Protein 4BVA (pdb70)

Solvent-accessible surface area: 23713 Å² total; per-residue (Å²): 141,123,69,13,22,56,4,57,37,120,60,0,93,54,49,12,178,40,16,68,106,8,23,68,32,0,57,55,7,1,12,30,37,29,123,26,129,148,8,22,19,82,35,47,49,53,35,75,2,45,0,82,124,52,156,1,57,0,5,1,6,5,0,4,4,33,73,42,52,6,0,2,0,7,2,27,2,37,14,96,92,100,31,6,10,0,0,11,4,35,21,60,58,3,28,23,55,0,6,2,12,0,50,26,0,35,10,39,10,7,2,0,0,0,2,5,0,0,103,59,0,66,10,102,63,16,47,22,0,0,0,0,2,15,41,105,37,0,80,13,0,16,98,9,0,58,102,71,27,102,34,173,58,12,21,0,41,25,211,48,107,120,78,0,78,71,0,20,98,89,22,113,36,138,18,95,21,4,83,43,12,85,68,0,0,77,32,0,2,0,0,0,0,17,23,97,23,62,129,46,33,0,76,13,141,64,14,86,121,4,1,0,0,0,0,19,8,2,62,62,63,82,31,23,0,0,19,49,83,3,2,150,139,11,25,2,0,0,1,4,79,109,9,0,96,103,20,0,0,0,3,80,99,4,66,14,127,19,68,0,13,0,0,21,13,53,54,64,74,60,65,37,68,39,138,123,25,0,0,0,0,4,15,4,7,4,0,2,1,0,1,0,0,60,51,0,38,60,49,88,64,100,94,133,220,70,27,24,61,1,35,38,120,65,0,96,83,33,8,140,38,17,76,99,6,23,69,30,0,47,62,10,1,13,35,33,25,104,32,137,128,26,23,20,83,32,45,36,49,32,71,2,44,0,86,128,48,148,1,55,0,5,4,3,4,0,4,5,31,79,46,44,5,0,1,0,4,2,32,2,37,21,89,138,51,97,15,6,11,0,0,10,4,32,22,61,67,2,30,19,58,0,0,0,5,0,52,22,0,39,14,51,9,10,2,0,0,0,2,2,0,0,99,51,0,69,12,102,54,14,50,21,0,0,0,0,2,16,40,105,34,0,78,13,0,16,109,14,0,58,118,79,29,106,32,172,55,13,23,0,44,24,214,58,112,109,65,0,79,118,0,24,98,97,22,190,33,138,18,99,26,3,86,43,14,88,61,0,0,75,33,0,2,0,0,0,0,19,23,91,21,62,133,45,33,0,76,4,134,55,12,84,122,4,1,0,0,0,0,19,9,1,56,63,62,79,29,24,0,0,18,50,92,0,1,151,82,11,30,2,0,0,1,6,81,110,6,0,99,98,12,0,0,0,2,72,102,2,56,13,130,32,65,0,12,0,0,26,14,51,53,64,71,61,64,38,74,38,137,132,16,0,0,0,0,4,15,3,8,4,1,2,0,0,1,0,0,58,49,0,36,62,32,92,62,99,89

GO terms:
  GO:0005634 nucleus (C, IDA)
  GO:0005739 mitochondrion (C, IDA)
  GO:0005782 peroxisomal matrix (C, IDA)
  GO:0047125 delta1-piperideine-2-carboxylate reductase activity (F, IDA)
  GO:0042403 thyroid hormone metabolic process (P, IMP)
  GO:0042562 hormone binding (F, IMP)

Sequence (607 aa):
KRAPAFLSAEEVQDHLRSSSSLLIPPLEAALANFSKGPDGGVMQPVRTVVPVAKHRGFLGVMPAYSAAEDALTTKLVTFYESHQASVLLFDPSNGSSLLAVMDGNVITAKRTAAVSAIATKLLKPPGSDVLCILGAGVQAYSHYEIFTEQFSFKEVRMWNRTRENAEKFASTVQGDVRVCSSVQEAVTGADVIITVTMATEPILFGEWVKPGAHINAVGASRPDWRELDDELMRQAVLYVDSREAALKESGDVLLSGADIFAELGEVISGAKPAHCEKTTVFKSLGMAVEDLVAAKLVYDSWSSGKRAPAFLSAEEEVQDHLRSSSLLIPPLEAALANFSKGPDGGVMQPVRTVVPVAKHRGFLGVMPAYSAAEDALTTKLVTFYEPSHQASVLLFDPSSNGSLLAVMDGNVITAKRTAAVSAIATKLLKPPGSDVLCILGAGVQAYSHYEIFTEQFSFKEVRMWNRTRENAEKFASTVQGDVRVCSSVQEAVTGADVIITVTMMATEPILFGEWVKPGAHINAVGASRPDWRELDDELMRQAVLYVDSREAALKESGDVLLSGADIFAELGEVISGAKPAHCEKTTVFKSLGMAVEDLVAAKLVYDSWSSG

Structure (mmCIF, N/CA/C/O backbone):
data_4BVA
#
_entry.id   4BVA
#
_cell.length_a   45.240
_cell.length_b   97.140
_cell.length_c   75.670
_cell.angle_alpha   90.00
_cell.angle_beta   104.90
_cell.angle_gamma   90.00
#
_symmetry.space_group_name_H-M   'P 1 21 1'
#
loop_
_entity.id
_entity.type
_entity.pdbx_description
1 polymer 'THIOMORPHOLINE-CARBOXYLATE DEHYDROGENASE'
2 non-polymer 'NADPH DIHYDRO-NICOTINAMIDE-ADENINE-DINUCLEOTIDE PHOSPHATE'
3 non-polymer "3,5,3'TRIIODOTHYRONINE"
4 non-polymer 'POTASSIUM ION'
5 water water
#
loop_
_atom_site.group_PDB
_atom_site.id
_atom_site.type_symbol
_atom_site.label_atom_id
_atom_site.label_alt_id
_atom_site.label_comp_id
_atom_site.label_asym_id
_atom_site.label_entity_id
_atom_site.label_seq_id
_atom_site.pdbx_PDB_ins_code
_atom_site.Cartn_x
_atom_site.Cartn_y
_atom_site.Cartn_z
_atom_site.occupancy
_atom_site.B_iso_or_equiv
_atom_site.auth_seq_id
_atom_site.auth_comp_id
_atom_site.auth_asym_id
_atom_site.auth_atom_id
_atom_site.pdbx_PDB_model_num
ATOM 1 N N . LYS A 1 24 ? 5.650 -9.137 18.600 1.00 31.33 2 LYS A N 1
ATOM 2 C CA . LYS A 1 24 ? 6.536 -8.758 19.744 1.00 30.08 2 LYS A CA 1
ATOM 3 C C . LYS A 1 24 ? 5.710 -8.295 20.949 1.00 31.78 2 LYS A C 1
ATOM 4 O O . LYS A 1 24 ? 4.630 -7.723 20.779 1.00 35.38 2 LYS A O 1
ATOM 10 N N . ARG A 1 25 ? 6.206 -8.565 22.159 1.00 30.00 3 ARG A N 1
ATOM 11 C CA . ARG A 1 25 ? 5.581 -8.067 23.390 1.00 28.15 3 ARG A CA 1
ATOM 12 C C . ARG A 1 25 ? 6.015 -6.622 23.612 1.00 26.22 3 ARG A C 1
ATOM 13 O O . ARG A 1 25 ? 7.177 -6.281 23.381 1.00 26.63 3 ARG A O 1
ATOM 16 N N . ALA A 1 26 ? 5.091 -5.777 24.064 1.00 23.77 4 ALA A N 1
ATOM 17 C CA . ALA A 1 26 ? 5.435 -4.395 24.388 1.00 23.41 4 ALA A CA 1
ATOM 18 C C . ALA A 1 26 ? 6.452 -4.378 25.536 1.00 20.94 4 ALA A C 1
ATOM 19 O O . ALA A 1 26 ? 6.366 -5.206 26.438 1.00 21.15 4 ALA A O 1
ATOM 21 N N . PRO A 1 27 ? 7.415 -3.439 25.507 1.00 18.60 5 PRO A N 1
ATOM 22 C CA . PRO A 1 27 ? 8.302 -3.311 26.659 1.00 17.09 5 PRO A CA 1
ATOM 23 C C . PRO A 1 27 ? 7.583 -2.693 27.852 1.00 15.38 5 PRO A C 1
ATOM 24 O O . PRO A 1 27 ? 6.572 -2.029 27.685 1.00 14.83 5 PRO A O 1
ATOM 28 N N . ALA A 1 28 ? 8.122 -2.915 29.039 1.00 15.94 6 ALA A N 1
ATOM 29 C CA . ALA A 1 28 ? 7.639 -2.255 30.243 1.00 14.72 6 ALA A CA 1
ATOM 30 C C . ALA A 1 28 ? 8.170 -0.835 30.215 1.00 14.94 6 ALA A C 1
ATOM 31 O O . ALA A 1 28 ? 9.279 -0.609 29.740 1.00 15.92 6 ALA A O 1
ATOM 33 N N . PHE A 1 29 ? 7.378 0.112 30.705 1.00 14.05 7 PHE A N 1
ATOM 34 C CA . PHE A 1 29 ? 7.834 1.490 30.892 1.00 14.55 7 PHE A CA 1
ATOM 35 C C . PHE A 1 29 ? 7.855 1.776 32.377 1.00 14.29 7 PHE A C 1
ATOM 36 O O . PHE A 1 29 ? 6.846 1.612 33.058 1.00 15.49 7 PHE A O 1
ATOM 44 N N . LEU A 1 30 ? 9.023 2.151 32.882 1.00 13.29 8 LEU A N 1
ATOM 45 C CA . LEU A 1 30 ? 9.192 2.431 34.298 1.00 12.41 8 LEU A CA 1
ATOM 46 C C . LEU A 1 30 ? 9.521 3.904 34.471 1.00 11.68 8 LEU A C 1
ATOM 47 O O . LEU A 1 30 ? 10.560 4.366 34.014 1.00 11.20 8 LEU A O 1
ATOM 52 N N . SER A 1 31 ? 8.622 4.628 35.134 1.00 11.89 9 SER A N 1
ATOM 53 C CA . SER A 1 31 ? 8.777 6.061 35.351 1.00 12.53 9 SER A CA 1
ATOM 54 C C . SER A 1 31 ? 9.813 6.340 36.421 1.00 11.54 9 SER A C 1
ATOM 55 O O . SER A 1 31 ? 10.253 5.438 37.128 1.00 10.97 9 SER A O 1
ATOM 58 N N . ALA A 1 32 ? 10.178 7.608 36.549 1.00 11.76 10 ALA A N 1
ATOM 59 C CA . ALA A 1 32 ? 11.166 8.030 37.531 1.00 11.71 10 ALA A CA 1
ATOM 60 C C . ALA A 1 32 ? 10.822 7.529 38.941 1.00 11.77 10 ALA A C 1
ATOM 61 O O . ALA A 1 32 ? 11.668 6.971 39.649 1.00 11.40 10 ALA A O 1
ATOM 63 N N . GLU A 1 33 ? 9.574 7.701 39.336 1.00 12.37 11 GLU A N 1
ATOM 64 C CA . GLU A 1 33 ? 9.170 7.297 40.669 1.00 13.74 11 GLU A CA 1
ATOM 65 C C . GLU A 1 33 ? 9.213 5.782 40.837 1.00 13.55 11 GLU A C 1
ATOM 66 O O . GLU A 1 33 ? 9.572 5.292 41.914 1.00 13.31 11 GLU A O 1
ATOM 72 N N . GLU A 1 34 ? 8.869 5.030 39.785 1.00 12.43 12 GLU A N 1
ATOM 73 C CA . GLU A 1 34 ? 8.980 3.567 39.866 1.00 13.20 12 GLU A CA 1
ATOM 74 C C . GLU A 1 34 ? 10.441 3.154 40.001 1.00 12.43 12 GLU A C 1
ATOM 75 O O . GLU A 1 34 ? 10.757 2.238 40.753 1.00 12.59 12 GLU A O 1
ATOM 81 N N . VAL A 1 35 ? 11.335 3.818 39.270 1.00 12.26 13 VAL A N 1
ATOM 82 C CA . VAL A 1 35 ? 12.766 3.558 39.420 1.00 12.25 13 VAL A CA 1
ATOM 83 C C . VAL A 1 35 ? 13.214 3.841 40.873 1.00 12.49 13 VAL A C 1
ATOM 84 O O . VAL A 1 35 ? 13.879 3.011 41.500 1.00 11.71 13 VAL A O 1
ATOM 88 N N . GLN A 1 36 ? 12.822 4.991 41.415 1.00 13.13 14 GLN A N 1
ATOM 89 C CA . GLN A 1 36 ? 13.180 5.331 42.785 1.00 14.90 14 GLN A CA 1
ATOM 90 C C . GLN A 1 36 ? 12.666 4.292 43.766 1.00 14.01 14 GLN A C 1
ATOM 91 O O . GLN A 1 36 ? 13.380 3.908 44.711 1.00 15.88 14 GLN A O 1
ATOM 97 N N . ASP A 1 37 ? 11.437 3.829 43.539 1.00 13.30 15 ASP A N 1
ATOM 98 C CA . ASP A 1 37 ? 10.797 2.826 44.389 1.00 14.05 15 ASP A CA 1
ATOM 99 C C . ASP A 1 37 ? 11.547 1.493 44.391 1.00 15.06 15 ASP A C 1
ATOM 100 O O . ASP A 1 37 ? 11.389 0.705 45.327 1.00 17.07 15 ASP A O 1
ATOM 105 N N . HIS A 1 38 ? 12.320 1.231 43.338 1.00 14.85 16 HIS A N 1
ATOM 106 C CA . HIS A 1 38 ? 13.105 -0.009 43.219 1.00 16.67 16 HIS A CA 1
ATOM 107 C C . HIS A 1 38 ? 14.635 0.181 43.342 1.00 17.73 16 HIS A C 1
ATOM 108 O O . HIS A 1 38 ? 15.407 -0.733 43.022 1.00 18.85 16 HIS A O 1
ATOM 115 N N . LEU A 1 39 ? 15.063 1.356 43.808 1.00 18.24 17 LEU A N 1
ATOM 116 C CA . LEU A 1 39 ? 16.462 1.626 44.159 1.00 21.74 17 LEU A CA 1
ATOM 117 C C . LEU A 1 39 ? 16.527 2.337 45.510 1.00 24.70 17 LEU A C 1
ATOM 118 O O . LEU A 1 39 ? 16.992 3.478 45.610 1.00 27.51 17 LEU A O 1
ATOM 123 N N . ARG A 1 40 ? 16.056 1.665 46.549 1.00 25.66 18 ARG A N 1
ATOM 124 C CA . ARG A 1 40 ? 15.975 2.285 47.868 1.00 30.01 18 ARG A CA 1
ATOM 125 C C . ARG A 1 40 ? 17.224 2.031 48.704 1.00 31.95 18 ARG A C 1
ATOM 126 O O . ARG A 1 40 ? 17.420 2.690 49.716 1.00 36.73 18 ARG A O 1
ATOM 134 N N . SER A 1 41 ? 18.066 1.088 48.285 1.00 31.90 19 SER A N 1
ATOM 135 C CA . SER A 1 41 ? 19.147 0.601 49.137 1.00 31.78 19 SER A CA 1
ATOM 136 C C . SER A 1 41 ? 20.522 0.654 48.472 1.00 30.55 19 SER A C 1
ATOM 137 O O . SER A 1 41 ? 20.824 -0.150 47.592 1.00 27.68 19 SER A O 1
ATOM 140 N N . SER A 1 42 ? 21.361 1.583 48.926 1.00 30.51 20 SER A N 1
ATOM 141 C CA . SER A 1 42 ? 22.727 1.730 48.396 1.00 30.17 20 SER A CA 1
ATOM 142 C C . SER A 1 42 ? 23.588 0.489 48.657 1.00 29.08 20 SER A C 1
ATOM 143 O O . SER A 1 42 ? 24.468 0.147 47.854 1.00 24.00 20 SER A O 1
ATOM 146 N N A SER A 1 43 ? 23.317 -0.154 49.796 0.50 29.32 21 SER A N 1
ATOM 147 N N B SER A 1 43 ? 23.343 -0.207 49.761 0.50 29.16 21 SER A N 1
ATOM 148 C CA A SER A 1 43 ? 23.877 -1.454 50.172 0.50 29.11 21 SER A CA 1
ATOM 149 C CA B SER A 1 43 ? 24.103 -1.420 50.050 0.50 28.44 21 SER A CA 1
ATOM 150 C C A SER A 1 43 ? 23.796 -2.495 49.058 0.50 27.78 21 SER A C 1
ATOM 151 C C B SER A 1 43 ? 23.764 -2.580 49.098 0.50 27.46 21 SER A C 1
ATOM 152 O O A SER A 1 43 ? 24.680 -3.341 48.917 0.50 24.85 21 SER A O 1
ATOM 153 O O B SER A 1 43 ? 24.440 -3.610 49.117 0.50 27.68 21 SER A O 1
ATOM 158 N N . LEU A 1 44 ? 22.732 -2.415 48.265 1.00 27.66 22 LEU A N 1
ATOM 159 C CA . LEU A 1 44 ? 22.467 -3.370 47.184 1.00 25.17 22 LEU A CA 1
ATOM 160 C C . LEU A 1 44 ? 23.045 -2.875 45.854 1.00 20.77 22 LEU A C 1
ATOM 161 O O . LEU A 1 44 ? 23.291 -3.675 44.968 1.00 21.12 22 LEU A O 1
ATOM 166 N N . LEU A 1 45 ? 23.256 -1.570 45.713 1.00 17.65 23 LEU A N 1
ATOM 167 C CA . LEU A 1 45 ? 23.783 -1.019 44.468 1.00 16.68 23 LEU A CA 1
ATOM 168 C C . LEU A 1 45 ? 25.320 -1.057 44.404 1.00 14.70 23 LEU A C 1
ATOM 169 O O . LEU A 1 45 ? 25.905 -1.312 43.357 1.00 15.13 23 LEU A O 1
ATOM 174 N N . ILE A 1 46 ? 25.978 -0.804 45.528 1.00 13.49 24 ILE A N 1
ATOM 175 C CA . ILE A 1 46 ? 27.442 -0.734 45.559 1.00 13.12 24 ILE A CA 1
ATOM 176 C C . ILE A 1 46 ? 28.167 -2.024 45.153 1.00 12.89 24 ILE A C 1
ATOM 177 O O . ILE A 1 46 ? 29.088 -1.976 44.331 1.00 13.40 24 ILE A O 1
ATOM 182 N N . PRO A 1 47 ? 27.780 -3.181 45.713 1.00 13.69 25 PRO A N 1
ATOM 183 C CA . PRO A 1 47 ? 28.564 -4.369 45.340 1.00 13.75 25 PRO A CA 1
ATOM 184 C C . PRO A 1 47 ? 28.576 -4.711 43.834 1.00 13.49 25 PRO A C 1
ATOM 185 O O . PRO A 1 47 ? 29.634 -4.998 43.298 1.00 12.78 25 PRO A O 1
ATOM 189 N N . PRO A 1 48 ? 27.422 -4.655 43.149 1.00 13.79 26 PRO A N 1
ATOM 190 C CA . PRO A 1 48 ? 27.521 -4.951 41.709 1.00 12.91 26 PRO A CA 1
ATOM 191 C C . PRO A 1 48 ? 28.263 -3.874 40.902 1.00 11.82 26 PRO A C 1
ATOM 192 O O . PRO A 1 48 ? 28.912 -4.186 39.900 1.00 12.07 26 PRO A O 1
ATOM 196 N N . LEU A 1 49 ? 28.191 -2.623 41.343 1.00 11.71 27 LEU A N 1
ATOM 197 C CA . LEU A 1 49 ? 29.009 -1.584 40.729 1.00 11.41 27 LEU A CA 1
ATOM 198 C C . LEU A 1 49 ? 30.491 -1.863 40.933 1.00 11.30 27 LEU A C 1
ATOM 199 O O . LEU A 1 49 ? 31.266 -1.679 40.015 1.00 10.51 27 LEU A O 1
ATOM 204 N N . GLU A 1 50 ? 30.891 -2.295 42.134 1.00 11.98 28 GLU A N 1
ATOM 205 C CA . GLU A 1 50 ? 32.305 -2.605 42.376 1.00 12.52 28 GLU A CA 1
ATOM 206 C C . GLU A 1 50 ? 32.809 -3.675 41.403 1.00 11.70 28 GLU A C 1
ATOM 207 O O . GLU A 1 50 ? 33.882 -3.550 40.794 1.00 11.46 28 GLU A O 1
ATOM 213 N N . ALA A 1 51 ? 32.024 -4.733 41.263 1.00 11.93 29 ALA A N 1
ATOM 214 C CA . ALA A 1 51 ? 32.367 -5.821 40.365 1.00 11.95 29 ALA A CA 1
ATOM 215 C C . ALA A 1 51 ? 32.422 -5.344 38.914 1.00 11.87 29 ALA A C 1
ATOM 216 O O . ALA A 1 51 ? 33.312 -5.746 38.164 1.00 11.89 29 ALA A O 1
ATOM 218 N N . ALA A 1 52 ? 31.504 -4.452 38.534 1.00 11.94 30 ALA A N 1
ATOM 219 C CA . ALA A 1 52 ? 31.458 -3.928 37.162 1.00 11.96 30 ALA A CA 1
ATOM 220 C C . ALA A 1 52 ? 32.669 -3.050 36.851 1.00 11.77 30 ALA A C 1
ATOM 221 O O . ALA A 1 52 ? 33.241 -3.132 35.780 1.00 11.57 30 ALA A O 1
ATOM 223 N N . LEU A 1 53 ? 33.049 -2.192 37.796 1.00 11.29 31 LEU A N 1
ATOM 224 C CA . LEU A 1 53 ? 34.242 -1.389 37.644 1.00 11.14 31 LEU A CA 1
ATOM 225 C C . LEU A 1 53 ? 35.479 -2.266 37.495 1.00 11.49 31 LEU A C 1
ATOM 226 O O . LEU A 1 53 ? 36.309 -2.022 36.624 1.00 10.94 31 LEU A O 1
ATOM 231 N N . ALA A 1 54 ? 35.620 -3.272 38.356 1.00 12.50 32 ALA A N 1
ATOM 232 C CA . ALA A 1 54 ? 36.767 -4.182 38.278 1.00 12.16 32 ALA A CA 1
ATOM 233 C C . ALA A 1 54 ? 36.827 -4.907 36.925 1.00 12.63 32 ALA A C 1
ATOM 234 O O . ALA A 1 54 ? 37.872 -4.959 36.281 1.00 12.64 32 ALA A O 1
ATOM 236 N N . ASN A 1 55 ? 35.699 -5.467 36.510 1.00 12.48 33 ASN A N 1
ATOM 237 C CA . ASN A 1 55 ? 35.632 -6.177 35.238 1.00 12.98 33 ASN A CA 1
ATOM 238 C C . ASN A 1 55 ? 35.884 -5.267 34.047 1.00 13.12 33 ASN A C 1
ATOM 239 O O . ASN A 1 55 ? 36.580 -5.649 33.110 1.00 12.70 33 ASN A O 1
ATOM 244 N N . PHE A 1 56 ? 35.363 -4.043 34.098 1.00 13.56 34 PHE A N 1
ATOM 245 C CA . PHE A 1 56 ? 35.647 -3.084 33.036 1.00 11.89 34 PHE A CA 1
ATOM 246 C C . PHE A 1 56 ? 37.157 -2.852 32.914 1.00 11.95 34 PHE A C 1
ATOM 247 O O . PHE A 1 56 ? 37.712 -2.887 31.819 1.00 11.98 34 PHE A O 1
ATOM 255 N N . SER A 1 57 ? 37.818 -2.639 34.047 1.00 11.14 35 SER A N 1
ATOM 256 C CA . SER A 1 57 ? 39.235 -2.300 34.033 1.00 13.04 35 SER A CA 1
ATOM 257 C C . SER A 1 57 ? 40.121 -3.489 33.674 1.00 14.61 35 SER A C 1
ATOM 258 O O . SER A 1 57 ? 41.285 -3.305 33.343 1.00 17.13 35 SER A O 1
ATOM 261 N N . LYS A 1 58 ? 39.576 -4.696 33.739 1.00 16.19 36 LYS A N 1
ATOM 262 C CA . LYS A 1 58 ? 40.312 -5.893 33.311 1.00 19.69 36 LYS A CA 1
ATOM 263 C C . LYS A 1 58 ? 40.436 -5.959 31.793 1.00 21.33 36 LYS A C 1
ATOM 264 O O . LYS A 1 58 ? 41.234 -6.728 31.268 1.00 26.99 36 LYS A O 1
ATOM 270 N N . GLY A 1 59 ? 39.626 -5.174 31.094 1.00 21.22 37 GLY A N 1
ATOM 271 C CA . GLY A 1 59 ? 39.664 -5.152 29.641 1.00 22.37 37 GLY A CA 1
ATOM 272 C C . GLY A 1 59 ? 38.997 -6.387 29.077 1.00 22.25 37 GLY A C 1
ATOM 273 O O . GLY A 1 59 ? 38.067 -6.922 29.678 1.00 20.43 37 GLY A O 1
ATOM 274 N N . PRO A 1 60 ? 39.474 -6.859 27.916 1.00 24.66 38 PRO A N 1
ATOM 275 C CA . PRO A 1 60 ? 38.785 -7.936 27.213 1.00 25.50 38 PRO A CA 1
ATOM 276 C C . PRO A 1 60 ? 38.314 -9.085 28.105 1.00 26.06 38 PRO A C 1
ATOM 277 O O . PRO A 1 60 ? 37.124 -9.441 28.078 1.00 28.08 38 PRO A O 1
ATOM 281 N N . ASP A 1 61 ? 39.206 -9.608 28.939 1.00 26.00 39 ASP A N 1
ATOM 282 C CA . ASP A 1 61 ? 38.897 -10.775 29.759 1.00 26.77 39 ASP A CA 1
ATOM 283 C C . ASP A 1 61 ? 37.848 -10.526 30.848 1.00 24.99 39 ASP A C 1
ATOM 284 O O . ASP A 1 61 ? 37.332 -11.471 31.440 1.00 25.19 39 ASP A O 1
ATOM 289 N N . GLY A 1 62 ? 37.518 -9.260 31.093 1.00 19.01 40 GLY A N 1
ATOM 290 C CA . GLY A 1 62 ? 36.468 -8.908 32.038 1.00 18.09 40 GLY A CA 1
ATOM 291 C C . GLY A 1 62 ? 35.052 -9.015 31.505 1.00 16.73 40 GLY A C 1
ATOM 292 O O . GLY A 1 62 ? 34.108 -8.908 32.275 1.00 15.02 40 GLY A O 1
ATOM 293 N N . GLY A 1 63 ? 34.897 -9.191 30.190 1.00 15.66 41 GLY A N 1
ATOM 294 C CA . GLY A 1 63 ? 33.582 -9.415 29.579 1.00 15.27 41 GLY A CA 1
ATOM 295 C C . GLY A 1 63 ? 32.699 -8.191 29.332 1.00 14.04 41 GLY A C 1
ATOM 296 O O . GLY A 1 63 ? 31.561 -8.339 28.894 1.00 12.60 41 GLY A O 1
ATOM 297 N N . VAL A 1 64 ? 33.190 -6.989 29.632 1.00 12.13 42 VAL A N 1
ATOM 298 C CA . VAL A 1 64 ? 32.435 -5.767 29.360 1.00 12.64 42 VAL A CA 1
ATOM 299 C C . VAL A 1 64 ? 32.730 -5.257 27.953 1.00 13.53 42 VAL A C 1
ATOM 300 O O . VAL A 1 64 ? 33.889 -5.039 27.598 1.00 13.56 42 VAL A O 1
ATOM 304 N N . MET A 1 65 ? 31.670 -5.064 27.167 1.00 13.00 43 MET A N 1
ATOM 305 C CA . MET A 1 65 ? 31.760 -4.390 25.880 1.00 14.00 43 MET A CA 1
ATOM 306 C C . MET A 1 65 ? 31.116 -3.026 26.052 1.00 14.23 43 MET A C 1
ATOM 307 O O . MET A 1 65 ? 29.914 -2.929 26.262 1.00 14.75 43 MET A O 1
ATOM 312 N N . GLN A 1 66 ? 31.926 -1.976 25.973 1.00 14.19 44 GLN A N 1
ATOM 313 C CA . GLN A 1 66 ? 31.466 -0.631 26.251 1.00 13.90 44 GLN A CA 1
ATOM 314 C C . GLN A 1 66 ? 32.229 0.338 25.358 1.00 14.08 44 GLN A C 1
ATOM 315 O O . GLN A 1 66 ? 33.353 0.718 25.688 1.00 14.78 44 GLN A O 1
ATOM 321 N N . PRO A 1 67 ? 31.638 0.718 24.215 1.00 14.31 45 PRO A N 1
ATOM 322 C CA . PRO A 1 67 ? 32.292 1.714 23.363 1.00 16.88 45 PRO A CA 1
ATOM 323 C C . PRO A 1 67 ? 32.236 3.084 24.032 1.00 18.01 45 PRO A C 1
ATOM 324 O O . PRO A 1 67 ? 31.336 3.316 24.819 1.00 16.62 45 PRO A O 1
ATOM 328 N N . VAL A 1 68 ? 33.193 3.980 23.776 1.00 21.36 46 VAL A N 1
ATOM 329 C CA . VAL A 1 68 ? 33.098 5.316 24.393 1.00 22.32 46 VAL A CA 1
ATOM 330 C C . VAL A 1 68 ? 31.816 6.002 23.946 1.00 21.46 46 VAL A C 1
ATOM 331 O O . VAL A 1 68 ? 31.386 5.828 22.817 1.00 18.59 46 VAL A O 1
ATOM 335 N N . ARG A 1 69 ? 31.208 6.756 24.860 1.00 24.61 47 ARG A N 1
ATOM 336 C CA . ARG A 1 69 ? 30.001 7.548 24.578 1.00 25.61 47 ARG A CA 1
ATOM 337 C C . ARG A 1 69 ? 30.063 8.244 23.202 1.00 26.93 47 ARG A C 1
ATOM 338 O O . ARG A 1 69 ? 31.056 8.895 22.880 1.00 30.36 47 ARG A O 1
ATOM 346 N N . THR A 1 70 ? 29.022 8.049 22.387 1.00 25.87 48 THR A N 1
ATOM 347 C CA . THR A 1 70 ? 28.820 8.781 21.120 1.00 24.06 48 THR A CA 1
ATOM 348 C C . THR A 1 70 ? 27.988 10.017 21.432 1.00 23.83 48 THR A C 1
ATOM 349 O O . THR A 1 70 ? 26.960 9.899 22.086 1.00 20.29 48 THR A O 1
ATOM 353 N N . VAL A 1 71 ? 28.417 11.193 20.972 1.00 22.51 49 VAL A N 1
ATOM 354 C CA . VAL A 1 71 ? 27.649 12.425 21.185 1.00 18.40 49 VAL A CA 1
ATOM 355 C C . VAL A 1 71 ? 27.281 12.997 19.816 1.00 17.77 49 VAL A C 1
ATOM 356 O O . VAL A 1 71 ? 28.148 13.144 18.952 1.00 19.38 49 VAL A O 1
ATOM 360 N N . VAL A 1 72 ? 25.986 13.243 19.614 1.00 14.80 50 VAL A N 1
ATOM 361 C CA . VAL A 1 72 ? 25.453 13.815 18.381 1.00 15.74 50 VAL A CA 1
ATOM 362 C C . VAL A 1 72 ? 25.007 15.230 18.695 1.00 15.93 50 VAL A C 1
ATOM 363 O O . VAL A 1 72 ? 24.087 15.415 19.494 1.00 15.06 50 VAL A O 1
ATOM 367 N N . PRO A 1 73 ? 25.648 16.235 18.076 1.00 16.50 51 PRO A N 1
ATOM 368 C CA . PRO A 1 73 ? 25.210 17.600 18.361 1.00 16.17 51 PRO A CA 1
ATOM 369 C C . PRO A 1 73 ? 23.913 17.965 17.645 1.00 15.18 51 PRO A C 1
ATOM 370 O O . PRO A 1 73 ? 23.668 17.530 16.516 1.00 14.23 51 PRO A O 1
ATOM 374 N N . VAL A 1 74 ? 23.083 18.748 18.328 1.00 15.15 52 VAL A N 1
ATOM 375 C CA . VAL A 1 74 ? 21.830 19.261 17.784 1.00 15.36 52 VAL A CA 1
ATOM 376 C C . VAL A 1 74 ? 21.963 20.779 17.818 1.00 17.22 52 VAL A C 1
ATOM 377 O O . VAL A 1 74 ? 21.354 21.458 18.650 1.00 16.29 52 VAL A O 1
ATOM 381 N N . ALA A 1 75 ? 22.779 21.299 16.908 1.00 18.98 53 ALA A N 1
ATOM 382 C CA . ALA A 1 75 ? 23.263 22.681 17.002 1.00 18.73 53 ALA A CA 1
ATOM 383 C C . ALA A 1 75 ? 22.150 23.703 16.846 1.00 18.32 53 ALA A C 1
ATOM 384 O O . ALA A 1 75 ? 22.178 24.739 17.499 1.00 18.89 53 ALA A O 1
ATOM 386 N N . LYS A 1 76 ? 21.172 23.396 15.995 1.00 19.15 54 LYS A N 1
ATOM 387 C CA . LYS A 1 76 ? 19.995 24.255 15.775 1.00 21.11 54 LYS A CA 1
ATOM 388 C C . LYS A 1 76 ? 19.268 24.609 17.074 1.00 20.91 54 LYS A C 1
ATOM 389 O O . LYS A 1 76 ? 18.696 25.693 17.191 1.00 20.91 54 LYS A O 1
ATOM 395 N N . HIS A 1 77 ? 19.296 23.698 18.050 1.00 20.99 55 HIS A N 1
ATOM 396 C CA . HIS A 1 77 ? 18.631 23.919 19.340 1.00 19.60 55 HIS A CA 1
ATOM 397 C C . HIS A 1 77 ? 19.602 23.934 20.522 1.00 17.35 55 HIS A C 1
ATOM 398 O O . HIS A 1 77 ? 19.187 23.802 21.668 1.00 17.55 55 HIS A O 1
ATOM 405 N N . ARG A 1 78 ? 20.888 24.135 20.238 1.00 16.72 56 ARG A N 1
ATOM 406 C CA . ARG A 1 78 ? 21.934 24.182 21.264 1.00 18.68 56 ARG A CA 1
ATOM 407 C C . ARG A 1 78 ? 21.832 22.989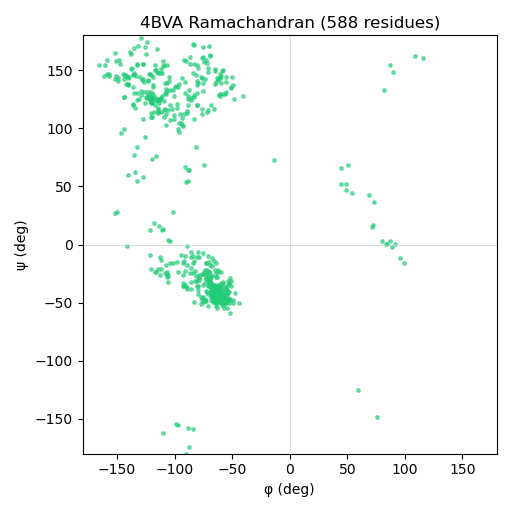 22.218 1.00 17.99 56 ARG A C 1
ATOM 408 O O . ARG A 1 78 ? 21.887 23.132 23.440 1.00 17.96 56 ARG A O 1
ATOM 416 N N . GLY A 1 79 ? 21.669 21.810 21.627 1.00 16.18 57 GLY A N 1
ATOM 417 C CA . GLY A 1 79 ? 21.577 20.562 22.384 1.00 14.95 57 GLY A CA 1
ATOM 418 C C . GLY A 1 79 ? 22.511 19.472 21.886 1.00 15.92 57 GLY A C 1
ATOM 419 O O . GLY A 1 79 ? 23.247 19.649 20.901 1.00 13.99 57 GLY A O 1
ATOM 420 N N . PHE A 1 80 ? 22.475 18.342 22.598 1.00 14.74 58 PHE A N 1
ATOM 421 C CA . PHE A 1 80 ? 23.345 17.190 22.350 1.00 14.23 58 PHE A CA 1
ATOM 422 C C . PHE A 1 80 ? 22.613 15.910 22.736 1.00 12.98 58 PHE A C 1
ATOM 423 O O . PHE A 1 80 ? 21.916 15.884 23.730 1.00 11.55 58 PHE A O 1
ATOM 431 N N . LEU A 1 81 ? 22.785 14.860 21.942 1.00 13.15 59 LEU A N 1
ATOM 432 C CA . LEU A 1 81 ? 22.321 13.513 22.301 1.00 12.47 59 LEU A CA 1
ATOM 433 C C . LEU A 1 81 ? 23.525 12.606 22.499 1.00 12.93 59 LEU A C 1
ATOM 434 O O . LEU A 1 81 ? 24.361 12.484 21.603 1.00 14.48 59 LEU A O 1
ATOM 439 N N . GLY A 1 82 ? 23.612 11.975 23.666 1.00 13.79 60 GLY A N 1
ATOM 440 C CA . GLY A 1 82 ? 24.647 10.987 23.952 1.00 13.89 60 GLY A CA 1
ATOM 441 C C . GLY A 1 82 ? 24.034 9.594 23.988 1.00 14.29 60 GLY A C 1
ATOM 442 O O . GLY A 1 82 ? 22.937 9.415 24.513 1.00 13.61 60 GLY A O 1
ATOM 443 N N . VAL A 1 83 ? 24.728 8.616 23.411 1.00 14.29 61 VAL A N 1
ATOM 444 C CA . VAL A 1 83 ? 24.243 7.234 23.372 1.00 13.06 61 VAL A CA 1
ATOM 445 C C . VAL A 1 83 ? 25.327 6.358 23.995 1.00 12.91 61 VAL A C 1
ATOM 446 O O . VAL A 1 83 ? 26.505 6.432 23.617 1.00 12.93 61 VAL A O 1
ATOM 450 N N . MET A 1 84 ? 24.917 5.565 24.982 1.00 11.51 62 MET A N 1
ATOM 451 C CA . MET A 1 84 ? 25.840 4.828 25.847 1.00 10.97 62 MET A CA 1
ATOM 452 C C . MET A 1 84 ? 25.393 3.365 25.991 1.00 10.09 62 MET A C 1
ATOM 453 O O . MET A 1 84 ? 24.718 3.001 26.961 1.00 9.95 62 MET A O 1
ATOM 458 N N . PRO A 1 85 ? 25.770 2.520 25.023 1.00 9.75 63 PRO A N 1
ATOM 459 C CA . PRO A 1 85 ? 25.441 1.094 25.102 1.00 9.58 63 PRO A CA 1
ATOM 460 C C . PRO A 1 85 ? 26.484 0.296 25.881 1.00 9.64 63 PRO A C 1
ATOM 461 O O . PRO A 1 85 ? 27.651 0.697 25.966 1.00 9.51 63 PRO A O 1
ATOM 465 N N . ALA A 1 86 ? 26.064 -0.838 26.434 1.00 9.05 64 ALA A N 1
ATOM 466 C CA . ALA A 1 86 ? 26.992 -1.762 27.086 1.00 8.86 64 ALA A CA 1
ATOM 467 C C . ALA A 1 86 ? 26.412 -3.151 27.113 1.00 9.09 64 ALA A C 1
ATOM 468 O O . ALA A 1 86 ? 25.188 -3.333 27.231 1.00 8.69 64 ALA A O 1
ATOM 470 N N . TYR A 1 87 ? 27.310 -4.119 26.975 1.00 9.94 65 TYR A N 1
ATOM 471 C CA . TYR A 1 87 ? 27.027 -5.510 27.285 1.00 9.95 65 TYR A CA 1
ATOM 472 C C . TYR A 1 87 ? 27.967 -5.968 28.408 1.00 10.28 65 TYR A C 1
ATOM 473 O O . TYR A 1 87 ? 29.155 -5.674 28.381 1.00 11.48 65 TYR A O 1
ATOM 482 N N . SER A 1 88 ? 27.423 -6.700 29.372 1.00 10.61 66 SER A N 1
ATOM 483 C CA . SER A 1 88 ? 28.192 -7.291 30.478 1.00 11.53 66 SER A CA 1
ATOM 484 C C . SER A 1 88 ? 27.998 -8.790 30.422 1.00 12.03 66 SER A C 1
ATOM 485 O O . SER A 1 88 ? 26.889 -9.257 30.639 1.00 11.58 66 SER A O 1
ATOM 488 N N . ALA A 1 89 ? 29.060 -9.532 30.126 1.00 12.74 67 ALA A N 1
ATOM 489 C CA . ALA A 1 89 ? 28.995 -10.998 30.153 1.00 13.69 67 ALA A CA 1
ATOM 490 C C . ALA A 1 89 ? 28.770 -11.503 31.581 1.00 14.13 67 ALA A C 1
ATOM 491 O O . ALA A 1 89 ? 28.042 -12.471 31.802 1.00 14.52 67 ALA A O 1
ATOM 493 N N . ALA A 1 90 ? 29.382 -10.832 32.551 1.00 14.29 68 ALA A N 1
ATOM 494 C CA . ALA A 1 90 ? 29.326 -11.266 33.956 1.00 14.69 68 ALA A CA 1
ATOM 495 C C . ALA A 1 90 ? 27.916 -11.178 34.544 1.00 14.54 68 ALA A C 1
ATOM 496 O O . ALA A 1 90 ? 27.459 -12.100 35.231 1.00 15.04 68 ALA A O 1
ATOM 498 N N . GLU A 1 91 ? 27.238 -10.061 34.297 1.00 14.23 69 GLU A N 1
ATOM 499 C CA . GLU A 1 91 ? 25.858 -9.890 34.750 1.00 14.81 69 GLU A CA 1
ATOM 500 C C . GLU A 1 91 ? 24.883 -10.511 33.750 1.00 14.58 69 GLU A C 1
ATOM 501 O O . GLU A 1 91 ? 23.710 -10.738 34.080 1.00 16.40 69 GLU A O 1
ATOM 507 N N . ASP A 1 92 ? 25.386 -10.781 32.542 1.00 13.58 70 ASP A N 1
ATOM 508 C CA . ASP A 1 92 ? 24.589 -11.165 31.370 1.00 13.80 70 ASP A CA 1
ATOM 509 C C . ASP A 1 92 ? 23.447 -10.178 31.183 1.00 12.78 70 ASP A C 1
ATOM 510 O O . ASP A 1 92 ? 22.282 -10.490 31.394 1.00 11.55 70 ASP A O 1
ATOM 515 N N . ALA A 1 93 ? 23.822 -8.957 30.821 1.00 11.54 71 ALA A N 1
ATOM 516 C CA . ALA A 1 93 ? 22.860 -7.867 30.682 1.00 11.01 71 ALA A CA 1
ATOM 517 C C . ALA A 1 93 ? 23.265 -6.952 29.528 1.00 10.26 71 ALA A C 1
ATOM 518 O O . ALA A 1 93 ? 24.440 -6.783 29.253 1.00 10.33 71 ALA A O 1
ATOM 520 N N . LEU A 1 94 ? 22.273 -6.389 28.853 1.00 9.72 72 LEU A N 1
ATOM 521 C CA . LEU A 1 94 ? 22.480 -5.589 27.650 1.00 8.62 72 LEU A CA 1
ATOM 522 C C . LEU A 1 94 ? 21.602 -4.372 27.772 1.00 8.34 72 LEU A C 1
ATOM 523 O O . LEU A 1 94 ? 20.378 -4.501 27.882 1.00 8.74 72 LEU A O 1
ATOM 528 N N . THR A 1 95 ? 22.220 -3.192 27.759 1.00 7.97 73 THR A N 1
ATOM 529 C CA . THR A 1 95 ? 21.482 -1.946 27.923 1.00 8.71 73 THR A CA 1
ATOM 530 C C . THR A 1 95 ? 21.990 -0.874 26.980 1.00 8.91 73 THR A C 1
ATOM 531 O O . THR A 1 95 ? 23.047 -1.022 26.375 1.00 9.87 73 THR A O 1
ATOM 535 N N . THR A 1 96 ? 21.196 0.183 26.838 1.00 9.68 74 THR A N 1
ATOM 536 C CA . THR A 1 96 ? 21.643 1.432 26.258 1.00 9.15 74 THR A CA 1
ATOM 537 C C . THR A 1 96 ? 20.974 2.610 26.965 1.00 8.85 74 THR A C 1
ATOM 538 O O . THR A 1 96 ? 19.737 2.664 27.095 1.00 9.42 74 THR A O 1
ATOM 542 N N . LYS A 1 97 ? 21.803 3.542 27.427 1.00 9.10 75 LYS A N 1
ATOM 543 C CA . LYS A 1 97 ? 21.317 4.822 27.926 1.00 8.95 75 LYS A CA 1
ATOM 544 C C . LYS A 1 97 ? 21.407 5.879 26.840 1.00 9.67 75 LYS A C 1
ATOM 545 O O . LYS A 1 97 ? 22.421 5.972 26.123 1.00 10.16 75 LYS A O 1
ATOM 551 N N . LEU A 1 98 ? 20.340 6.666 26.722 1.00 10.69 76 LEU A N 1
ATOM 552 C CA . LEU A 1 98 ? 20.288 7.805 25.807 1.00 11.30 76 LEU A CA 1
ATOM 553 C C . LEU A 1 98 ? 20.044 9.027 26.665 1.00 11.51 76 LEU A C 1
ATOM 554 O O . LEU A 1 98 ? 19.066 9.083 27.431 1.00 12.14 76 LEU A O 1
ATOM 559 N N . VAL A 1 99 ? 20.956 9.984 26.561 1.00 12.81 77 VAL A N 1
ATOM 560 C CA . VAL A 1 99 ? 20.916 11.182 27.374 1.00 13.58 77 VAL A CA 1
ATOM 561 C C . VAL A 1 99 ? 20.964 12.417 26.476 1.00 13.83 77 VAL A C 1
ATOM 562 O O . VAL A 1 99 ? 21.662 12.445 25.455 1.00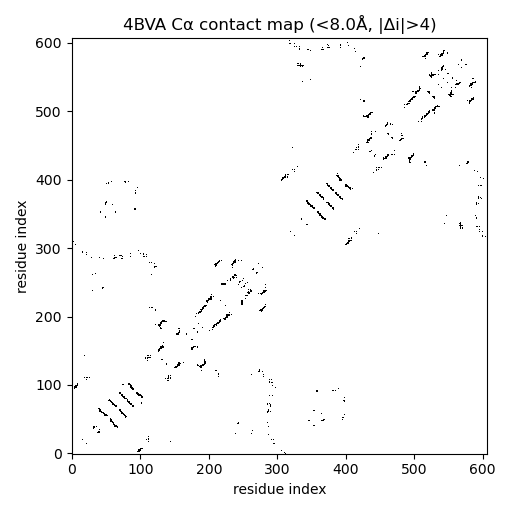 12.53 77 VAL A O 1
ATOM 566 N N . THR A 1 100 ? 20.181 13.428 26.837 1.00 14.39 78 THR A N 1
ATOM 567 C CA . THR A 1 100 ? 20.260 14.705 26.140 1.00 14.78 78 THR A CA 1
ATOM 568 C C . THR A 1 100 ? 20.672 15.800 27.117 1.00 16.07 78 THR A C 1
ATOM 569 O O . THR A 1 100 ? 20.334 15.747 28.301 1.00 15.52 78 THR A O 1
ATOM 573 N N . PHE A 1 101 ? 21.458 16.750 26.622 1.00 16.91 79 PHE A N 1
ATOM 574 C CA . PHE A 1 101 ? 21.757 17.970 27.354 1.00 17.13 79 PHE A CA 1
ATOM 575 C C . PHE A 1 101 ? 21.480 19.157 26.445 1.00 18.10 79 PHE A C 1
ATOM 576 O O . PHE A 1 101 ? 21.940 19.202 25.303 1.00 17.49 79 PHE A O 1
ATOM 584 N N . TYR A 1 102 ? 20.708 20.098 26.969 1.00 18.13 80 TYR A N 1
ATOM 585 C CA . TYR A 1 102 ? 20.347 21.295 26.249 1.00 18.92 80 TYR A CA 1
ATOM 586 C C . TYR A 1 102 ? 20.792 22.512 27.048 1.00 22.00 80 TYR A C 1
ATOM 587 O O . TYR A 1 102 ? 20.515 22.596 28.245 1.00 22.78 80 TYR A O 1
ATOM 596 N N . GLU A 1 103 ? 21.513 23.420 26.386 1.00 23.13 81 GLU A N 1
ATOM 597 C CA . GLU A 1 103 ? 22.086 24.618 27.033 1.00 26.91 81 GLU A CA 1
ATOM 598 C C . GLU A 1 103 ? 21.028 25.677 27.344 1.00 29.25 81 GLU A C 1
ATOM 599 O O . GLU A 1 103 ? 19.903 25.609 26.847 1.00 27.76 81 GLU A O 1
ATOM 605 N N . SER A 1 112 ? 19.373 21.687 31.031 1.00 36.02 90 SER A N 1
ATOM 606 C CA . SER A 1 112 ? 18.512 20.545 31.318 1.00 33.68 90 SER A CA 1
ATOM 607 C C . SER A 1 112 ? 19.108 19.256 30.747 1.00 32.72 90 SER A C 1
ATOM 608 O O . SER A 1 112 ? 19.525 19.225 29.586 1.00 26.73 90 SER A O 1
ATOM 611 N N . HIS A 1 113 ? 19.135 18.209 31.572 1.00 31.04 91 HIS A N 1
ATOM 612 C CA . HIS A 1 113 ? 19.657 16.896 31.177 1.00 29.67 91 HIS A CA 1
ATOM 613 C C . HIS A 1 113 ? 18.543 15.892 31.420 1.00 24.65 91 HIS A C 1
ATOM 614 O O . HIS A 1 113 ? 17.936 15.896 32.491 1.00 23.89 91 HIS A O 1
ATOM 621 N N . GLN A 1 114 ? 18.277 15.048 30.426 1.00 21.23 92 GLN A N 1
ATOM 622 C CA . GLN A 1 114 ? 17.187 14.073 30.473 1.00 19.17 92 GLN A CA 1
ATOM 623 C C . GLN A 1 114 ? 17.747 12.765 29.937 1.00 17.20 92 GLN A C 1
ATOM 624 O O . GLN A 1 114 ? 18.443 12.770 28.919 1.00 15.50 92 GLN A O 1
ATOM 630 N N . ALA A 1 115 ? 17.444 11.654 30.599 1.00 15.13 93 ALA A N 1
ATOM 631 C CA . ALA A 1 115 ? 17.990 10.367 30.199 1.00 13.26 93 ALA A CA 1
ATOM 632 C C . ALA A 1 115 ? 16.938 9.267 30.245 1.00 12.54 93 ALA A C 1
ATOM 633 O O . ALA A 1 115 ? 15.980 9.332 31.026 1.00 11.06 93 ALA A O 1
ATOM 635 N N . SER A 1 116 ? 17.132 8.261 29.399 1.00 11.81 94 SER A N 1
ATOM 636 C CA . SER A 1 116 ? 16.327 7.045 29.413 1.00 11.06 94 SER A CA 1
ATOM 637 C C . SER A 1 116 ? 17.246 5.850 29.295 1.00 10.32 94 SER A C 1
ATOM 638 O O . SER A 1 116 ? 18.271 5.934 28.627 1.00 9.88 94 SER A O 1
ATOM 641 N N . VAL A 1 117 ? 16.877 4.737 29.928 1.00 9.50 95 VAL A N 1
ATOM 642 C CA . VAL A 1 117 ? 17.648 3.516 29.793 1.00 10.11 95 VAL A CA 1
ATOM 643 C C . VAL A 1 117 ? 16.770 2.422 29.198 1.00 10.16 95 VAL A C 1
ATOM 644 O O . VAL A 1 117 ? 15.652 2.184 29.636 1.00 10.74 95 VAL A O 1
ATOM 648 N N . LEU A 1 118 ? 17.301 1.783 28.167 1.00 9.98 96 LEU A N 1
ATOM 649 C CA . LEU A 1 118 ? 16.666 0.640 27.537 1.00 10.01 96 LEU A CA 1
ATOM 650 C C . LEU A 1 118 ? 17.358 -0.617 28.027 1.00 9.74 96 LEU A C 1
ATOM 651 O O . LEU A 1 118 ? 18.586 -0.684 28.022 1.00 9.93 96 LEU A O 1
ATOM 656 N N . LEU A 1 119 ? 16.578 -1.618 28.418 1.00 9.28 97 LEU A N 1
ATOM 657 C CA . LEU A 1 119 ? 17.123 -2.908 28.865 1.00 9.27 97 LEU A CA 1
ATOM 658 C C . LEU A 1 119 ? 16.585 -4.019 27.961 1.00 9.59 97 LEU A C 1
ATOM 659 O O . LEU A 1 119 ? 15.378 -4.139 27.775 1.00 9.56 97 LEU A O 1
ATOM 664 N N . PHE A 1 120 ? 17.506 -4.783 27.372 1.00 9.53 98 PHE A N 1
ATOM 665 C CA . PHE A 1 120 ? 17.196 -5.850 26.424 1.00 10.44 98 PHE A CA 1
ATOM 666 C C . PHE A 1 120 ? 17.395 -7.219 27.051 1.00 12.01 98 PHE A C 1
ATOM 667 O O . PHE A 1 120 ? 18.236 -7.388 27.946 1.00 12.76 98 PHE A O 1
ATOM 675 N N . ASP A 1 121 ? 16.676 -8.207 26.528 1.00 12.23 99 ASP A N 1
ATOM 676 C CA . ASP A 1 121 ? 16.966 -9.600 26.820 1.00 13.43 99 ASP A CA 1
ATOM 677 C C . ASP A 1 121 ? 18.267 -9.919 26.091 1.00 13.00 99 ASP A C 1
ATOM 678 O O . ASP A 1 121 ? 18.300 -9.865 24.868 1.00 12.70 99 ASP A O 1
ATOM 683 N N . PRO A 1 122 ? 19.349 -10.232 26.831 1.00 13.88 100 PRO A N 1
ATOM 684 C CA . PRO A 1 122 ? 20.641 -10.429 26.174 1.00 14.84 100 PRO A CA 1
ATOM 685 C C . PRO A 1 122 ? 20.711 -11.664 25.273 1.00 15.24 100 PRO A C 1
ATOM 686 O O . PRO A 1 122 ? 21.576 -11.728 24.408 1.00 15.09 100 PRO A O 1
ATOM 690 N N . SER A 1 123 ? 19.802 -12.614 25.455 1.00 15.74 101 SER A N 1
ATOM 691 C CA . SER A 1 123 ? 19.866 -13.862 24.695 1.00 17.33 101 SER A CA 1
ATOM 692 C C . SER A 1 123 ? 19.184 -13.772 23.335 1.00 16.56 101 SER A C 1
ATOM 693 O O . SER A 1 123 ? 19.466 -14.584 22.463 1.00 18.13 101 SER A O 1
ATOM 696 N N . ASN A 1 124 ? 18.288 -12.805 23.151 1.00 15.94 102 ASN A N 1
ATOM 697 C CA . ASN A 1 124 ? 17.570 -12.679 21.879 1.00 15.40 102 ASN A CA 1
ATOM 698 C C . ASN A 1 124 ? 17.329 -11.256 21.392 1.00 14.73 102 ASN A C 1
ATOM 699 O O . ASN A 1 124 ? 16.745 -11.077 20.330 1.00 15.44 102 ASN A O 1
ATOM 704 N N . GLY A 1 125 ? 17.756 -10.251 22.162 1.00 13.16 103 GLY A N 1
ATOM 705 C CA . GLY A 1 125 ? 17.668 -8.857 21.734 1.00 13.13 103 GLY A CA 1
ATOM 706 C C . GLY A 1 125 ? 16.340 -8.150 21.956 1.00 13.04 103 GLY A C 1
ATOM 707 O O . GLY A 1 125 ? 16.212 -6.968 21.650 1.00 14.50 103 GLY A O 1
ATOM 708 N N A SER A 1 126 ? 15.362 -8.859 22.515 0.50 12.53 104 SER A N 1
ATOM 709 N N B SER A 1 126 ? 15.347 -8.855 22.487 0.50 13.33 104 SER A N 1
ATOM 710 C CA A SER A 1 126 ? 14.040 -8.292 22.773 0.50 12.15 104 SER A CA 1
ATOM 711 C CA B SER A 1 126 ? 14.031 -8.258 22.681 0.50 13.72 104 SER A CA 1
ATOM 712 C C A SER A 1 126 ? 14.137 -7.090 23.712 0.50 11.88 104 SER A C 1
ATOM 713 C C B SER A 1 126 ? 14.121 -7.105 23.688 0.50 12.70 104 SER A C 1
ATOM 714 O O A SER A 1 126 ? 14.846 -7.151 24.715 0.50 11.39 104 SER A O 1
ATOM 715 O O B SER A 1 126 ? 14.814 -7.212 24.700 0.50 12.06 104 SER A O 1
ATOM 720 N N . LEU A 1 127 ? 13.438 -6.003 23.394 1.00 11.66 105 LEU A N 1
ATOM 721 C CA . LEU A 1 127 ? 13.424 -4.845 24.294 1.00 11.95 105 LEU A CA 1
ATOM 722 C C . LEU A 1 127 ? 12.465 -5.177 25.434 1.00 12.17 105 LEU A C 1
ATOM 723 O O . LEU A 1 127 ? 11.274 -5.339 25.201 1.00 14.54 105 LEU A O 1
ATOM 728 N N . LEU A 1 128 ? 12.986 -5.294 26.651 1.00 11.67 106 LEU A N 1
ATOM 729 C CA . LEU A 1 128 ? 12.169 -5.640 27.822 1.00 11.49 106 LEU A CA 1
ATOM 730 C C . LEU A 1 128 ? 11.644 -4.428 28.585 1.00 10.86 106 LEU A C 1
ATOM 731 O O . LEU A 1 128 ? 10.551 -4.473 29.137 1.00 11.94 106 LEU A O 1
ATOM 736 N N . ALA A 1 129 ? 12.438 -3.372 28.654 1.00 10.38 107 ALA A N 1
ATOM 737 C CA . ALA A 1 129 ? 12.065 -2.203 29.447 1.00 10.33 107 ALA A CA 1
ATOM 738 C C . ALA A 1 129 ? 12.636 -0.911 28.905 1.00 10.76 107 ALA A C 1
ATOM 739 O O . ALA A 1 129 ? 13.766 -0.875 28.393 1.00 9.87 107 ALA A O 1
ATOM 741 N N . VAL A 1 130 ? 11.842 0.149 29.050 1.00 10.95 108 VAL A N 1
ATOM 742 C CA . VAL A 1 130 ? 12.295 1.521 28.861 1.00 10.91 108 VAL A CA 1
ATOM 743 C C . VAL A 1 130 ? 12.060 2.211 30.196 1.00 11.90 108 VAL A C 1
ATOM 744 O O . VAL A 1 130 ? 10.930 2.230 30.708 1.00 13.00 108 VAL A O 1
ATOM 748 N N . MET A 1 131 ? 13.114 2.765 30.770 1.00 10.73 109 MET A N 1
ATOM 749 C CA . MET A 1 131 ? 12.988 3.362 32.074 1.00 11.69 109 MET A CA 1
ATOM 750 C C . MET A 1 131 ? 13.617 4.743 32.145 1.00 12.44 109 MET A C 1
ATOM 751 O O . MET A 1 131 ? 14.504 5.099 31.367 1.00 12.47 109 MET A O 1
ATOM 756 N N . ASP A 1 132 ? 13.112 5.540 33.071 1.00 13.06 110 ASP A N 1
ATOM 757 C CA . ASP A 1 132 ? 13.738 6.801 33.385 1.00 12.55 110 ASP A CA 1
ATOM 758 C C . ASP A 1 132 ? 15.211 6.595 33.659 1.00 12.64 110 ASP A C 1
ATOM 759 O O . ASP A 1 132 ? 15.579 5.654 34.363 1.00 15.63 110 ASP A O 1
ATOM 764 N N . GLY A 1 133 ? 16.044 7.461 33.082 1.00 10.65 111 GLY A N 1
ATOM 765 C CA . GLY A 1 133 ? 17.482 7.432 33.269 1.00 10.74 111 GLY A CA 1
ATOM 766 C C . GLY A 1 133 ? 18.007 8.462 34.262 1.00 11.52 111 GLY A C 1
ATOM 767 O O . GLY A 1 133 ? 19.148 8.357 34.712 1.00 12.23 111 GLY A O 1
ATOM 768 N N . ASN A 1 134 ? 17.200 9.469 34.591 1.00 11.90 112 ASN A N 1
ATOM 769 C CA . ASN A 1 134 ? 17.637 10.524 35.501 1.00 12.01 112 ASN A CA 1
ATOM 770 C C . ASN A 1 134 ? 17.888 9.997 36.911 1.00 11.68 112 ASN A C 1
ATOM 771 O O . ASN A 1 134 ? 18.928 10.289 37.513 1.00 10.36 112 ASN A O 1
ATOM 776 N N . VAL A 1 135 ? 16.953 9.201 37.429 1.00 11.84 113 VAL A N 1
ATOM 777 C CA . VAL A 1 135 ? 17.108 8.633 38.772 1.00 12.72 113 VAL A CA 1
ATOM 778 C C . VAL A 1 135 ? 18.269 7.631 38.802 1.00 12.66 113 VAL A C 1
ATOM 779 O O . VAL A 1 135 ? 19.077 7.662 39.710 1.00 12.96 113 VAL A O 1
ATOM 783 N N . ILE A 1 136 ? 18.354 6.765 37.802 1.00 12.93 114 ILE A N 1
ATOM 784 C CA . ILE A 1 136 ? 19.505 5.864 37.671 1.00 13.85 114 ILE A CA 1
ATOM 785 C C . ILE A 1 136 ? 20.845 6.619 37.698 1.00 13.45 114 ILE A C 1
ATOM 786 O O . ILE A 1 136 ? 21.731 6.280 38.478 1.00 13.46 114 ILE A O 1
ATOM 791 N N . THR A 1 137 ? 20.964 7.660 36.884 1.00 14.43 115 THR A N 1
ATOM 792 C CA . THR A 1 137 ? 22.190 8.460 36.814 1.00 14.99 115 THR A CA 1
ATOM 793 C C . THR A 1 137 ? 22.557 9.081 38.179 1.00 15.15 115 THR A C 1
ATOM 794 O O . THR A 1 137 ? 23.700 8.957 38.646 1.00 17.15 115 THR A O 1
ATOM 798 N N . ALA A 1 138 ? 21.580 9.713 38.824 1.00 14.66 116 ALA A N 1
ATOM 799 C CA . ALA A 1 138 ? 21.758 10.273 40.164 1.00 14.74 116 ALA A CA 1
ATOM 800 C C . ALA A 1 138 ? 22.282 9.229 41.146 1.00 14.08 116 ALA A C 1
ATOM 801 O O . ALA A 1 138 ? 23.227 9.483 41.880 1.00 14.35 116 ALA A O 1
ATOM 803 N N . LYS A 1 139 ? 21.670 8.052 41.146 1.00 12.84 117 LYS A N 1
ATOM 804 C CA . LYS A 1 139 ? 22.015 7.012 42.117 1.00 12.74 117 LYS A CA 1
ATOM 805 C C . LYS A 1 139 ? 23.363 6.366 41.830 1.00 11.78 117 LYS A C 1
ATOM 806 O O . LYS A 1 139 ? 24.185 6.229 42.742 1.00 11.47 117 LYS A O 1
ATOM 812 N N . ARG A 1 140 ? 23.602 5.959 40.579 1.00 11.40 118 ARG A N 1
ATOM 813 C CA . ARG A 1 140 ? 24.861 5.247 40.278 1.00 11.53 118 ARG A CA 1
ATOM 814 C C . ARG A 1 140 ? 26.070 6.167 40.388 1.00 10.23 118 ARG A C 1
ATOM 815 O O . ARG A 1 140 ? 27.130 5.732 40.799 1.00 9.60 118 ARG A O 1
ATOM 823 N N . THR A 1 141 ? 25.905 7.441 40.057 1.00 10.43 119 THR A N 1
ATOM 824 C CA . THR A 1 141 ? 26.997 8.398 40.169 1.00 9.94 119 THR A CA 1
ATOM 825 C C . THR A 1 141 ? 27.412 8.565 41.635 1.00 10.07 119 THR A C 1
ATOM 826 O O . THR A 1 141 ? 28.591 8.460 41.961 1.00 9.78 119 THR A O 1
ATOM 830 N N . ALA A 1 142 ? 26.432 8.803 42.501 1.00 10.12 120 ALA A N 1
ATOM 831 C CA . ALA A 1 142 ? 26.667 8.931 43.932 1.00 9.22 120 ALA A CA 1
ATOM 832 C C . ALA A 1 142 ? 27.290 7.661 44.493 1.00 9.17 120 ALA A C 1
ATOM 833 O O . ALA A 1 142 ? 28.209 7.738 45.305 1.00 8.36 120 ALA A O 1
ATOM 835 N N . ALA A 1 143 ? 26.823 6.499 44.024 1.00 9.48 121 ALA A N 1
ATOM 836 C CA . ALA A 1 143 ? 27.360 5.229 44.514 1.00 9.33 121 ALA A CA 1
ATOM 837 C C . ALA A 1 143 ? 28.820 5.034 44.121 1.00 8.88 121 ALA A C 1
ATOM 838 O O . ALA A 1 143 ? 29.627 4.585 44.937 1.00 8.52 121 ALA A O 1
ATOM 840 N N . VAL A 1 144 ? 29.166 5.361 42.881 1.00 8.44 122 VAL A N 1
ATOM 841 C CA . VAL A 1 144 ? 30.559 5.229 42.450 1.00 8.19 122 VAL A CA 1
ATOM 842 C C . VAL A 1 144 ? 31.459 6.216 43.204 1.00 8.15 122 VAL A C 1
ATOM 843 O O . VAL A 1 144 ? 32.573 5.844 43.623 1.00 8.64 122 VAL A O 1
ATOM 847 N N . SER A 1 145 ? 31.007 7.461 43.385 1.00 8.49 123 SER A N 1
ATOM 848 C CA . SER A 1 145 ? 31.737 8.393 44.260 1.00 8.85 123 SER A CA 1
ATOM 849 C C . SER A 1 145 ? 31.957 7.796 45.670 1.00 8.94 123 SER A C 1
ATOM 850 O O . SER A 1 145 ? 33.034 7.934 46.239 1.00 8.96 123 SER A O 1
ATOM 853 N N . ALA A 1 146 ? 30.935 7.148 46.220 1.00 8.61 124 ALA A N 1
ATOM 854 C CA . ALA A 1 146 ? 31.054 6.515 47.543 1.00 9.21 124 ALA A CA 1
ATOM 855 C C . ALA A 1 146 ? 32.091 5.387 47.545 1.00 9.00 124 ALA A C 1
ATOM 856 O O . ALA A 1 146 ? 32.856 5.254 48.491 1.00 9.34 124 ALA A O 1
ATOM 858 N N . ILE A 1 147 ? 32.108 4.574 46.490 1.00 8.89 125 ILE A N 1
ATOM 859 C CA . ILE A 1 147 ? 33.115 3.524 46.340 1.00 8.68 125 ILE A CA 1
ATOM 860 C C . ILE A 1 147 ? 34.525 4.118 46.338 1.00 8.65 125 ILE A C 1
ATOM 861 O O . ILE A 1 147 ? 35.399 3.646 47.068 1.00 8.94 125 ILE A O 1
ATOM 866 N N . ALA A 1 148 ? 34.738 5.152 45.522 1.00 8.34 126 ALA A N 1
ATOM 867 C CA . ALA A 1 148 ? 36.026 5.818 45.445 1.00 8.08 126 ALA A CA 1
ATOM 868 C C . ALA A 1 148 ? 36.421 6.385 46.803 1.00 8.23 126 ALA A C 1
ATOM 869 O O . ALA A 1 148 ? 37.561 6.262 47.213 1.00 10.13 126 ALA A O 1
ATOM 871 N N . THR A 1 149 ? 35.460 6.977 47.500 1.00 8.50 127 THR A N 1
ATOM 872 C CA . THR A 1 149 ? 35.718 7.634 48.783 1.00 8.18 127 THR A CA 1
ATOM 873 C C . THR A 1 149 ? 36.080 6.634 49.870 1.00 8.78 127 THR A C 1
ATOM 874 O O . THR A 1 149 ? 36.971 6.897 50.686 1.00 9.33 127 THR A O 1
ATOM 878 N N . LYS A 1 150 ? 35.407 5.489 49.879 1.00 9.77 128 LYS A N 1
ATOM 879 C CA . LYS A 1 150 ? 35.744 4.422 50.832 1.00 10.94 128 LYS A CA 1
ATOM 880 C C . LYS A 1 150 ? 37.225 4.014 50.703 1.00 10.64 128 LYS A C 1
ATOM 881 O O . LYS A 1 150 ? 37.904 3.757 51.718 1.00 10.35 128 LYS A O 1
ATOM 885 N N . LEU A 1 151 ? 37.721 3.984 49.468 1.00 9.92 129 LEU A N 1
ATOM 886 C CA . LEU A 1 151 ? 39.099 3.586 49.188 1.00 9.70 129 LEU A CA 1
ATOM 887 C C . LEU A 1 151 ? 40.106 4.699 49.416 1.00 9.70 129 LEU A C 1
ATOM 888 O O . LEU A 1 151 ? 41.247 4.444 49.847 1.00 10.73 129 LEU A O 1
ATOM 893 N N . LEU A 1 152 ? 39.703 5.929 49.113 1.00 7.87 130 LEU A N 1
ATOM 894 C CA . LEU A 1 152 ? 40.663 7.009 48.977 1.00 7.69 130 LEU A CA 1
ATOM 895 C C . LEU A 1 152 ? 40.592 8.127 50.035 1.00 8.49 130 LEU A C 1
ATOM 896 O O . LEU A 1 152 ? 41.507 8.956 50.094 1.00 8.89 130 LEU A O 1
ATOM 901 N N . LYS A 1 153 ? 39.549 8.163 50.863 1.00 9.08 131 LYS A N 1
ATOM 902 C CA . LYS A 1 153 ? 39.478 9.174 51.920 1.00 9.47 131 LYS A CA 1
ATOM 903 C C . LYS A 1 153 ? 40.662 9.022 52.890 1.00 10.40 131 LYS A C 1
ATOM 904 O O . LYS A 1 153 ? 41.100 7.885 53.155 1.00 10.44 131 LYS A O 1
ATOM 910 N N . PRO A 1 154 ? 41.204 10.157 53.399 1.00 10.54 132 PRO A N 1
ATOM 911 C CA . PRO A 1 154 ? 42.374 10.076 54.283 1.00 11.51 132 PRO A CA 1
ATOM 912 C C . PRO A 1 154 ? 42.033 9.456 55.627 1.00 12.81 132 PRO A C 1
ATOM 913 O O . PRO A 1 154 ? 40.841 9.389 55.993 1.00 11.92 132 PRO A O 1
ATOM 917 N N . PRO A 1 155 ? 43.064 9.007 56.363 1.00 14.05 133 PRO A N 1
ATOM 918 C CA . PRO A 1 155 ? 42.798 8.535 57.718 1.00 17.42 133 PRO A CA 1
ATOM 919 C C . PRO A 1 155 ? 42.197 9.662 58.545 1.00 19.65 133 PRO A C 1
ATOM 920 O O . PRO A 1 155 ? 42.608 10.807 58.403 1.00 20.56 133 PRO A O 1
ATOM 924 N N . GLY A 1 156 ? 41.194 9.336 59.356 1.00 21.01 134 GLY A N 1
ATOM 925 C CA . GLY A 1 156 ? 40.529 10.316 60.205 1.00 22.77 134 GLY A CA 1
ATOM 926 C C . GLY A 1 156 ? 39.617 11.284 59.481 1.00 22.17 134 GLY A C 1
ATOM 927 O O . GLY A 1 156 ? 39.550 12.444 59.846 1.00 26.52 134 GLY A O 1
ATOM 928 N N . SER A 1 157 ? 38.910 10.817 58.452 1.00 20.27 135 SER A N 1
ATOM 929 C CA . SER A 1 157 ? 38.025 11.700 57.682 1.00 20.19 135 SER A CA 1
ATOM 930 C C . SER A 1 157 ? 36.793 12.080 58.498 1.00 22.40 135 SER A C 1
ATOM 931 O O . SER A 1 157 ? 35.982 11.222 58.839 1.00 27.77 135 SER A O 1
ATOM 934 N N . ASP A 1 158 ? 36.683 13.363 58.825 1.00 20.07 136 ASP A N 1
ATOM 935 C CA . ASP A 1 158 ? 35.617 13.884 59.686 1.00 20.63 136 ASP A CA 1
ATOM 936 C C . ASP A 1 158 ? 34.737 14.946 59.033 1.00 19.75 136 ASP A C 1
ATOM 937 O O . ASP A 1 158 ? 33.620 15.182 59.489 1.00 19.40 136 ASP A O 1
ATOM 942 N N . VAL A 1 159 ? 35.238 15.596 57.987 1.00 18.47 137 VAL A N 1
ATOM 943 C CA . VAL A 1 159 ? 34.553 16.730 57.385 1.00 18.24 137 VAL A CA 1
ATOM 944 C C . VAL A 1 159 ? 34.266 16.458 55.907 1.00 15.82 137 VAL A C 1
ATOM 945 O O . VAL A 1 159 ? 35.173 16.127 55.160 1.00 15.07 137 VAL A O 1
ATOM 949 N N . LEU A 1 160 ? 32.999 16.583 55.516 1.00 14.75 138 LEU A N 1
ATOM 950 C CA . LEU A 1 160 ? 32.561 16.470 54.129 1.00 14.66 138 LEU A CA 1
ATOM 951 C C . LEU A 1 160 ? 32.204 17.858 53.613 1.00 14.91 138 LEU A C 1
ATOM 952 O O . LEU A 1 160 ? 31.576 18.660 54.329 1.00 15.68 138 LEU A O 1
ATOM 957 N N . CYS A 1 161 ? 32.595 18.132 52.370 1.00 13.84 139 CYS A N 1
ATOM 958 C CA . CYS A 1 161 ? 32.186 19.339 51.668 1.00 13.86 139 CYS A CA 1
ATOM 959 C C . CYS A 1 161 ? 31.560 19.013 50.301 1.00 14.10 139 CYS A C 1
ATOM 960 O O . CYS A 1 161 ? 32.132 18.241 49.505 1.00 13.22 139 CYS A O 1
ATOM 963 N N . ILE A 1 162 ? 30.396 19.606 50.037 1.00 14.55 140 ILE A N 1
ATOM 964 C CA . ILE A 1 162 ? 29.719 19.497 48.740 1.00 14.07 140 ILE A CA 1
ATOM 965 C C . ILE A 1 162 ? 29.698 20.875 48.074 1.00 14.95 140 ILE A C 1
ATOM 966 O O . ILE A 1 162 ? 29.226 21.855 48.668 1.00 14.53 140 ILE A O 1
ATOM 971 N N . LEU A 1 163 ? 30.222 20.947 46.850 1.00 15.76 141 LEU A N 1
ATOM 972 C CA . LEU A 1 163 ? 30.109 22.140 46.015 1.00 14.85 141 LEU A CA 1
ATOM 973 C C . LEU A 1 163 ? 29.045 21.861 44.956 1.00 15.38 141 LEU A C 1
ATOM 974 O O . LEU A 1 163 ? 29.161 20.907 44.186 1.00 13.93 141 LEU A O 1
ATOM 979 N N . GLY A 1 164 ? 27.991 22.672 44.954 1.00 16.42 142 GLY A N 1
ATOM 980 C CA . GLY A 1 164 ? 26.807 22.417 44.137 1.00 18.17 142 GLY A CA 1
ATOM 981 C C . GLY A 1 164 ? 25.635 22.007 45.009 1.00 19.43 142 GLY A C 1
ATOM 982 O O . GLY A 1 164 ? 25.816 21.621 46.170 1.00 18.27 142 GLY A O 1
ATOM 983 N N . ALA A 1 165 ? 24.431 22.108 44.452 1.00 19.34 143 ALA A N 1
ATOM 984 C CA . ALA A 1 165 ? 23.207 21.865 45.222 1.00 20.65 143 ALA A CA 1
ATOM 985 C C . ALA A 1 165 ? 22.039 21.366 44.373 1.00 20.10 143 ALA A C 1
ATOM 986 O O . ALA A 1 165 ? 20.879 21.575 44.732 1.00 23.77 143 ALA A O 1
ATOM 988 N N . GLY A 1 166 ? 22.350 20.694 43.269 1.00 17.94 144 GLY A N 1
ATOM 989 C CA . GLY A 1 166 ? 21.351 20.114 42.386 1.00 17.70 144 GLY A CA 1
ATOM 990 C C . GLY A 1 166 ? 21.137 18.638 42.669 1.00 17.08 144 GLY A C 1
ATOM 991 O O . GLY A 1 166 ? 21.405 18.160 43.766 1.00 16.45 144 GLY A O 1
ATOM 992 N N . VAL A 1 167 ? 20.671 17.916 41.658 1.00 16.47 145 VAL A N 1
ATOM 993 C CA . VAL A 1 167 ? 20.281 16.514 41.801 1.00 16.79 145 VAL A CA 1
ATOM 994 C C . VAL A 1 167 ? 21.429 15.635 42.327 1.00 16.38 145 VAL A C 1
ATOM 995 O O . VAL A 1 167 ? 21.234 14.786 43.206 1.00 15.32 145 VAL A O 1
ATOM 999 N N . GLN A 1 168 ? 22.624 15.844 41.787 1.00 16.48 146 GLN A N 1
ATOM 1000 C CA . GLN A 1 168 ? 23.780 15.071 42.224 1.00 15.80 146 GLN A CA 1
ATOM 1001 C C . GLN A 1 168 ? 24.177 15.376 43.664 1.00 15.05 146 GLN A C 1
ATOM 1002 O O . GLN A 1 168 ? 24.635 14.488 44.380 1.00 14.77 146 GLN A O 1
ATOM 1008 N N . ALA A 1 169 ? 24.017 16.625 44.087 1.00 15.38 147 ALA A N 1
ATOM 1009 C CA . ALA A 1 169 ? 24.264 16.975 45.480 1.00 15.83 147 ALA A CA 1
ATOM 1010 C C . ALA A 1 169 ? 23.370 16.165 46.407 1.00 16.80 147 ALA A C 1
ATOM 1011 O O . ALA A 1 169 ? 23.831 15.681 47.439 1.00 16.11 147 ALA A O 1
ATOM 1013 N N . TYR A 1 170 ? 22.093 16.035 46.042 1.00 18.67 148 TYR A N 1
ATOM 1014 C CA . TYR A 1 170 ? 21.131 15.253 46.831 1.00 18.89 148 TYR A CA 1
ATOM 1015 C C . TYR A 1 170 ? 21.496 13.772 46.902 1.00 16.84 148 TYR A C 1
ATOM 1016 O O . TYR A 1 170 ? 21.537 13.188 47.984 1.00 15.98 148 TYR A O 1
ATOM 1025 N N . SER A 1 171 ? 21.757 13.165 45.750 1.00 15.56 149 SER A N 1
ATOM 1026 C CA . SER A 1 171 ? 22.080 11.746 45.706 1.00 15.79 149 SER A CA 1
ATOM 1027 C C . SER A 1 171 ? 23.389 11.433 46.452 1.00 14.12 149 SER A C 1
ATOM 1028 O O . SER A 1 171 ? 23.456 10.462 47.188 1.00 13.94 149 SER A O 1
ATOM 1031 N N . HIS A 1 172 ? 24.399 12.282 46.294 1.00 13.07 150 HIS A N 1
ATOM 1032 C CA . HIS A 1 172 ? 25.653 12.126 47.025 1.00 12.98 150 HIS A CA 1
ATOM 1033 C C . HIS A 1 172 ? 25.443 12.297 48.531 1.00 13.91 150 HIS A C 1
ATOM 1034 O O . HIS A 1 172 ? 25.932 11.500 49.323 1.00 11.99 150 HIS A O 1
ATOM 1041 N N . TYR A 1 173 ? 24.697 13.327 48.920 1.00 16.53 151 TYR A N 1
ATOM 1042 C CA . TYR A 1 173 ? 24.382 13.535 50.331 1.00 17.78 151 TYR A CA 1
ATOM 1043 C C . TYR A 1 173 ? 23.710 12.308 50.952 1.00 18.16 151 TYR A C 1
ATOM 1044 O O . TYR A 1 173 ? 24.130 11.838 52.009 1.00 18.12 151 TYR A O 1
ATOM 1053 N N . GLU A 1 174 ? 22.681 11.787 50.287 1.00 20.31 152 GLU A N 1
ATOM 1054 C CA . GLU A 1 174 ? 21.945 10.630 50.792 1.00 21.83 152 GLU A CA 1
ATOM 1055 C C . GLU A 1 174 ? 22.867 9.428 51.015 1.00 21.04 152 GLU A C 1
ATOM 1056 O O . GLU A 1 174 ? 22.921 8.878 52.116 1.00 19.87 152 GLU A O 1
ATOM 1062 N N . ILE A 1 175 ? 23.611 9.028 49.986 1.00 19.35 153 ILE A N 1
ATOM 1063 C CA . ILE A 1 175 ? 24.468 7.848 50.118 1.00 18.58 153 ILE A CA 1
ATOM 1064 C C . ILE A 1 175 ? 25.687 8.050 51.026 1.00 17.51 153 ILE A C 1
ATOM 1065 O O . ILE A 1 175 ? 26.071 7.118 51.721 1.00 16.93 153 ILE A O 1
ATOM 1070 N N . PHE A 1 176 ? 26.293 9.241 51.022 1.00 16.39 154 PHE A N 1
ATOM 1071 C CA . PHE A 1 176 ? 27.479 9.496 51.861 1.00 17.36 154 PHE A CA 1
ATOM 1072 C C . PHE A 1 176 ? 27.144 9.503 53.361 1.00 20.42 154 PHE A C 1
ATOM 1073 O O . PHE A 1 176 ? 27.900 8.948 54.172 1.00 18.67 154 PHE A O 1
ATOM 1081 N N . THR A 1 177 ? 26.023 10.125 53.732 1.00 22.84 155 THR A N 1
ATOM 1082 C CA . THR A 1 177 ? 25.628 10.152 55.157 1.00 23.91 155 THR A CA 1
ATOM 1083 C C . THR A 1 177 ? 25.146 8.781 55.637 1.00 25.11 155 THR A C 1
ATOM 1084 O O . THR A 1 177 ? 25.184 8.484 56.831 1.00 28.45 155 THR A O 1
ATOM 1088 N N . GLU A 1 178 ? 24.724 7.942 54.697 1.00 24.12 156 GLU A N 1
ATOM 1089 C CA . GLU A 1 178 ? 24.383 6.556 54.982 1.00 26.75 156 GLU A CA 1
ATOM 1090 C C . GLU A 1 178 ? 25.634 5.661 55.088 1.00 26.28 156 GLU A C 1
ATOM 1091 O O . GLU A 1 178 ? 25.728 4.832 55.989 1.00 25.83 156 GLU A O 1
ATOM 1097 N N . GLN A 1 179 ? 26.600 5.836 54.191 1.00 22.51 157 GLN A N 1
ATOM 1098 C CA . GLN A 1 179 ? 27.775 4.958 54.164 1.00 22.21 157 GLN A CA 1
ATOM 1099 C C . GLN A 1 179 ? 28.905 5.383 55.095 1.00 21.40 157 GLN A C 1
ATOM 1100 O O . GLN A 1 179 ? 29.698 4.548 55.521 1.00 19.95 157 GLN A O 1
ATOM 1106 N N . PHE A 1 180 ? 28.972 6.669 55.422 1.00 20.58 158 PHE A N 1
ATOM 1107 C CA . PHE A 1 180 ? 30.073 7.213 56.201 1.00 21.11 158 PHE A CA 1
ATOM 1108 C C . PHE A 1 180 ? 29.540 7.947 57.421 1.00 22.97 158 PHE A C 1
ATOM 1109 O O . PHE A 1 180 ? 28.344 8.195 57.517 1.00 27.71 158 PHE A O 1
ATOM 1117 N N . SER A 1 181 ? 30.441 8.320 58.323 1.00 24.30 159 SER A N 1
ATOM 1118 C CA . SER A 1 181 ? 30.082 9.086 59.512 1.00 27.00 159 SER A CA 1
ATOM 1119 C C . SER A 1 181 ? 30.927 10.360 59.616 1.00 28.23 159 SER A C 1
ATOM 1120 O O . SER A 1 181 ? 32.021 10.351 60.176 1.00 30.67 159 SER A O 1
ATOM 1123 N N . PHE A 1 182 ? 30.413 11.454 59.072 1.00 26.33 160 PHE A N 1
ATOM 1124 C CA . PHE A 1 182 ? 31.100 12.731 59.143 1.00 25.77 160 PHE A CA 1
ATOM 1125 C C . PHE A 1 182 ? 30.609 13.531 60.336 1.00 25.78 160 PHE A C 1
ATOM 1126 O O . PHE A 1 182 ? 29.433 13.487 60.663 1.00 26.18 160 PHE A O 1
ATOM 1134 N N . LYS A 1 183 ? 31.515 14.261 60.980 1.00 28.50 161 LYS A N 1
ATOM 1135 C CA . LYS A 1 183 ? 31.153 15.121 62.107 1.00 30.00 161 LYS A CA 1
ATOM 1136 C C . LYS A 1 183 ? 30.536 16.422 61.616 1.00 28.36 161 LYS A C 1
ATOM 1137 O O . LYS A 1 183 ? 29.693 16.997 62.294 1.00 28.82 161 LYS A O 1
ATOM 1143 N N . GLU A 1 184 ? 30.959 16.882 60.441 1.00 26.96 162 GLU A N 1
ATOM 1144 C CA . GLU A 1 184 ? 30.378 18.065 59.820 1.00 26.55 162 GLU A CA 1
ATOM 1145 C C . GLU A 1 184 ? 30.249 17.872 58.307 1.00 26.02 162 GLU A C 1
ATOM 1146 O O . GLU A 1 184 ? 31.153 17.319 57.664 1.00 21.66 162 GLU A O 1
ATOM 1152 N N . VAL A 1 185 ? 29.114 18.315 57.766 1.00 24.52 163 VAL A N 1
ATOM 1153 C CA . VAL A 1 185 ? 28.893 18.414 56.326 1.00 23.49 163 VAL A CA 1
ATOM 1154 C C . VAL A 1 185 ? 28.737 19.889 55.955 1.00 23.44 163 VAL A C 1
ATOM 1155 O O . VAL A 1 185 ? 27.875 20.578 56.496 1.00 26.81 163 VAL A O 1
ATOM 1159 N N . ARG A 1 186 ? 29.564 20.371 55.035 1.00 21.54 164 ARG A N 1
ATOM 1160 C CA . ARG A 1 186 ? 29.407 21.720 54.507 1.00 22.51 164 ARG A CA 1
ATOM 1161 C C . ARG A 1 186 ? 28.940 21.752 53.061 1.00 21.76 164 ARG A C 1
ATOM 1162 O O . ARG A 1 186 ? 29.131 20.791 52.302 1.00 20.67 164 ARG A O 1
ATOM 1170 N N . MET A 1 187 ? 28.355 22.888 52.687 1.00 20.83 165 MET A N 1
ATOM 1171 C CA . MET A 1 187 ? 27.930 23.133 51.316 1.00 20.85 165 MET A CA 1
ATOM 1172 C C . MET A 1 187 ? 28.217 24.569 50.895 1.00 21.81 165 MET A C 1
ATOM 1173 O O . MET A 1 187 ? 28.029 25.518 51.674 1.00 23.62 165 MET A O 1
ATOM 1178 N N . TRP A 1 188 ? 28.703 24.711 49.667 1.00 19.45 166 TRP A N 1
ATOM 1179 C CA . TRP A 1 188 ? 28.664 25.979 48.953 1.00 19.24 166 TRP A CA 1
ATOM 1180 C C . TRP A 1 188 ? 27.902 25.770 47.650 1.00 19.80 166 TRP A C 1
ATOM 1181 O O . TRP A 1 188 ? 27.962 24.693 47.045 1.00 17.91 166 TRP A O 1
ATOM 1192 N N . ASN A 1 189 ? 27.186 26.811 47.223 1.00 20.21 167 ASN A N 1
ATOM 1193 C CA . ASN A 1 189 ? 26.559 26.845 45.912 1.00 20.41 167 ASN A CA 1
ATOM 1194 C C . ASN A 1 189 ? 26.646 28.260 45.359 1.00 21.18 167 ASN A C 1
ATOM 1195 O O . ASN A 1 189 ? 26.580 29.219 46.113 1.00 21.84 167 ASN A O 1
ATOM 1200 N N . ARG A 1 190 ? 26.801 28.375 44.046 1.00 22.53 168 ARG A N 1
ATOM 1201 C CA . ARG A 1 190 ? 26.889 29.676 43.388 1.00 23.64 168 ARG A CA 1
ATOM 1202 C C . ARG A 1 190 ? 25.745 30.569 43.850 1.00 24.80 168 ARG A C 1
ATOM 1203 O O . ARG A 1 190 ? 25.967 31.706 44.267 1.00 26.44 168 ARG A O 1
ATOM 1211 N N . THR A 1 191 ? 24.528 30.040 43.782 1.00 24.65 169 THR A N 1
ATOM 1212 C CA . THR A 1 191 ? 23.347 30.733 44.299 1.00 27.69 169 THR A CA 1
ATOM 1213 C C . THR A 1 191 ? 23.097 30.280 45.727 1.00 27.13 169 THR A C 1
ATOM 1214 O O . THR A 1 191 ? 22.673 29.151 45.961 1.00 25.81 169 THR A O 1
ATOM 1218 N N . ARG A 1 192 ? 23.351 31.168 46.681 1.00 27.60 170 ARG A N 1
ATOM 1219 C CA . ARG A 1 192 ? 23.282 30.809 48.088 1.00 30.48 170 ARG A CA 1
ATOM 1220 C C . ARG A 1 192 ? 21.903 30.300 48.521 1.00 31.32 170 ARG A C 1
ATOM 1221 O O . ARG A 1 192 ? 21.809 29.429 49.389 1.00 31.47 170 ARG A O 1
ATOM 1229 N N . GLU A 1 193 ? 20.845 30.826 47.908 1.00 32.15 171 GLU A N 1
ATOM 1230 C CA . GLU A 1 193 ? 19.477 30.457 48.280 1.00 34.39 171 GLU A CA 1
ATOM 1231 C C . GLU A 1 193 ? 19.223 28.956 48.095 1.00 32.42 171 GLU A C 1
ATOM 1232 O O . GLU A 1 193 ? 18.550 28.325 48.915 1.00 30.98 171 GLU A O 1
ATOM 1238 N N . ASN A 1 194 ? 19.778 28.396 47.021 1.00 31.50 172 ASN A N 1
ATOM 1239 C CA . ASN A 1 194 ? 19.618 26.978 46.703 1.00 30.11 172 ASN A CA 1
ATOM 1240 C C . ASN A 1 194 ? 20.394 26.052 47.646 1.00 29.39 172 ASN A C 1
ATOM 1241 O O . ASN A 1 194 ? 19.996 24.911 47.853 1.00 29.81 172 ASN A O 1
ATOM 1246 N N . ALA A 1 195 ? 21.487 26.544 48.217 1.00 26.93 173 ALA A N 1
ATOM 1247 C CA . ALA A 1 195 ? 22.194 25.820 49.273 1.00 27.71 173 ALA A CA 1
ATOM 1248 C C . ALA A 1 195 ? 21.399 25.829 50.593 1.00 30.10 173 ALA A C 1
ATOM 1249 O O . ALA A 1 195 ? 21.329 24.810 51.293 1.00 27.84 173 ALA A O 1
ATOM 1251 N N . GLU A 1 196 ? 20.789 26.963 50.934 1.00 30.92 174 GLU A N 1
ATOM 1252 C CA . GLU A 1 196 ? 19.923 27.010 52.117 1.00 31.87 174 GLU A CA 1
ATOM 1253 C C . GLU A 1 196 ? 18.709 26.100 51.953 1.00 30.19 174 GLU A C 1
ATOM 1254 O O . GLU A 1 196 ? 18.329 25.413 52.895 1.00 31.96 174 GLU A O 1
ATOM 1260 N N . LYS A 1 197 ? 18.108 26.090 50.762 1.00 32.16 175 LYS A N 1
ATOM 1261 C CA . LYS A 1 197 ? 16.978 25.196 50.475 1.00 34.22 175 LYS A CA 1
ATOM 1262 C C . LYS A 1 197 ? 17.409 23.740 50.642 1.00 35.37 175 LYS A C 1
ATOM 1263 O O . LYS A 1 197 ? 16.655 22.911 51.159 1.00 36.18 175 LYS A O 1
ATOM 1266 N N . PHE A 1 198 ? 18.631 23.441 50.214 1.00 31.45 176 PHE A N 1
ATOM 1267 C CA . PHE A 1 198 ? 19.202 22.114 50.383 1.00 31.07 176 PHE A CA 1
ATOM 1268 C C . PHE A 1 198 ? 19.355 21.779 51.866 1.00 28.53 176 PHE A C 1
ATOM 1269 O O . PHE A 1 198 ? 18.937 20.715 52.305 1.00 32.05 176 PHE A O 1
ATOM 1277 N N . ALA A 1 199 ? 19.957 22.697 52.619 1.00 29.69 177 ALA A N 1
ATOM 1278 C CA . ALA A 1 199 ? 20.260 22.490 54.037 1.00 33.14 177 ALA A CA 1
ATOM 1279 C C . ALA A 1 199 ? 19.009 22.276 54.892 1.00 35.77 177 ALA A C 1
ATOM 1280 O O . ALA A 1 199 ? 19.040 21.517 55.864 1.00 32.59 177 ALA A O 1
ATOM 1282 N N . SER A 1 200 ? 17.919 22.952 54.538 1.00 37.85 178 SER A N 1
ATOM 1283 C CA . SER A 1 200 ? 16.663 22.819 55.278 1.00 38.40 178 SER A CA 1
ATOM 1284 C C . SER A 1 200 ? 15.859 21.602 54.809 1.00 40.65 178 SER A C 1
ATOM 1285 O O . SER A 1 200 ? 15.058 21.058 55.568 1.00 46.87 178 SER A O 1
ATOM 1288 N N . THR A 1 201 ? 16.087 21.170 53.569 1.00 39.50 179 THR A N 1
ATOM 1289 C CA . THR A 1 201 ? 15.360 20.041 52.984 1.00 39.03 179 THR A CA 1
ATOM 1290 C C . THR A 1 201 ? 15.894 18.674 53.434 1.00 39.76 179 THR A C 1
ATOM 1291 O O . THR A 1 201 ? 15.113 17.735 53.592 1.00 43.65 179 THR A O 1
ATOM 1295 N N . VAL A 1 202 ? 17.208 18.551 53.622 1.00 39.14 180 VAL A N 1
ATOM 1296 C CA . VAL A 1 202 ? 17.816 17.253 53.959 1.00 37.74 180 VAL A CA 1
ATOM 1297 C C . VAL A 1 202 ? 17.797 16.999 55.466 1.00 37.77 180 VAL A C 1
ATOM 1298 O O . VAL A 1 202 ? 17.658 17.930 56.266 1.00 38.89 180 VAL A O 1
ATOM 1302 N N . GLN A 1 203 ? 17.955 15.733 55.840 1.00 36.44 181 GLN A N 1
ATOM 1303 C CA . GLN A 1 203 ? 17.701 15.281 57.211 1.00 38.73 181 GLN A CA 1
ATOM 1304 C C . GLN A 1 203 ? 18.619 15.901 58.262 1.00 41.11 181 GLN A C 1
ATOM 1305 O O . GLN A 1 203 ? 18.140 16.488 59.234 1.00 48.88 181 GLN A O 1
ATOM 1307 N N . GLY A 1 204 ? 19.928 15.774 58.066 1.00 39.90 182 GLY A N 1
ATOM 1308 C CA . GLY A 1 204 ? 20.918 16.253 59.036 1.00 36.85 182 GLY A CA 1
ATOM 1309 C C . GLY A 1 204 ? 21.334 17.705 58.861 1.00 33.60 182 GLY A C 1
ATOM 1310 O O . GLY A 1 204 ? 20.788 18.426 58.025 1.00 34.86 182 GLY A O 1
ATOM 1311 N N . ASP A 1 205 ? 22.317 18.124 59.656 1.00 31.74 183 ASP A N 1
ATOM 1312 C CA . ASP A 1 205 ? 22.791 19.509 59.670 1.00 33.39 183 ASP A CA 1
ATOM 1313 C C . ASP A 1 205 ? 23.794 19.769 58.560 1.00 32.21 183 ASP A C 1
ATOM 1314 O O . ASP A 1 205 ? 24.799 19.060 58.452 1.00 29.06 183 ASP A O 1
ATOM 1319 N N . VAL A 1 206 ? 23.528 20.797 57.757 1.00 30.89 184 VAL A N 1
ATOM 1320 C CA . VAL A 1 206 ? 24.455 21.235 56.720 1.00 29.32 184 VAL A CA 1
ATOM 1321 C C . VAL A 1 206 ? 24.869 22.678 56.956 1.00 30.61 184 VAL A C 1
ATOM 1322 O O . VAL A 1 206 ? 24.028 23.572 56.985 1.00 32.50 184 VAL A O 1
ATOM 1326 N N . ARG A 1 207 ? 26.167 22.905 57.106 1.00 28.11 185 ARG A N 1
ATOM 1327 C CA . ARG A 1 207 ? 26.688 24.258 57.215 1.00 30.66 185 ARG A CA 1
ATOM 1328 C C . ARG A 1 207 ? 26.875 24.879 55.833 1.00 30.49 185 ARG A C 1
ATOM 1329 O O . ARG A 1 207 ? 27.796 24.512 55.084 1.00 29.46 185 ARG A O 1
ATOM 1337 N N . VAL A 1 208 ? 26.001 25.824 55.506 1.00 29.23 186 VAL A N 1
ATOM 1338 C CA . VAL A 1 208 ? 26.117 26.586 54.273 1.00 28.82 186 VAL A CA 1
ATOM 1339 C C . VAL A 1 208 ? 27.243 27.610 54.419 1.00 29.13 186 VAL A C 1
ATOM 1340 O O . VAL A 1 208 ? 27.314 28.321 55.421 1.00 30.89 186 VAL A O 1
ATOM 1344 N N . CYS A 1 209 ? 28.117 27.674 53.417 1.00 27.27 187 CYS A N 1
ATOM 1345 C CA . CYS A 1 209 ? 29.280 28.548 53.445 1.00 26.90 187 CYS A CA 1
ATOM 1346 C C . CYS A 1 209 ? 29.186 29.575 52.332 1.00 26.72 187 CYS A C 1
ATOM 1347 O O . CYS A 1 209 ? 28.601 29.310 51.280 1.00 27.53 187 CYS A O 1
ATOM 1350 N N . SER A 1 210 ? 29.770 30.748 52.562 1.00 27.53 188 SER A N 1
ATOM 1351 C CA . SER A 1 210 ? 29.663 31.861 51.617 1.00 28.94 188 SER A CA 1
ATOM 1352 C C . SER A 1 210 ? 30.714 31.826 50.504 1.00 26.79 188 SER A C 1
ATOM 1353 O O . SER A 1 210 ? 30.656 32.635 49.582 1.00 28.92 188 SER A O 1
ATOM 1356 N N . SER A 1 211 ? 31.671 30.906 50.580 1.00 22.86 189 SER A N 1
ATOM 1357 C CA . SER A 1 211 ? 32.666 30.756 49.510 1.00 20.99 189 SER A CA 1
ATOM 1358 C C . SER A 1 211 ? 33.097 29.307 49.402 1.00 19.93 189 SER A C 1
ATOM 1359 O O . SER A 1 211 ? 32.955 28.546 50.356 1.00 17.05 189 SER A O 1
ATOM 1362 N N . VAL A 1 212 ? 33.632 28.937 48.241 1.00 19.11 190 VAL A N 1
ATOM 1363 C CA . VAL A 1 212 ? 34.220 27.612 48.072 1.00 17.67 190 VAL A CA 1
ATOM 1364 C C . VAL A 1 212 ? 35.362 27.433 49.071 1.00 17.61 190 VAL A C 1
ATOM 1365 O O . VAL A 1 212 ? 35.467 26.398 49.725 1.00 16.87 190 VAL A O 1
ATOM 1369 N N . GLN A 1 213 ? 36.223 28.442 49.183 1.00 18.02 191 GLN A N 1
ATOM 1370 C CA . GLN A 1 213 ? 37.374 28.348 50.066 1.00 18.26 191 GLN A CA 1
ATOM 1371 C C . GLN A 1 213 ? 36.947 28.017 51.489 1.00 18.37 191 GLN A C 1
ATOM 1372 O O . GLN A 1 213 ? 37.528 27.134 52.115 1.00 18.61 191 GLN A O 1
ATOM 1378 N N . GLU A 1 214 ? 35.933 28.710 52.001 1.00 19.99 192 GLU A N 1
ATOM 1379 C CA . GLU A 1 214 ? 35.441 28.424 53.348 1.00 20.79 192 GLU A CA 1
ATOM 1380 C C . GLU A 1 214 ? 34.980 26.964 53.455 1.00 19.65 192 GLU A C 1
ATOM 1381 O O . GLU A 1 214 ? 35.379 26.231 54.369 1.00 18.87 192 GLU A O 1
ATOM 1387 N N . ALA A 1 215 ? 34.150 26.555 52.504 1.00 17.66 193 ALA A N 1
ATOM 1388 C CA . ALA A 1 215 ? 33.556 25.218 52.505 1.00 18.57 193 ALA A CA 1
ATOM 1389 C C . ALA A 1 215 ? 34.598 24.094 52.444 1.00 18.15 193 ALA A C 1
ATOM 1390 O O . ALA A 1 215 ? 34.425 23.062 53.087 1.00 19.65 193 ALA A O 1
ATOM 1392 N N . VAL A 1 216 ? 35.668 24.288 51.679 1.00 17.64 194 VAL A N 1
ATOM 1393 C CA . VAL A 1 216 ? 36.700 23.242 51.550 1.00 18.22 194 VAL A CA 1
ATOM 1394 C C . VAL A 1 216 ? 37.825 23.304 52.586 1.00 18.53 194 VAL A C 1
ATOM 1395 O O . VAL A 1 216 ? 38.549 22.321 52.771 1.00 17.08 194 VAL A O 1
ATOM 1399 N N . THR A 1 217 ? 37.993 24.442 53.256 1.00 19.69 195 THR A N 1
ATOM 1400 C CA . THR A 1 217 ? 39.098 24.580 54.201 1.00 20.44 195 THR A CA 1
ATOM 1401 C C . THR A 1 217 ? 38.875 23.631 55.363 1.00 19.40 195 THR A C 1
ATOM 1402 O O . THR A 1 217 ? 37.874 23.727 56.060 1.00 20.97 195 THR A O 1
ATOM 1406 N N . GLY A 1 218 ? 39.780 22.667 55.521 1.00 18.73 196 GLY A N 1
ATOM 1407 C CA . GLY A 1 218 ? 39.663 21.660 56.577 1.00 18.14 196 GLY A CA 1
ATOM 1408 C C . GLY A 1 218 ? 38.874 20.410 56.192 1.00 16.92 196 GLY A C 1
ATOM 1409 O O . GLY A 1 218 ? 38.759 19.482 56.998 1.00 18.19 196 GLY A O 1
ATOM 1410 N N . ALA A 1 219 ? 38.343 20.370 54.969 1.00 15.19 197 ALA A N 1
ATOM 1411 C CA . ALA A 1 219 ? 37.552 19.231 54.518 1.00 13.79 197 ALA A CA 1
ATOM 1412 C C . ALA A 1 219 ? 38.419 18.020 54.179 1.00 13.28 197 ALA A C 1
ATOM 1413 O O . ALA A 1 219 ? 39.463 18.139 53.559 1.00 12.51 197 ALA A O 1
ATOM 1415 N N . ASP A 1 220 ? 37.947 16.845 54.573 1.00 12.37 198 ASP A N 1
ATOM 1416 C CA . ASP A 1 220 ? 38.665 15.590 54.314 1.00 12.28 198 ASP A CA 1
ATOM 1417 C C . ASP A 1 220 ? 38.201 14.963 53.013 1.00 11.17 198 ASP A C 1
ATOM 1418 O O . ASP A 1 220 ? 38.966 14.270 52.318 1.00 10.89 198 ASP A O 1
ATOM 1423 N N . VAL A 1 221 ? 36.925 15.175 52.730 1.00 9.62 199 VAL A N 1
ATOM 1424 C CA . VAL A 1 221 ? 36.294 14.678 51.513 1.00 9.21 199 VAL A CA 1
ATOM 1425 C C . VAL A 1 221 ? 35.498 15.812 50.889 1.00 9.80 199 VAL A C 1
ATOM 1426 O O . VAL A 1 221 ? 34.716 16.489 51.564 1.00 11.74 199 VAL A O 1
ATOM 1430 N N . ILE A 1 222 ? 35.720 16.014 49.595 1.00 9.86 200 ILE A N 1
ATOM 1431 C CA . ILE A 1 222 ? 35.046 17.036 48.836 1.00 9.47 200 ILE A CA 1
ATOM 1432 C C . ILE A 1 222 ? 34.340 16.402 47.654 1.00 9.17 200 ILE A C 1
ATOM 1433 O O . ILE A 1 222 ? 34.889 15.517 47.007 1.00 9.82 200 ILE A O 1
ATOM 1438 N N . ILE A 1 223 ? 33.138 16.887 47.361 1.00 9.59 201 ILE A N 1
ATOM 1439 C CA . ILE A 1 223 ? 32.378 16.485 46.173 1.00 9.64 201 ILE A CA 1
ATOM 1440 C C . ILE A 1 223 ? 32.113 17.733 45.328 1.00 9.89 201 ILE A C 1
ATOM 1441 O O . ILE A 1 223 ? 31.563 18.711 45.837 1.00 10.68 201 ILE A O 1
ATOM 1446 N N . THR A 1 224 ? 32.513 17.710 44.054 1.00 10.49 202 THR A N 1
ATOM 1447 C CA . THR A 1 224 ? 32.227 18.831 43.154 1.00 10.60 202 THR A CA 1
ATOM 1448 C C . THR A 1 224 ? 31.164 18.368 42.150 1.00 10.87 202 THR A C 1
ATOM 1449 O O . THR A 1 224 ? 31.423 17.499 41.305 1.00 9.57 202 THR A O 1
ATOM 1453 N N . VAL A 1 225 ? 29.954 18.917 42.303 1.00 11.31 203 VAL A N 1
ATOM 1454 C CA . VAL A 1 225 ? 28.803 18.595 41.458 1.00 12.18 203 VAL A CA 1
ATOM 1455 C C . VAL A 1 225 ? 28.154 19.874 40.883 1.00 13.60 203 VAL A C 1
ATOM 1456 O O . VAL A 1 225 ? 26.958 20.145 41.056 1.00 13.33 203 VAL A O 1
ATOM 1460 N N . THR A 1 226 ? 28.964 20.642 40.169 1.00 14.55 204 THR A N 1
ATOM 1461 C CA . THR A 1 226 ? 28.517 21.909 39.600 1.00 16.01 204 THR A CA 1
ATOM 1462 C C . THR A 1 226 ? 28.546 21.827 38.092 1.00 17.72 204 THR A C 1
ATOM 1463 O O . THR A 1 226 ? 29.122 20.901 37.512 1.00 17.83 204 THR A O 1
ATOM 1467 N N . MET A 1 227 ? 27.936 22.819 37.457 1.00 20.90 205 MET A N 1
ATOM 1468 C CA . MET A 1 227 ? 28.172 23.077 36.042 1.00 23.34 205 MET A CA 1
ATOM 1469 C C . MET A 1 227 ? 29.138 24.242 35.808 1.00 22.26 205 MET A C 1
ATOM 1470 O O . MET A 1 227 ? 29.054 24.909 34.774 1.00 21.23 205 MET A O 1
ATOM 1475 N N . ALA A 1 228 ? 30.047 24.498 36.748 1.00 21.17 206 ALA A N 1
ATOM 1476 C CA . ALA A 1 228 ? 31.101 25.479 36.520 1.00 19.91 206 ALA A CA 1
ATOM 1477 C C . ALA A 1 228 ? 31.867 25.111 35.257 1.00 19.45 206 ALA A C 1
ATOM 1478 O O . ALA A 1 228 ? 32.106 23.935 34.996 1.00 18.32 206 ALA A O 1
ATOM 1480 N N . THR A 1 229 ? 32.224 26.116 34.461 1.00 20.10 207 THR A N 1
ATOM 1481 C CA . THR A 1 229 ? 33.013 25.895 33.245 1.00 19.68 207 THR A CA 1
ATOM 1482 C C . THR A 1 229 ? 34.480 26.298 33.428 1.00 18.41 207 THR A C 1
ATOM 1483 O O . THR A 1 229 ? 35.328 25.921 32.617 1.00 19.36 207 THR A O 1
ATOM 1487 N N . GLU A 1 230 ? 34.772 27.072 34.475 1.00 18.23 208 GLU A N 1
ATOM 1488 C CA . GLU A 1 230 ? 36.142 27.448 34.811 1.00 19.80 208 GLU A CA 1
ATOM 1489 C C . GLU A 1 230 ? 36.427 27.115 36.283 1.00 18.12 208 GLU A C 1
ATOM 1490 O O . GLU A 1 230 ? 35.501 27.017 37.084 1.00 18.17 208 GLU A O 1
ATOM 1496 N N . PRO A 1 231 ? 37.706 26.912 36.637 1.00 17.23 209 PRO A N 1
ATOM 1497 C CA . PRO A 1 231 ? 38.012 26.364 37.970 1.00 17.90 209 PRO A CA 1
ATOM 1498 C C . PRO A 1 231 ? 37.420 27.153 39.135 1.00 17.73 209 PRO A C 1
ATOM 1499 O O . PRO A 1 231 ? 37.547 28.378 39.182 1.00 19.51 209 PRO A O 1
ATOM 1503 N N . ILE A 1 232 ? 36.766 26.438 40.047 1.00 16.65 210 ILE A N 1
ATOM 1504 C CA . ILE A 1 232 ? 36.251 27.010 41.291 1.00 16.92 210 ILE A CA 1
ATOM 1505 C C . ILE A 1 232 ? 37.004 26.494 42.525 1.00 15.41 210 ILE A C 1
ATOM 1506 O O . ILE A 1 232 ? 37.005 27.150 43.568 1.00 15.18 210 ILE A O 1
ATOM 1511 N N . LEU A 1 233 ? 37.669 25.346 42.388 1.00 14.26 211 LEU A N 1
ATOM 1512 C CA . LEU A 1 233 ? 38.365 24.706 43.497 1.00 12.95 211 LEU A CA 1
ATOM 1513 C C . LEU A 1 233 ? 39.866 24.698 43.235 1.00 11.78 211 LEU A C 1
ATOM 1514 O O . LEU A 1 233 ? 40.328 24.093 42.275 1.00 10.85 211 LEU A O 1
ATOM 1519 N N . PHE A 1 234 ? 40.607 25.377 44.107 1.00 12.71 212 PHE A N 1
ATOM 1520 C CA . PHE A 1 234 ? 42.033 25.595 43.952 1.00 13.28 212 PHE A CA 1
ATOM 1521 C C . PHE A 1 234 ? 42.769 24.717 44.945 1.00 12.94 212 PHE A C 1
ATOM 1522 O O . PHE A 1 234 ? 42.388 24.652 46.119 1.00 13.37 212 PHE A O 1
ATOM 1530 N N . GLY A 1 235 ? 43.793 24.019 44.455 1.00 12.56 213 GLY A N 1
ATOM 1531 C CA . GLY A 1 235 ? 44.620 23.135 45.261 1.00 12.14 213 GLY A CA 1
ATOM 1532 C C . GLY A 1 235 ? 45.197 23.765 46.512 1.00 12.38 213 GLY A C 1
ATOM 1533 O O . GLY A 1 235 ? 45.338 23.109 47.532 1.00 12.51 213 GLY A O 1
ATOM 1534 N N . GLU A 1 236 ? 45.518 25.050 46.438 1.00 13.21 214 GLU A N 1
ATOM 1535 C CA . GLU A 1 236 ? 46.031 25.781 47.586 1.00 13.99 214 GLU A CA 1
ATOM 1536 C C . GLU A 1 236 ? 45.157 25.620 48.851 1.00 14.49 214 GLU A C 1
ATOM 1537 O O . GLU A 1 236 ? 45.676 25.635 49.963 1.00 14.42 214 GLU A O 1
ATOM 1543 N N . TRP A 1 237 ? 43.845 25.451 48.670 1.00 13.08 215 TRP A N 1
ATOM 1544 C CA . TRP A 1 237 ? 42.891 25.411 49.771 1.00 13.43 215 TRP A CA 1
ATOM 1545 C C . TRP A 1 237 ? 42.628 24.020 50.313 1.00 14.36 215 TRP A C 1
ATOM 1546 O O . TRP A 1 237 ? 41.973 23.867 51.357 1.00 15.88 215 TRP A O 1
ATOM 1557 N N . VAL A 1 238 ? 43.127 23.015 49.602 1.00 14.03 216 VAL A N 1
ATOM 1558 C CA . VAL A 1 238 ? 42.807 21.620 49.896 1.00 13.05 216 VAL A CA 1
ATOM 1559 C C . VAL A 1 238 ? 43.740 21.056 50.960 1.00 13.54 216 VAL A C 1
ATOM 1560 O O . VAL A 1 238 ? 44.951 21.121 50.835 1.00 14.41 216 VAL A O 1
ATOM 1564 N N . LYS A 1 239 ? 43.148 20.508 52.012 1.00 14.69 217 LYS A N 1
ATOM 1565 C CA . LYS A 1 239 ? 43.894 19.848 53.081 1.00 15.57 217 LYS A CA 1
ATOM 1566 C C . LYS A 1 239 ? 44.743 18.704 52.502 1.00 15.19 217 LYS A C 1
ATOM 1567 O O . LYS A 1 239 ? 44.230 17.883 51.726 1.00 14.61 217 LYS A O 1
ATOM 1573 N N . PRO A 1 240 ? 46.048 18.660 52.834 1.00 15.39 218 PRO A N 1
ATOM 1574 C CA . PRO A 1 240 ? 46.844 17.535 52.345 1.00 14.54 218 PRO A CA 1
ATOM 1575 C C . PRO A 1 240 ? 46.233 16.210 52.776 1.00 12.71 218 PRO A C 1
ATOM 1576 O O . PRO A 1 240 ? 45.898 16.031 53.952 1.00 13.28 218 PRO A O 1
ATOM 1580 N N . GLY A 1 241 ? 46.054 15.307 51.826 1.00 11.63 219 GLY A N 1
ATOM 1581 C CA . GLY A 1 241 ? 45.408 14.018 52.103 1.00 10.99 219 GLY A CA 1
ATOM 1582 C C . GLY A 1 241 ? 43.938 13.958 51.713 1.00 10.75 219 GLY A C 1
ATOM 1583 O O . GLY A 1 241 ? 43.373 12.867 51.616 1.00 9.88 219 GLY A O 1
ATOM 1584 N N . ALA A 1 242 ? 43.310 15.110 51.484 1.00 10.29 220 ALA A N 1
ATOM 1585 C CA . ALA A 1 242 ? 41.895 15.143 51.132 1.00 8.76 220 ALA A CA 1
ATOM 1586 C C . ALA A 1 242 ? 41.589 14.338 49.890 1.00 8.44 220 ALA A C 1
ATOM 1587 O O . ALA A 1 242 ? 42.428 14.185 48.992 1.00 8.97 220 ALA A O 1
ATOM 1589 N N . HIS A 1 243 ? 40.377 13.809 49.844 1.00 8.87 221 HIS A N 1
ATOM 1590 C CA . HIS A 1 243 ? 39.903 13.119 48.654 1.00 8.74 221 HIS A CA 1
ATOM 1591 C C . HIS A 1 243 ? 38.801 13.925 47.998 1.00 8.96 221 HIS A C 1
ATOM 1592 O O . HIS A 1 243 ? 37.827 14.299 48.657 1.00 9.27 221 HIS A O 1
ATOM 1599 N N . ILE A 1 244 ? 38.958 14.173 46.703 1.00 8.58 222 ILE A N 1
ATOM 1600 C CA . ILE A 1 244 ? 37.987 14.926 45.916 1.00 8.37 222 ILE A CA 1
ATOM 1601 C C . ILE A 1 244 ? 37.311 14.023 44.890 1.00 8.39 222 ILE A C 1
ATOM 1602 O O . ILE A 1 244 ? 37.992 13.347 44.117 1.00 8.88 222 ILE A O 1
ATOM 1607 N N . ASN A 1 245 ? 35.976 13.995 44.932 1.00 8.24 223 ASN A N 1
ATOM 1608 C CA . ASN A 1 245 ? 35.155 13.393 43.874 1.00 8.28 223 ASN A CA 1
ATOM 1609 C C . ASN A 1 245 ? 34.727 14.504 42.940 1.00 9.11 223 ASN A C 1
ATOM 1610 O O . ASN A 1 245 ? 33.825 15.308 43.261 1.00 9.29 223 ASN A O 1
ATOM 1615 N N . ALA A 1 246 ? 35.392 14.527 41.788 1.00 9.62 224 ALA A N 1
ATOM 1616 C CA . ALA A 1 246 ? 35.199 15.546 40.771 1.00 9.90 224 ALA A CA 1
ATOM 1617 C C . ALA A 1 246 ? 34.210 15.070 39.703 1.00 10.48 224 ALA A C 1
ATOM 1618 O O . ALA A 1 246 ? 34.564 14.344 38.770 1.00 9.79 224 ALA A O 1
ATOM 1620 N N . VAL A 1 247 ? 32.956 15.480 39.868 1.00 10.36 225 VAL A N 1
ATOM 1621 C CA . VAL A 1 247 ? 31.845 14.893 39.133 1.00 11.28 225 VAL A CA 1
ATOM 1622 C C . VAL A 1 247 ? 31.329 15.815 38.025 1.00 12.36 225 VAL A C 1
ATOM 1623 O O . VAL A 1 247 ? 30.780 15.345 37.030 1.00 15.09 225 VAL A O 1
ATOM 1627 N N . GLY A 1 248 ? 31.504 17.122 38.190 1.00 12.0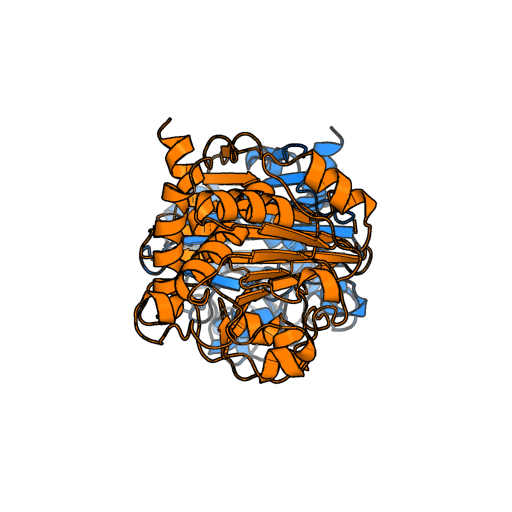6 226 GLY A N 1
ATOM 1628 C CA . GLY A 1 248 ? 31.059 18.091 37.184 1.00 13.48 226 GLY A CA 1
ATOM 1629 C C . GLY A 1 248 ? 32.045 18.318 36.043 1.00 14.47 226 GLY A C 1
ATOM 1630 O O . GLY A 1 248 ? 32.906 17.483 35.783 1.00 14.30 226 GLY A O 1
ATOM 1631 N N . ALA A 1 249 ? 31.911 19.457 35.363 1.00 16.87 227 ALA A N 1
ATOM 1632 C CA . ALA A 1 249 ? 32.737 19.793 34.193 1.00 18.92 227 ALA A CA 1
ATOM 1633 C C . ALA A 1 249 ? 32.881 18.612 33.230 1.00 20.64 227 ALA A C 1
ATOM 1634 O O . ALA A 1 249 ? 33.990 18.231 32.832 1.00 20.13 227 ALA A O 1
ATOM 1636 N N . SER A 1 250 ? 31.742 18.048 32.849 1.00 22.92 228 SER A N 1
ATOM 1637 C CA . SER A 1 250 ? 31.695 16.830 32.037 1.00 24.97 228 SER A CA 1
ATOM 1638 C C . SER A 1 250 ? 31.724 17.154 30.545 1.00 26.76 228 SER A C 1
ATOM 1639 O O . SER A 1 250 ? 30.851 16.726 29.793 1.00 32.06 228 SER A O 1
ATOM 1642 N N . ARG A 1 251 ? 32.743 17.904 30.138 1.00 23.71 229 ARG A N 1
ATOM 1643 C CA . ARG A 1 251 ? 32.914 18.324 28.753 1.00 23.49 229 ARG A CA 1
ATOM 1644 C C . ARG A 1 251 ? 34.371 18.741 28.575 1.00 20.04 229 ARG A C 1
ATOM 1645 O O . ARG A 1 251 ? 34.976 19.273 29.515 1.00 18.83 229 ARG A O 1
ATOM 1653 N N . PRO A 1 252 ? 34.950 18.488 27.387 1.00 20.50 230 PRO A N 1
ATOM 1654 C CA . PRO A 1 252 ? 36.397 18.679 27.217 1.00 21.32 230 PRO A CA 1
ATOM 1655 C C . PRO A 1 252 ? 36.903 20.112 27.361 1.00 20.97 230 PRO A C 1
ATOM 1656 O O . PRO A 1 252 ? 38.110 20.321 27.530 1.00 20.22 230 PRO A O 1
ATOM 1660 N N . ASP A 1 253 ? 35.988 21.079 27.294 1.00 20.03 231 ASP A N 1
ATOM 1661 C CA . ASP A 1 253 ? 36.338 22.484 27.412 1.00 22.08 231 ASP A CA 1
ATOM 1662 C C . ASP A 1 253 ? 35.928 23.077 28.765 1.00 21.71 231 ASP A C 1
ATOM 1663 O O . ASP A 1 253 ? 36.123 24.271 28.985 1.00 23.11 231 ASP A O 1
ATOM 1668 N N . TRP A 1 254 ? 35.391 22.260 29.680 1.00 19.77 232 TRP A N 1
ATOM 1669 C CA . TRP A 1 254 ? 34.971 22.763 30.996 1.00 18.39 232 TRP A CA 1
ATOM 1670 C C . TRP A 1 254 ? 35.854 22.229 32.113 1.00 17.64 232 TRP A C 1
ATOM 1671 O O . TRP A 1 254 ? 36.377 21.126 32.005 1.00 15.71 232 TRP A O 1
ATOM 1682 N N . ARG A 1 255 ? 35.984 23.017 33.183 1.00 17.59 233 ARG A N 1
ATOM 1683 C CA . ARG A 1 255 ? 36.771 22.654 34.365 1.00 17.39 233 ARG A CA 1
ATOM 1684 C C . ARG A 1 255 ? 36.122 23.086 35.674 1.00 16.21 233 ARG A C 1
ATOM 1685 O O . ARG A 1 255 ? 35.530 24.163 35.743 1.00 16.90 233 ARG A O 1
ATOM 1693 N N . GLU A 1 256 ? 36.289 22.265 36.715 1.00 14.24 234 GLU A N 1
ATOM 1694 C CA . GLU A 1 256 ? 36.006 22.656 38.100 1.00 14.10 234 GLU A CA 1
ATOM 1695 C C . GLU A 1 256 ? 37.269 22.875 38.942 1.00 14.18 234 GLU A C 1
ATOM 1696 O O . GLU A 1 256 ? 37.230 23.601 39.934 1.00 13.79 234 GLU A O 1
ATOM 1702 N N . LEU A 1 257 ? 38.370 22.226 38.573 1.00 13.94 235 LEU A N 1
ATOM 1703 C CA . LEU A 1 257 ? 39.567 22.186 39.425 1.00 14.30 235 LEU A CA 1
ATOM 1704 C C . LEU A 1 257 ? 40.726 22.911 38.760 1.00 14.10 235 LEU A C 1
ATOM 1705 O O . LEU A 1 257 ? 40.856 22.881 37.546 1.00 15.61 235 LEU A O 1
ATOM 1710 N N . ASP A 1 258 ? 41.588 23.537 39.558 1.00 14.29 236 ASP A N 1
ATOM 1711 C CA . ASP A 1 258 ? 42.721 24.258 38.991 1.00 14.90 236 ASP A CA 1
ATOM 1712 C C . ASP A 1 258 ? 43.892 23.332 38.689 1.00 14.49 236 ASP A C 1
ATOM 1713 O O . ASP A 1 258 ? 43.880 22.153 39.040 1.00 15.15 236 ASP A O 1
ATOM 1718 N N . ASP A 1 259 ? 44.899 23.861 38.012 1.00 16.68 237 ASP A N 1
ATOM 1719 C 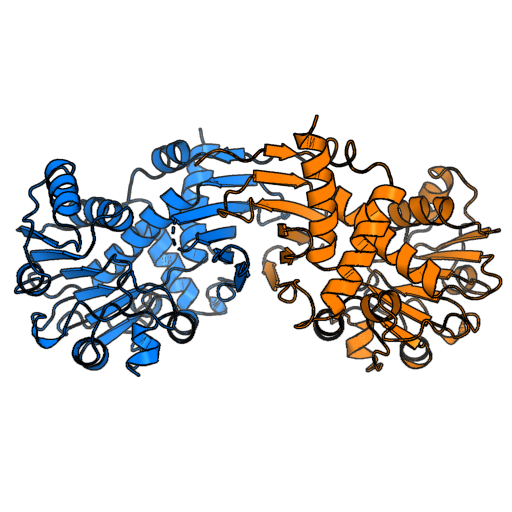CA . ASP A 1 259 ? 46.058 23.060 37.638 1.00 17.23 237 ASP A CA 1
ATOM 1720 C C . ASP A 1 259 ? 46.852 22.538 38.825 1.00 17.72 237 ASP A C 1
ATOM 1721 O O . ASP A 1 259 ? 47.353 21.420 38.771 1.00 18.63 237 ASP A O 1
ATOM 1726 N N . GLU A 1 260 ? 46.962 23.331 39.886 1.00 17.47 238 GLU A N 1
ATOM 1727 C CA . GLU A 1 260 ? 47.722 22.922 41.067 1.00 18.62 238 GLU A CA 1
ATOM 1728 C C . GLU A 1 260 ? 47.123 21.658 41.686 1.00 17.89 238 GLU A C 1
ATOM 1729 O O . GLU A 1 260 ? 47.851 20.711 41.981 1.00 18.56 238 GLU A O 1
ATOM 1735 N N . LEU A 1 261 ? 45.801 21.634 41.858 1.00 15.41 239 LEU A N 1
ATOM 1736 C CA . LEU A 1 261 ? 45.128 20.429 42.358 1.00 14.08 239 LEU A CA 1
ATOM 1737 C C . LEU A 1 261 ? 45.262 19.226 41.414 1.00 13.79 239 LEU A C 1
ATOM 1738 O O . LEU A 1 261 ? 45.588 18.129 41.853 1.00 14.80 239 LEU A O 1
ATOM 1743 N N . MET A 1 262 ? 45.006 19.424 40.125 1.00 14.46 240 MET A N 1
ATOM 1744 C CA . MET A 1 262 ? 45.074 18.324 39.161 1.00 15.47 240 MET A CA 1
ATOM 1745 C C . MET A 1 262 ? 46.473 17.722 39.029 1.00 17.23 240 MET A C 1
ATOM 1746 O O . MET A 1 262 ? 46.619 16.513 38.824 1.00 18.56 240 MET A O 1
ATOM 1751 N N . ARG A 1 263 ? 47.499 18.552 39.146 1.00 18.25 241 ARG A N 1
ATOM 1752 C CA . ARG A 1 263 ? 48.871 18.063 38.993 1.00 19.97 241 ARG A CA 1
ATOM 1753 C C . ARG A 1 263 ? 49.436 17.499 40.299 1.00 19.32 241 ARG A C 1
ATOM 1754 O O . ARG A 1 263 ? 50.213 16.554 40.264 1.00 24.60 241 ARG A O 1
ATOM 1762 N N . GLN A 1 264 ? 49.033 18.050 41.440 1.00 17.09 242 GLN A N 1
ATOM 1763 C CA . GLN A 1 264 ? 49.592 17.625 42.735 1.00 18.84 242 GLN A CA 1
ATOM 1764 C C . GLN A 1 264 ? 48.906 16.361 43.259 1.00 16.11 242 GLN A C 1
ATOM 1765 O O . GLN A 1 264 ? 49.525 15.572 43.969 1.00 16.91 242 GLN A O 1
ATOM 1771 N N . ALA A 1 265 ? 47.624 16.191 42.941 1.00 13.14 243 ALA A N 1
ATOM 1772 C CA . ALA A 1 265 ? 46.854 15.050 43.437 1.00 12.74 243 ALA A CA 1
ATOM 1773 C C . ALA A 1 265 ? 47.235 13.751 42.725 1.00 12.28 243 ALA A C 1
ATOM 1774 O O . ALA A 1 265 ? 47.730 13.780 41.613 1.00 12.43 243 ALA A O 1
ATOM 1776 N N . VAL A 1 266 ? 46.991 12.610 43.365 1.00 10.26 244 VAL A N 1
ATOM 1777 C CA . VAL A 1 266 ? 47.019 11.329 42.668 1.00 9.87 244 VAL A CA 1
ATOM 1778 C C . VAL A 1 266 ? 45.659 11.211 41.965 1.00 9.87 244 VAL A C 1
ATOM 1779 O O . VAL A 1 266 ? 44.612 11.270 42.625 1.00 9.94 244 VAL A O 1
ATOM 1783 N N . LEU A 1 267 ? 45.683 11.090 40.634 1.00 9.37 245 LEU A N 1
ATOM 1784 C CA . LEU A 1 267 ? 44.475 11.144 39.816 1.00 10.23 245 LEU A CA 1
ATOM 1785 C C . LEU A 1 267 ? 43.962 9.756 39.467 1.00 9.21 245 LEU A C 1
ATOM 1786 O O . LEU A 1 267 ? 44.658 8.958 38.812 1.00 9.27 245 LEU A O 1
ATOM 1791 N N . TYR A 1 268 ? 42.743 9.481 39.940 1.00 8.55 246 TYR A N 1
ATOM 1792 C CA . TYR A 1 268 ? 42.006 8.277 39.623 1.00 8.62 246 TYR A CA 1
ATOM 1793 C C . TYR A 1 268 ? 40.810 8.644 38.738 1.00 9.04 246 TYR A C 1
ATOM 1794 O O . TYR A 1 268 ? 40.234 9.732 38.872 1.00 9.68 246 TYR A O 1
ATOM 1803 N N . VAL A 1 269 ? 40.439 7.739 37.837 1.00 9.51 247 VAL A N 1
ATOM 1804 C CA . VAL A 1 269 ? 39.292 7.954 36.951 1.00 9.29 247 VAL A CA 1
ATOM 1805 C C . VAL A 1 269 ? 38.440 6.694 36.888 1.00 9.31 247 VAL A C 1
ATOM 1806 O O . VAL A 1 269 ? 38.847 5.641 37.374 1.00 8.98 247 VAL A O 1
ATOM 1810 N N . ASP A 1 270 ? 37.252 6.809 36.303 1.00 10.69 248 ASP A N 1
ATOM 1811 C CA . ASP A 1 270 ? 36.468 5.619 35.979 1.00 10.89 248 ASP A CA 1
ATOM 1812 C C . ASP A 1 270 ? 37.004 4.903 34.716 1.00 12.38 248 ASP A C 1
ATOM 1813 O O . ASP A 1 270 ? 37.287 3.692 34.748 1.00 12.50 248 ASP A O 1
ATOM 1818 N N . SER A 1 271 ? 37.175 5.665 33.635 1.00 14.03 249 SER A N 1
ATOM 1819 C CA . SER A 1 271 ? 37.684 5.160 32.352 1.00 13.72 249 SER A CA 1
ATOM 1820 C C . SER A 1 271 ? 38.760 6.113 31.864 1.00 13.53 249 SER A C 1
ATOM 1821 O O . SER A 1 271 ? 38.504 7.313 31.742 1.00 15.23 249 SER A O 1
ATOM 1824 N N . ARG A 1 272 ? 39.959 5.595 31.596 1.00 14.09 250 ARG A N 1
ATOM 1825 C CA . ARG A 1 272 ? 41.041 6.404 31.025 1.00 16.11 250 ARG A CA 1
ATOM 1826 C C . ARG A 1 272 ? 40.638 6.990 29.700 1.00 16.94 250 ARG A C 1
ATOM 1827 O O . ARG A 1 272 ? 40.894 8.160 29.438 1.00 19.14 250 ARG A O 1
ATOM 1835 N N . GLU A 1 273 ? 40.061 6.149 28.847 1.00 19.55 251 GLU A N 1
ATOM 1836 C CA . GLU A 1 273 ? 39.690 6.571 27.495 1.00 20.91 251 GLU A CA 1
ATOM 1837 C C . GLU A 1 273 ? 38.721 7.737 27.549 1.00 19.43 251 GLU A C 1
ATOM 1838 O O . GLU A 1 273 ? 38.935 8.750 26.881 1.00 22.56 251 GLU A O 1
ATOM 1844 N N . ALA A 1 274 ? 37.668 7.594 28.351 1.00 16.82 252 ALA A N 1
ATOM 1845 C CA . ALA A 1 274 ? 36.673 8.642 28.520 1.00 16.82 252 ALA A CA 1
ATOM 1846 C C . ALA A 1 274 ? 37.265 9.910 29.140 1.00 17.19 252 ALA A C 1
ATOM 1847 O O . ALA A 1 274 ? 36.985 11.012 28.673 1.00 17.70 252 ALA A O 1
ATOM 1849 N N . ALA A 1 275 ? 38.085 9.762 30.182 1.00 15.70 253 ALA A N 1
ATOM 1850 C CA . ALA A 1 275 ? 38.709 10.929 30.827 1.00 15.89 253 ALA A CA 1
ATOM 1851 C C . ALA A 1 275 ? 39.570 11.733 29.852 1.00 17.98 253 ALA A C 1
ATOM 1852 O O . ALA A 1 275 ? 39.570 12.970 29.866 1.00 17.63 253 ALA A O 1
ATOM 1854 N N . LEU A 1 276 ? 40.303 11.036 29.000 1.00 19.51 254 LEU A N 1
ATOM 1855 C CA . LEU A 1 276 ? 41.158 11.724 28.029 1.00 22.73 254 LEU A CA 1
ATOM 1856 C C . LEU A 1 276 ? 40.354 12.407 26.903 1.00 24.26 254 LEU A C 1
ATOM 1857 O O . LEU A 1 276 ? 40.820 13.383 26.316 1.00 31.16 254 LEU A O 1
ATOM 1862 N N . LYS A 1 277 ? 39.150 11.908 26.628 1.00 23.63 255 LYS A N 1
ATOM 1863 C CA . LYS A 1 277 ? 38.263 12.467 25.596 1.00 25.77 255 LYS A CA 1
ATOM 1864 C C . LYS A 1 277 ? 37.298 13.535 26.134 1.00 23.11 255 LYS A C 1
ATOM 1865 O O . LYS A 1 277 ? 36.990 14.491 25.433 1.00 25.04 255 LYS A O 1
ATOM 1871 N N . GLU A 1 278 ? 36.827 13.385 27.370 1.00 18.70 256 GLU A N 1
ATOM 1872 C CA . GLU A 1 278 ? 35.649 14.136 27.825 1.00 18.89 256 GLU A CA 1
ATOM 1873 C C . GLU A 1 278 ? 35.901 15.156 28.943 1.00 17.49 256 GLU A C 1
ATOM 1874 O O . GLU A 1 278 ? 35.076 16.045 29.147 1.00 17.82 256 GLU A O 1
ATOM 1880 N N . SER A 1 279 ? 36.993 15.011 29.697 1.00 15.20 257 SER A N 1
ATOM 1881 C CA . SER A 1 279 ? 37.189 15.821 30.905 1.00 14.99 257 SER A CA 1
ATOM 1882 C C . SER A 1 279 ? 38.132 16.987 30.674 1.00 13.83 257 SER A C 1
ATOM 1883 O O . SER A 1 279 ? 39.337 16.798 30.492 1.00 15.08 257 SER A O 1
ATOM 1886 N N . GLY A 1 280 ? 37.591 18.197 30.708 1.00 14.26 258 GLY A N 1
ATOM 1887 C CA . GLY A 1 280 ? 38.422 19.401 30.582 1.00 15.42 258 GLY A CA 1
ATOM 1888 C C . GLY A 1 280 ? 39.445 19.501 31.702 1.00 14.70 258 GLY A C 1
ATOM 1889 O O . GLY A 1 280 ? 40.562 19.952 31.490 1.00 14.95 258 GLY A O 1
ATOM 1890 N N . ASP A 1 281 ? 39.073 19.081 32.907 1.00 15.51 259 ASP A N 1
ATOM 1891 C CA . ASP A 1 281 ? 40.033 19.078 34.017 1.00 15.32 259 ASP A CA 1
ATOM 1892 C C . ASP A 1 281 ? 41.269 18.229 33.711 1.00 15.24 259 ASP A C 1
ATOM 1893 O O . ASP A 1 281 ? 42.394 18.656 33.964 1.00 16.04 259 ASP A O 1
ATOM 1898 N N . VAL A 1 282 ? 41.064 17.037 33.160 1.00 14.80 260 VAL A N 1
ATOM 1899 C CA . VAL A 1 282 ? 42.184 16.185 32.784 1.00 15.59 260 VAL A CA 1
ATOM 1900 C C . VAL A 1 282 ? 42.924 16.737 31.562 1.00 17.05 260 VAL A C 1
ATOM 1901 O O . VAL A 1 282 ? 44.141 16.908 31.597 1.00 17.09 260 VAL A O 1
ATOM 1905 N N . LEU A 1 283 ? 42.177 17.007 30.497 1.00 18.70 261 LEU A N 1
ATOM 1906 C CA . LEU A 1 283 ? 42.751 17.463 29.226 1.00 20.18 261 LEU A CA 1
ATOM 1907 C C . LEU A 1 283 ? 43.544 18.751 29.360 1.00 21.67 261 LEU A C 1
ATOM 1908 O O . LEU A 1 283 ? 44.700 18.826 28.932 1.00 24.28 261 LEU A O 1
ATOM 1913 N N . LEU A 1 284 ? 42.916 19.763 29.951 1.00 20.86 262 LEU A N 1
ATOM 1914 C CA . LEU A 1 284 ? 43.492 21.098 30.002 1.00 21.82 262 LEU A CA 1
ATOM 1915 C C . LEU A 1 284 ? 44.617 21.250 31.031 1.00 21.17 262 LEU A C 1
ATOM 1916 O O . LEU A 1 284 ? 45.465 22.115 30.867 1.00 21.72 262 LEU A O 1
ATOM 1921 N N . SER A 1 285 ? 44.630 20.421 32.077 1.00 20.04 263 SER A N 1
ATOM 1922 C CA . SER A 1 285 ? 45.691 20.472 33.093 1.00 20.75 263 SER A CA 1
ATOM 1923 C C . SER A 1 285 ? 46.946 19.711 32.682 1.00 20.68 263 SER A C 1
ATOM 1924 O O . SER A 1 285 ? 48.024 19.947 33.226 1.00 23.31 263 SER A O 1
ATOM 1927 N N . GLY A 1 286 ? 46.789 18.765 31.766 1.00 21.66 264 GLY A N 1
ATOM 1928 C CA . GLY A 1 286 ? 47.877 17.882 31.355 1.00 23.48 264 GLY A CA 1
ATOM 1929 C C . GLY A 1 286 ? 48.270 16.848 32.398 1.00 23.48 264 GLY A C 1
ATOM 1930 O O . GLY A 1 286 ? 49.330 16.226 32.288 1.00 24.58 264 GLY A O 1
ATOM 1931 N N . ALA A 1 287 ? 47.414 16.650 33.401 1.00 22.34 265 ALA A N 1
ATOM 1932 C CA . ALA A 1 287 ? 47.700 15.730 34.493 1.00 21.08 265 ALA A CA 1
ATOM 1933 C C . ALA A 1 287 ? 47.774 14.298 33.989 1.00 19.61 265 ALA A C 1
ATOM 1934 O O . ALA A 1 287 ? 47.113 13.940 33.016 1.00 22.97 265 ALA A O 1
ATOM 1936 N N . ASP A 1 288 ? 48.593 13.490 34.651 1.00 20.03 266 ASP A N 1
ATOM 1937 C CA . ASP A 1 288 ? 48.683 12.072 34.349 1.00 19.53 266 ASP A CA 1
ATOM 1938 C C . ASP A 1 288 ? 47.698 11.272 35.193 1.00 17.68 266 ASP A C 1
ATOM 1939 O O . ASP A 1 288 ? 47.524 11.530 36.386 1.00 17.74 266 ASP A O 1
ATOM 1944 N N . ILE A 1 289 ? 47.076 10.281 34.572 1.00 15.36 267 ILE A N 1
ATOM 1945 C CA . ILE A 1 289 ? 46.108 9.432 35.254 1.00 14.61 267 ILE A CA 1
ATOM 1946 C C . ILE A 1 289 ? 46.862 8.275 35.893 1.00 14.03 267 ILE A C 1
ATOM 1947 O O . ILE A 1 289 ? 47.521 7.496 35.199 1.00 16.22 267 ILE A O 1
ATOM 1952 N N . PHE A 1 290 ? 46.757 8.162 37.210 1.00 12.05 268 PHE A N 1
ATOM 1953 C CA . PHE A 1 290 ? 47.449 7.098 37.933 1.00 10.99 268 PHE A CA 1
ATOM 1954 C C . PHE A 1 290 ? 46.804 5.726 37.726 1.00 11.53 268 PHE A C 1
ATOM 1955 O O . PHE A 1 290 ? 47.512 4.737 37.451 1.00 10.44 268 PHE A O 1
ATOM 1963 N N . ALA A 1 291 ? 45.474 5.678 37.861 1.00 11.37 269 ALA A N 1
ATOM 1964 C CA . ALA A 1 291 ? 44.711 4.422 37.862 1.00 10.57 269 ALA A CA 1
ATOM 1965 C C . ALA A 1 291 ? 43.239 4.631 37.566 1.00 9.61 269 ALA A C 1
ATOM 1966 O O . ALA A 1 291 ? 42.680 5.715 37.811 1.00 10.21 269 ALA A O 1
ATOM 1968 N N . GLU A 1 292 ? 42.623 3.577 37.042 1.00 9.61 270 GLU A N 1
ATOM 1969 C CA . GLU A 1 292 ? 41.175 3.451 37.038 1.00 9.38 270 GLU A CA 1
ATOM 1970 C C . GLU A 1 292 ? 40.715 2.874 38.373 1.00 8.78 270 GLU A C 1
ATOM 1971 O O . GLU A 1 292 ? 41.414 2.068 39.002 1.00 8.40 270 GLU A O 1
ATOM 1977 N N . LEU A 1 293 ? 39.533 3.296 38.803 1.00 8.70 271 LEU A N 1
ATOM 1978 C CA . LEU A 1 293 ? 38.964 2.838 40.063 1.00 9.59 271 LEU A CA 1
ATOM 1979 C C . LEU A 1 293 ? 38.858 1.320 40.090 1.00 9.49 271 LEU A C 1
ATOM 1980 O O . LEU A 1 293 ? 39.163 0.689 41.096 1.00 10.05 271 LEU A O 1
ATOM 1985 N N . GLY A 1 294 ? 38.461 0.729 38.969 1.00 9.45 272 GLY A N 1
ATOM 1986 C CA . GLY A 1 294 ? 38.393 -0.719 38.862 1.00 10.16 272 GLY A CA 1
ATOM 1987 C C . GLY A 1 294 ? 39.702 -1.447 39.115 1.00 10.65 272 GLY A C 1
ATOM 1988 O O . GLY A 1 294 ? 39.702 -2.573 39.620 1.00 11.90 272 GLY A O 1
ATOM 1989 N N . GLU A 1 295 ? 40.819 -0.821 38.761 1.00 10.92 273 GLU A N 1
ATOM 1990 C CA . GLU A 1 295 ? 42.130 -1.405 39.006 1.00 11.60 273 GLU A CA 1
ATOM 1991 C C . GLU A 1 295 ? 42.448 -1.383 40.497 1.00 11.78 273 GLU A C 1
ATOM 1992 O O . GLU A 1 295 ? 43.166 -2.245 40.991 1.00 12.66 273 GLU A O 1
ATOM 1998 N N . VAL A 1 296 ? 41.937 -0.380 41.204 1.00 11.28 274 VAL A N 1
ATOM 1999 C CA . VAL A 1 296 ? 42.099 -0.325 42.669 1.00 10.68 274 VAL A CA 1
ATOM 2000 C C . VAL A 1 296 ? 41.290 -1.447 43.313 1.00 10.96 274 VAL A C 1
ATOM 2001 O O . VAL A 1 296 ? 41.797 -2.213 44.148 1.00 10.49 274 VAL A O 1
ATOM 2005 N N . ILE A 1 297 ? 40.036 -1.566 42.887 1.00 12.57 275 ILE A N 1
ATOM 2006 C CA . ILE A 1 297 ? 39.138 -2.597 43.401 1.00 12.64 275 ILE A CA 1
ATOM 2007 C C . ILE A 1 297 ? 39.728 -3.993 43.199 1.00 13.45 275 ILE A C 1
ATOM 2008 O O . ILE A 1 297 ? 39.675 -4.815 44.122 1.00 14.60 275 ILE A O 1
ATOM 2013 N N . SER A 1 298 ? 40.303 -4.263 42.020 1.00 13.94 276 SER A N 1
ATOM 2014 C CA . SER A 1 298 ? 40.831 -5.595 41.711 1.00 15.64 276 SER A CA 1
ATOM 2015 C C . SER A 1 298 ? 42.192 -5.855 42.339 1.00 15.42 276 SER A C 1
ATOM 2016 O O . SER A 1 298 ? 42.660 -6.982 42.310 1.00 16.13 276 SER A O 1
ATOM 2019 N N . GLY A 1 299 ? 42.834 -4.821 42.887 1.00 15.28 277 GLY A N 1
ATOM 2020 C CA . GLY A 1 299 ? 44.171 -4.948 43.461 1.00 15.00 277 GLY A CA 1
ATOM 2021 C C . GLY A 1 299 ? 45.335 -4.673 42.523 1.00 14.42 277 GLY A C 1
ATOM 2022 O O . GLY A 1 299 ? 46.488 -4.748 42.943 1.00 15.61 277 GLY A O 1
ATOM 2023 N N . ALA A 1 300 ? 45.050 -4.337 41.265 1.00 13.89 278 ALA A N 1
ATOM 2024 C CA . ALA A 1 300 ? 46.101 -4.101 40.267 1.00 14.25 278 ALA A CA 1
ATOM 2025 C C . ALA A 1 300 ? 46.833 -2.775 40.495 1.00 13.05 278 ALA A C 1
ATOM 2026 O O . ALA A 1 300 ? 47.975 -2.621 40.064 1.00 13.76 278 ALA A O 1
ATOM 2028 N N . LYS A 1 301 ? 46.155 -1.821 41.134 1.00 11.75 279 LYS A N 1
ATOM 2029 C CA . LYS A 1 301 ? 46.718 -0.501 41.455 1.00 11.87 279 LYS A CA 1
ATOM 2030 C C . LYS A 1 301 ? 46.405 -0.135 42.912 1.00 11.13 279 LYS A C 1
ATOM 2031 O O . LYS A 1 301 ? 45.335 -0.472 43.399 1.00 12.03 279 LYS A O 1
ATOM 2037 N N . PRO A 1 302 ? 47.323 0.567 43.605 1.00 10.54 280 PRO A N 1
ATOM 2038 C CA . PRO A 1 302 ? 47.095 0.880 45.027 1.00 10.12 280 PRO A CA 1
ATOM 2039 C C . PRO A 1 302 ? 46.171 2.074 45.240 1.00 9.29 280 PRO A C 1
ATOM 2040 O O . PRO A 1 302 ? 46.050 2.936 44.363 1.00 9.24 280 PRO A O 1
ATOM 2044 N N . ALA A 1 303 ? 45.517 2.087 46.395 1.00 8.67 281 ALA A N 1
ATOM 2045 C CA . ALA A 1 303 ? 44.715 3.219 46.845 1.00 8.54 281 ALA A CA 1
ATOM 2046 C C . ALA A 1 303 ? 45.619 4.075 47.720 1.00 8.62 281 ALA A C 1
ATOM 2047 O O . ALA A 1 303 ? 45.871 3.729 48.883 1.00 8.53 281 ALA A O 1
ATOM 2049 N N . HIS A 1 304 ? 46.104 5.192 47.176 1.00 8.42 282 HIS A N 1
ATOM 2050 C CA . HIS A 1 304 ? 47.010 6.063 47.932 1.00 8.82 282 HIS A CA 1
ATOM 2051 C C . HIS A 1 304 ? 46.224 7.073 48.751 1.00 8.27 282 HIS A C 1
ATOM 2052 O O . HIS A 1 304 ? 46.319 8.274 48.548 1.00 7.98 282 HIS A O 1
ATOM 2059 N N . CYS A 1 305 ? 45.455 6.555 49.707 1.00 9.11 283 CYS A N 1
ATOM 2060 C CA . CYS A 1 305 ? 44.541 7.376 50.484 1.00 8.38 283 CYS A CA 1
ATOM 2061 C C . CYS A 1 305 ? 45.230 8.428 51.337 1.00 9.00 283 CYS A C 1
ATOM 2062 O O . CYS A 1 305 ? 44.594 9.416 51.692 1.00 9.99 283 CYS A O 1
ATOM 2065 N N . GLU A 1 306 ? 46.495 8.211 51.698 1.00 9.31 284 GLU A N 1
ATOM 2066 C CA . GLU A 1 306 ? 47.227 9.203 52.506 1.00 9.96 284 GLU A CA 1
ATOM 2067 C C . GLU A 1 306 ? 47.560 10.487 51.751 1.00 10.18 284 GLU A C 1
ATOM 2068 O O . GLU A 1 306 ? 47.797 11.518 52.366 1.00 11.46 284 GLU A O 1
ATOM 2074 N N . LYS A 1 307 ? 47.623 10.401 50.430 1.00 9.84 285 LYS A N 1
ATOM 2075 C CA . LYS A 1 307 ? 47.948 11.552 49.599 1.00 10.64 285 LYS A CA 1
ATOM 2076 C C . LYS A 1 307 ? 46.682 12.276 49.177 1.00 9.36 285 LYS A C 1
ATOM 2077 O O . LYS A 1 307 ? 45.600 11.706 49.199 1.00 8.69 285 LYS A O 1
ATOM 2083 N N . THR A 1 308 ? 46.803 13.541 48.804 1.00 8.90 286 THR A N 1
ATOM 2084 C CA . THR A 1 308 ? 45.674 14.203 48.165 1.00 8.92 286 THR A CA 1
ATOM 2085 C C . THR A 1 308 ? 45.338 13.445 46.888 1.00 9.02 286 THR A C 1
ATOM 2086 O O . THR A 1 308 ? 46.228 13.148 46.069 1.00 9.16 286 THR A O 1
ATOM 2090 N N . THR A 1 309 ? 44.053 13.118 46.748 1.00 8.32 287 THR A N 1
ATOM 2091 C CA . THR A 1 309 ? 43.559 12.282 45.650 1.00 8.52 287 THR A CA 1
ATOM 2092 C C . THR A 1 309 ? 42.370 12.947 44.979 1.00 8.63 287 THR A C 1
ATOM 2093 O O . THR A 1 309 ? 41.562 13.600 45.633 1.00 7.94 287 THR A O 1
ATOM 2097 N N . VAL A 1 310 ? 42.280 12.781 43.664 1.00 8.48 288 VAL A N 1
ATOM 2098 C CA . VAL A 1 310 ? 41.111 13.219 42.915 1.00 8.10 288 VAL A CA 1
ATOM 2099 C C . VAL A 1 310 ? 40.584 11.999 42.168 1.00 7.65 288 VAL A C 1
ATOM 2100 O O . VAL A 1 310 ? 41.347 11.331 41.463 1.00 7.39 288 VAL A O 1
ATOM 2104 N N . PHE A 1 311 ? 39.298 11.703 42.352 1.00 7.31 289 PHE A N 1
ATOM 2105 C CA . PHE A 1 311 ? 38.560 10.786 41.496 1.00 7.80 289 PHE A CA 1
ATOM 2106 C C . PHE A 1 311 ? 37.743 11.603 40.517 1.00 7.96 289 PHE A C 1
ATOM 2107 O O . PHE A 1 311 ? 36.764 12.252 40.899 1.00 8.97 289 PHE A O 1
ATOM 2115 N N . LYS A 1 312 ? 38.162 11.600 39.260 1.00 9.00 290 LYS A N 1
ATOM 2116 C CA . LYS A 1 312 ? 37.425 12.277 38.202 1.00 10.12 290 LYS A CA 1
ATOM 2117 C C . LYS A 1 312 ? 36.453 11.273 37.576 1.00 10.30 290 LYS A C 1
ATOM 2118 O O . LYS A 1 312 ? 36.871 10.303 36.926 1.00 9.97 290 LYS A O 1
ATOM 2124 N N . SER A 1 313 ? 35.166 11.531 37.791 1.00 11.21 291 SER A N 1
ATOM 2125 C CA . SER A 1 313 ? 34.067 10.695 37.328 1.00 11.65 291 SER A CA 1
ATOM 2126 C C . SER A 1 313 ? 33.477 11.322 36.085 1.00 12.65 291 SER A C 1
ATOM 2127 O O . SER A 1 313 ? 33.155 12.518 36.088 1.00 13.01 291 SER A O 1
ATOM 2130 N N . LEU A 1 314 ? 33.375 10.519 35.028 1.00 12.40 292 LEU A N 1
ATOM 2131 C CA . LEU A 1 314 ? 32.670 10.896 33.797 1.00 12.95 292 LEU A CA 1
ATOM 2132 C C . LEU A 1 314 ? 31.341 10.157 33.700 1.00 13.66 292 LEU A C 1
ATOM 2133 O O . LEU A 1 314 ? 30.403 10.651 33.080 1.00 14.61 292 LEU A O 1
ATOM 2138 N N . GLY A 1 315 ? 31.278 8.970 34.310 1.00 12.90 293 GLY A N 1
ATOM 2139 C CA . GLY A 1 315 ? 30.157 8.063 34.146 1.00 11.72 293 GLY A CA 1
ATOM 2140 C C . GLY A 1 315 ? 30.409 7.147 32.965 1.00 12.38 293 GLY A C 1
ATOM 2141 O O . GLY A 1 315 ? 31.086 7.515 32.010 1.00 13.30 293 GLY A O 1
ATOM 2142 N N . MET A 1 316 ? 29.892 5.933 33.028 1.00 12.75 294 MET A N 1
ATOM 2143 C CA . MET A 1 316 ? 29.990 5.042 31.885 1.00 13.54 294 MET A CA 1
ATOM 2144 C C . MET A 1 316 ? 28.827 4.064 31.845 1.00 11.68 294 MET A C 1
ATOM 2145 O O . MET A 1 316 ? 28.150 3.815 32.849 1.00 10.30 294 MET A O 1
ATOM 2150 N N . ALA A 1 317 ? 28.594 3.558 30.641 1.00 11.01 295 ALA A N 1
ATOM 2151 C CA . ALA A 1 317 ? 27.404 2.778 30.304 1.00 9.84 295 ALA A CA 1
ATOM 2152 C C . ALA A 1 317 ? 27.185 1.581 31.218 1.00 9.75 295 ALA A C 1
ATOM 2153 O O . ALA A 1 317 ? 26.046 1.265 31.568 1.00 9.96 295 ALA A O 1
ATOM 2155 N N . VAL A 1 318 ? 28.274 0.910 31.593 1.00 9.72 296 VAL A N 1
ATOM 2156 C CA . VAL A 1 318 ? 28.175 -0.256 32.461 1.00 9.87 296 VAL A CA 1
ATOM 2157 C C . VAL A 1 318 ? 27.621 0.057 33.851 1.00 9.68 296 VAL A C 1
ATOM 2158 O O . VAL A 1 318 ? 27.025 -0.819 34.481 1.00 8.52 296 VAL A O 1
ATOM 2162 N N . GLU A 1 319 ? 27.817 1.290 34.334 1.00 10.02 297 GLU A N 1
ATOM 2163 C CA . GLU A 1 319 ? 27.227 1.718 35.608 1.00 10.30 297 GLU A CA 1
ATOM 2164 C C . GLU A 1 319 ? 25.714 1.813 35.497 1.00 10.69 297 GLU A C 1
ATOM 2165 O O . GLU A 1 319 ? 24.984 1.400 36.400 1.00 10.94 297 GLU A O 1
ATOM 2171 N N . ASP A 1 320 ? 25.242 2.357 34.379 1.00 10.33 298 ASP A N 1
ATOM 2172 C CA . ASP A 1 320 ? 23.807 2.431 34.128 1.00 10.26 298 ASP A CA 1
ATOM 2173 C C . ASP A 1 320 ? 23.215 1.037 33.960 1.00 9.42 298 ASP A C 1
ATOM 2174 O O . ASP A 1 320 ? 22.104 0.789 34.416 1.00 10.49 298 ASP A O 1
ATOM 2179 N N . LEU A 1 321 ? 23.964 0.146 33.304 1.00 9.10 299 LEU A N 1
ATOM 2180 C CA . LEU A 1 321 ? 23.571 -1.249 33.125 1.00 9.00 299 LEU A CA 1
ATOM 2181 C C . LEU A 1 321 ? 23.323 -1.915 34.490 1.00 9.51 299 LEU A C 1
ATOM 2182 O O . LEU A 1 321 ? 22.290 -2.548 34.699 1.00 9.57 299 LEU A O 1
ATOM 2187 N N . VAL A 1 322 ? 24.268 -1.761 35.419 1.00 9.52 300 VAL A N 1
ATOM 2188 C CA . VAL A 1 322 ? 24.133 -2.353 36.754 1.00 10.30 300 VAL A CA 1
ATOM 2189 C C . VAL A 1 322 ? 22.854 -1.886 37.441 1.00 10.18 300 VAL A C 1
ATOM 2190 O O . VAL A 1 322 ? 22.064 -2.698 37.941 1.00 10.42 300 VAL A O 1
ATOM 2194 N N . ALA A 1 323 ? 22.648 -0.574 37.463 1.00 9.80 301 ALA A N 1
ATOM 2195 C CA . ALA A 1 323 ? 21.483 -0.006 38.104 1.00 10.04 301 ALA A CA 1
ATOM 2196 C C . ALA A 1 323 ? 20.172 -0.430 37.422 1.00 9.93 301 ALA A C 1
ATOM 2197 O O . ALA A 1 323 ? 19.198 -0.781 38.108 1.00 10.17 301 ALA A O 1
ATOM 2199 N N . ALA A 1 324 ? 20.159 -0.423 36.090 1.00 9.38 302 ALA A N 1
ATOM 2200 C CA . ALA A 1 324 ? 18.957 -0.799 35.333 1.00 9.91 302 ALA A CA 1
ATOM 2201 C C . ALA A 1 324 ? 18.596 -2.269 35.574 1.00 10.04 302 ALA A C 1
ATOM 2202 O O . ALA A 1 324 ? 17.432 -2.606 35.755 1.00 11.16 302 ALA A O 1
ATOM 2204 N N . LYS A 1 325 ? 19.594 -3.141 35.621 1.00 10.54 303 LYS A N 1
ATOM 2205 C CA . LYS A 1 325 ? 19.331 -4.554 35.889 1.00 11.94 303 LYS A CA 1
ATOM 2206 C C . LYS A 1 325 ? 18.743 -4.767 37.291 1.00 12.61 303 LYS A C 1
ATOM 2207 O O . LYS A 1 325 ? 17.749 -5.489 37.466 1.00 13.28 303 LYS A O 1
ATOM 2213 N N . LEU A 1 326 ? 19.338 -4.124 38.291 1.00 12.89 304 LEU A N 1
ATOM 2214 C CA . LEU A 1 326 ? 18.796 -4.172 39.657 1.00 13.43 304 LEU A CA 1
ATOM 2215 C C . LEU A 1 326 ? 17.341 -3.720 39.695 1.00 12.29 304 LEU A C 1
ATOM 2216 O O . LEU A 1 326 ? 16.504 -4.370 40.323 1.00 13.18 304 LEU A O 1
ATOM 2221 N N . VAL A 1 327 ? 17.043 -2.615 39.010 1.00 11.16 305 VAL A N 1
ATOM 2222 C CA . VAL A 1 327 ? 15.696 -2.078 38.960 1.00 12.45 305 VAL A CA 1
ATOM 2223 C C . VAL A 1 327 ? 14.741 -3.053 38.268 1.00 12.41 305 VAL A C 1
ATOM 2224 O O . VAL A 1 327 ? 13.711 -3.387 38.816 1.00 12.02 305 VAL A O 1
ATOM 2228 N N . TYR A 1 328 ? 15.099 -3.493 37.067 1.00 12.51 306 TYR A N 1
ATOM 2229 C CA . TYR A 1 328 ? 14.267 -4.414 36.299 1.00 12.88 306 TYR A CA 1
ATOM 2230 C C . TYR A 1 328 ? 14.005 -5.743 37.031 1.00 13.27 306 TYR A C 1
ATOM 2231 O O . TYR A 1 328 ? 12.868 -6.255 37.060 1.00 13.11 306 TYR A O 1
ATOM 2240 N N . ASP A 1 329 ? 15.057 -6.304 37.613 1.00 13.83 307 ASP A N 1
ATOM 2241 C CA . ASP A 1 329 ? 14.939 -7.557 38.364 1.00 14.77 307 ASP A CA 1
ATOM 2242 C C . ASP A 1 329 ? 13.994 -7.412 39.572 1.00 15.19 307 ASP A C 1
ATOM 2243 O O . ASP A 1 329 ? 13.179 -8.297 39.854 1.00 16.07 307 ASP A O 1
ATOM 2248 N N . SER A 1 330 ? 14.094 -6.286 40.261 1.00 14.90 308 SER A N 1
ATOM 2249 C CA . SER A 1 330 ? 13.246 -6.009 41.412 1.00 16.69 308 SER A CA 1
ATOM 2250 C C . SER A 1 330 ? 11.798 -5.850 40.966 1.00 16.94 308 SER A C 1
ATOM 2251 O O . SER A 1 330 ? 10.898 -6.476 41.523 1.00 17.75 308 SER A O 1
ATOM 2254 N N . TRP A 1 331 ? 11.594 -5.031 39.941 1.00 16.68 309 TRP A N 1
ATOM 2255 C CA . TRP A 1 331 ? 10.262 -4.769 39.411 1.00 18.14 309 TRP A CA 1
ATOM 2256 C C . TRP A 1 331 ? 9.596 -6.034 38.854 1.00 19.13 309 TRP A C 1
ATOM 2257 O O . TRP A 1 331 ? 8.426 -6.288 39.137 1.00 19.30 309 TRP A O 1
ATOM 2268 N N . SER A 1 332 ? 10.331 -6.823 38.073 1.00 19.37 310 SER A N 1
ATOM 2269 C CA . SER A 1 332 ? 9.747 -8.014 37.437 1.00 22.75 310 SER A CA 1
ATOM 2270 C C . SER A 1 332 ? 9.437 -9.130 38.446 1.00 24.97 310 SER A C 1
ATOM 2271 O O . SER A 1 332 ? 8.584 -9.971 38.186 1.00 27.81 310 SER A O 1
ATOM 2274 N N . SER A 1 333 ? 10.120 -9.121 39.590 1.00 26.25 311 SER A N 1
ATOM 2275 C CA . SER A 1 333 ? 9.851 -10.064 40.686 1.00 30.04 311 SER A CA 1
ATOM 2276 C C . SER A 1 333 ? 8.509 -9.835 41.379 1.00 32.38 311 SER A C 1
ATOM 2277 O O . SER A 1 333 ? 7.952 -10.763 41.960 1.00 34.30 311 SER A O 1
ATOM 2280 N N . GLY A 1 334 ? 8.010 -8.601 41.336 1.00 33.63 312 GLY A N 1
ATOM 2281 C CA . GLY A 1 334 ? 6.747 -8.238 41.983 1.00 35.73 312 GLY A CA 1
ATOM 2282 C C . GLY A 1 334 ? 6.978 -7.557 43.317 1.00 36.20 312 GLY A C 1
ATOM 2283 O O . GLY A 1 334 ? 8.026 -6.941 43.533 1.00 35.48 312 GLY A O 1
ATOM 2284 N N . LYS B 1 24 ? 9.356 15.480 33.641 1.00 34.63 2 LYS B N 1
ATOM 2285 C CA . LYS B 1 24 ? 9.582 14.261 32.799 1.00 34.09 2 LYS B CA 1
ATOM 2286 C C . LYS B 1 24 ? 8.316 13.407 32.709 1.00 33.43 2 LYS B C 1
ATOM 2287 O O . LYS B 1 24 ? 7.645 13.187 33.709 1.00 33.19 2 LYS B O 1
ATOM 2293 N N . ARG B 1 25 ? 8.005 12.930 31.506 1.00 32.56 3 ARG B N 1
ATOM 2294 C CA . ARG B 1 25 ? 6.779 12.184 31.242 1.00 30.82 3 ARG B CA 1
ATOM 2295 C C . ARG B 1 25 ? 7.079 10.997 30.325 1.00 28.83 3 ARG B C 1
ATOM 2296 O O . ARG B 1 25 ? 8.008 11.053 29.513 1.00 28.67 3 ARG B O 1
ATOM 2304 N N . ALA B 1 26 ? 6.286 9.933 30.461 1.00 26.31 4 ALA B N 1
ATOM 2305 C CA . ALA B 1 26 ? 6.452 8.713 29.662 1.00 23.59 4 ALA B CA 1
ATOM 2306 C C . ALA B 1 26 ? 6.259 8.944 28.160 1.00 20.85 4 ALA B C 1
ATOM 2307 O O . ALA B 1 26 ? 5.390 9.708 27.748 1.00 19.42 4 ALA B O 1
ATOM 2309 N N . PRO B 1 27 ? 7.070 8.271 27.335 1.00 19.85 5 PRO B N 1
ATOM 2310 C CA . PRO B 1 27 ? 6.884 8.349 25.894 1.00 19.25 5 PRO B CA 1
ATOM 2311 C C . PRO B 1 27 ? 5.697 7.521 25.418 1.00 18.77 5 PRO B C 1
ATOM 2312 O O . PRO B 1 27 ? 5.238 6.617 26.132 1.00 18.46 5 PRO B O 1
ATOM 2316 N N . ALA B 1 28 ? 5.207 7.823 24.216 1.00 16.97 6 ALA B N 1
ATOM 2317 C CA . ALA B 1 28 ? 4.210 6.968 23.571 1.00 18.20 6 ALA B CA 1
ATOM 2318 C C . ALA B 1 28 ? 4.900 5.688 23.152 1.00 17.68 6 ALA B C 1
ATOM 2319 O O . ALA B 1 28 ? 6.098 5.698 22.858 1.00 17.08 6 ALA B O 1
ATOM 2321 N N . PHE B 1 29 ? 4.161 4.585 23.150 1.00 17.28 7 PHE B N 1
ATOM 2322 C CA . PHE B 1 29 ? 4.649 3.360 22.550 1.00 16.71 7 PHE B CA 1
ATOM 2323 C C . PHE B 1 29 ? 3.799 3.019 21.349 1.00 17.17 7 PHE B C 1
ATOM 2324 O O . PHE B 1 29 ? 2.577 2.889 21.471 1.00 17.48 7 PHE B O 1
ATOM 2332 N N . LEU B 1 30 ? 4.450 2.846 20.202 1.00 16.27 8 LEU B N 1
ATOM 2333 C CA . LEU B 1 30 ? 3.771 2.491 18.964 1.00 17.32 8 LEU B CA 1
ATOM 2334 C C . LEU B 1 30 ? 4.210 1.098 18.522 1.00 17.32 8 LEU B C 1
ATOM 2335 O O . LEU B 1 30 ? 5.378 0.876 18.183 1.00 15.88 8 LEU B O 1
ATOM 2340 N N . SER B 1 31 ? 3.266 0.161 18.546 1.00 17.76 9 SER B N 1
ATOM 2341 C CA . SER B 1 31 ? 3.533 -1.218 18.162 1.00 18.76 9 SER B CA 1
ATOM 2342 C C . SER B 1 31 ? 3.784 -1.343 16.668 1.00 18.40 9 SER B C 1
ATOM 2343 O O . SER B 1 31 ? 3.559 -0.403 15.904 1.00 17.41 9 SER B O 1
ATOM 2346 N N . ALA B 1 32 ? 4.223 -2.528 16.253 1.00 18.26 10 ALA B N 1
ATOM 2347 C CA . ALA B 1 32 ? 4.388 -2.829 14.832 1.00 19.16 10 ALA B CA 1
ATOM 2348 C C . ALA B 1 32 ? 3.103 -2.577 14.030 1.00 18.75 10 ALA B C 1
ATOM 2349 O O . ALA B 1 32 ? 3.149 -2.027 12.924 1.00 17.68 10 ALA B O 1
ATOM 2351 N N . GLU B 1 33 ? 1.966 -2.989 14.589 1.00 21.70 11 GLU B N 1
ATOM 2352 C CA . GLU B 1 33 ? 0.665 -2.772 13.958 1.00 24.14 11 GLU B CA 1
ATOM 2353 C C . GLU B 1 33 ? 0.345 -1.281 13.833 1.00 22.86 11 GLU B C 1
ATOM 2354 O O . GLU B 1 33 ? -0.151 -0.836 12.798 1.00 23.12 11 GLU B O 1
ATOM 2360 N N A GLU B 1 34 ? 0.639 -0.526 14.886 0.50 22.90 12 GLU B N 1
ATOM 2361 N N B GLU B 1 34 ? 0.611 -0.513 14.889 0.50 22.92 12 GLU B N 1
ATOM 2362 C CA A GLU B 1 34 ? 0.417 0.911 14.888 0.50 24.07 12 GLU B CA 1
ATOM 2363 C CA B GLU B 1 34 ? 0.416 0.936 14.851 0.50 24.13 12 GLU B CA 1
ATOM 2364 C C A GLU B 1 34 ? 1.345 1.621 13.887 0.50 22.72 12 GLU B C 1
ATOM 2365 C C B GLU B 1 34 ? 1.325 1.584 13.810 0.50 22.63 12 GLU B C 1
ATOM 2366 O O A GLU B 1 34 ? 0.940 2.587 13.249 0.50 23.49 12 GLU B O 1
ATOM 2367 O O B GLU B 1 34 ? 0.897 2.473 13.076 0.50 23.09 12 GLU B O 1
ATOM 2378 N N . VAL B 1 35 ? 2.569 1.124 13.720 1.00 21.83 13 VAL B N 1
ATOM 2379 C CA . VAL B 1 35 ? 3.503 1.685 12.734 1.00 22.58 13 VAL B CA 1
ATOM 2380 C C . VAL B 1 35 ? 2.981 1.426 11.323 1.00 23.66 13 VAL B C 1
ATOM 2381 O O . VAL B 1 35 ? 2.881 2.337 10.506 1.00 22.96 13 VAL B O 1
ATOM 2385 N N . GLN B 1 36 ? 2.648 0.166 11.074 1.00 25.61 14 GLN B N 1
ATOM 2386 C CA . GLN B 1 36 ? 2.019 -0.288 9.840 1.00 26.44 14 GLN B CA 1
ATOM 2387 C C . GLN B 1 36 ? 0.817 0.576 9.458 1.00 28.53 14 GLN B C 1
ATOM 2388 O O . GLN B 1 36 ? 0.713 1.017 8.317 1.00 31.32 14 GLN B O 1
ATOM 2394 N N . ASP B 1 37 ? -0.061 0.842 10.426 1.00 27.58 15 ASP B N 1
ATOM 2395 C CA . ASP B 1 37 ? -1.242 1.688 10.204 1.00 31.90 15 ASP B CA 1
ATOM 2396 C C . ASP B 1 37 ? -0.897 3.111 9.758 1.00 33.70 15 ASP B C 1
ATOM 2397 O O . ASP B 1 37 ? -1.726 3.771 9.134 1.00 33.80 15 ASP B O 1
ATOM 2402 N N . HIS B 1 38 ? 0.309 3.582 10.079 1.00 31.76 16 HIS B N 1
ATOM 2403 C CA . HIS B 1 38 ? 0.735 4.936 9.717 1.00 31.89 16 HIS B CA 1
ATOM 2404 C C . HIS B 1 38 ? 1.879 4.963 8.691 1.00 30.98 16 HIS B C 1
ATOM 2405 O O . HIS B 1 38 ? 2.518 6.000 8.516 1.00 32.12 16 HIS B O 1
ATOM 2412 N N . LEU B 1 39 ? 2.123 3.835 8.016 1.00 31.75 17 LEU B N 1
ATOM 2413 C CA . LEU B 1 39 ? 3.105 3.739 6.919 1.00 32.74 17 LEU B CA 1
ATOM 2414 C C . LEU B 1 39 ? 2.570 2.856 5.788 1.00 34.86 17 LEU B C 1
ATOM 2415 O O . LEU B 1 39 ? 3.173 1.845 5.438 1.00 38.64 17 LEU B O 1
ATOM 2420 N N . ARG B 1 40 ? 1.448 3.245 5.203 1.00 37.09 18 ARG B N 1
ATOM 2421 C CA . ARG B 1 40 ? 0.821 2.442 4.150 1.00 38.50 18 ARG B CA 1
ATOM 2422 C C . ARG B 1 40 ? 1.183 2.944 2.744 1.00 39.03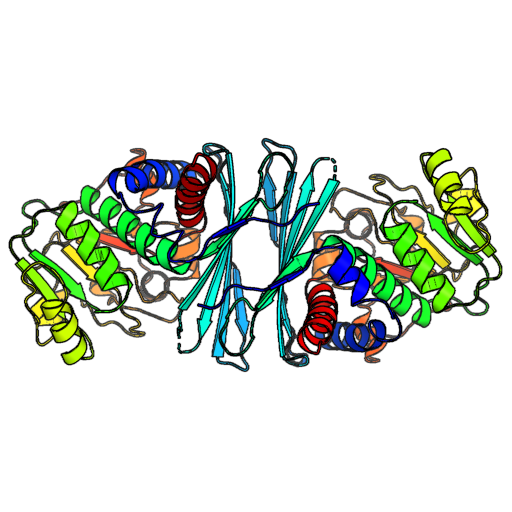 18 ARG B C 1
ATOM 2423 O O . ARG B 1 40 ? 0.972 2.228 1.772 1.00 43.34 18 ARG B O 1
ATOM 2431 N N . SER B 1 41 ? 1.721 4.162 2.638 1.00 37.00 19 SER B N 1
ATOM 2432 C CA . SER B 1 41 ? 1.868 4.834 1.333 1.00 37.89 19 SER B CA 1
ATOM 2433 C C . SER B 1 41 ? 3.312 5.194 0.941 1.00 36.67 19 SER B C 1
ATOM 2434 O O . SER B 1 41 ? 3.907 6.121 1.497 1.00 34.55 19 SER B O 1
ATOM 2437 N N . SER B 1 42 ? 3.846 4.484 -0.054 1.00 36.85 20 SER B N 1
ATOM 2438 C CA . SER B 1 42 ? 5.203 4.725 -0.553 1.00 35.02 20 SER B CA 1
ATOM 2439 C C . SER B 1 42 ? 5.364 6.107 -1.188 1.00 34.40 20 SER B C 1
ATOM 2440 O O . SER B 1 42 ? 6.459 6.668 -1.193 1.00 28.47 20 SER B O 1
ATOM 2443 N N . SER B 1 43 ? 4.273 6.647 -1.733 1.00 34.36 21 SER B N 1
ATOM 2444 C CA . SER B 1 43 ? 4.281 8.001 -2.286 1.00 34.15 21 SER B CA 1
ATOM 2445 C C . SER B 1 43 ? 4.526 9.052 -1.200 1.00 33.04 21 SER B C 1
ATOM 2446 O O . SER B 1 43 ? 4.955 10.167 -1.499 1.00 31.98 21 SER B O 1
ATOM 2449 N N . LEU B 1 44 ? 4.255 8.695 0.055 1.00 33.08 22 LEU B N 1
ATOM 2450 C CA . LEU B 1 44 ? 4.590 9.555 1.190 1.00 31.60 22 LEU B CA 1
ATOM 2451 C C . LEU B 1 44 ? 5.987 9.259 1.770 1.00 27.43 22 LEU B C 1
ATOM 2452 O O . LEU B 1 44 ? 6.591 10.132 2.391 1.00 28.23 22 LEU B O 1
ATOM 2457 N N . LEU B 1 45 ? 6.515 8.059 1.554 1.00 22.94 23 LEU B N 1
ATOM 2458 C CA . LEU B 1 45 ? 7.838 7.708 2.102 1.00 22.02 23 LEU B CA 1
ATOM 2459 C C . LEU B 1 45 ? 9.006 8.050 1.165 1.00 20.14 23 LEU B C 1
ATOM 2460 O O . LEU B 1 45 ? 10.058 8.490 1.621 1.00 16.42 23 LEU B O 1
ATOM 2465 N N . ILE B 1 46 ? 8.816 7.854 -0.135 1.00 18.24 24 ILE B N 1
ATOM 2466 C CA . ILE B 1 46 ? 9.889 8.070 -1.104 1.00 17.67 24 ILE B CA 1
ATOM 2467 C C . ILE B 1 46 ? 10.390 9.531 -1.159 1.00 16.75 24 ILE B C 1
ATOM 2468 O O . ILE B 1 46 ? 11.592 9.765 -1.133 1.00 17.08 24 ILE B O 1
ATOM 2473 N N . PRO B 1 47 ? 9.486 10.518 -1.244 1.00 17.59 25 PRO B N 1
ATOM 2474 C CA . PRO B 1 47 ? 10.007 11.895 -1.338 1.00 17.78 25 PRO B CA 1
ATOM 2475 C C . PRO B 1 47 ? 10.892 12.351 -0.169 1.00 16.31 25 PRO B C 1
ATOM 2476 O O . PRO B 1 47 ? 11.980 12.875 -0.413 1.00 15.70 25 PRO B O 1
ATOM 2480 N N . PRO B 1 48 ? 10.459 12.133 1.092 1.00 16.38 26 PRO B N 1
ATOM 2481 C CA . PRO B 1 48 ? 11.356 12.556 2.161 1.00 15.59 26 PRO B CA 1
ATOM 2482 C C . PRO B 1 48 ? 12.647 11.724 2.273 1.00 13.78 26 PRO B C 1
ATOM 2483 O O . PRO B 1 48 ? 13.663 12.249 2.711 1.00 13.71 26 PRO B O 1
ATOM 2487 N N . LEU B 1 49 ? 12.611 10.453 1.884 1.00 13.43 27 LEU B N 1
ATOM 2488 C CA . LEU B 1 49 ? 13.842 9.665 1.760 1.00 13.66 27 LEU B CA 1
ATOM 2489 C C . LEU B 1 49 ? 14.789 10.239 0.721 1.00 13.67 27 LEU B C 1
ATOM 2490 O O . LEU B 1 49 ? 15.980 10.322 0.967 1.00 12.14 27 LEU B O 1
ATOM 2495 N N . GLU B 1 50 ? 14.268 10.635 -0.441 1.00 14.89 28 GLU B N 1
ATOM 2496 C CA . GLU B 1 50 ? 15.133 11.174 -1.486 1.00 15.52 28 GLU B CA 1
ATOM 2497 C C . GLU B 1 50 ? 15.817 12.432 -0.995 1.00 15.22 28 GLU B C 1
ATOM 2498 O O . GLU B 1 50 ? 17.021 12.622 -1.212 1.00 14.31 28 GLU B O 1
ATOM 2504 N N . ALA B 1 51 ? 15.041 13.283 -0.329 1.00 15.29 29 ALA B N 1
ATOM 2505 C CA . ALA B 1 51 ? 15.561 14.531 0.213 1.00 15.64 29 ALA B CA 1
ATOM 2506 C C . ALA B 1 51 ? 16.623 14.260 1.270 1.00 14.93 29 ALA B C 1
ATOM 2507 O O . ALA B 1 51 ? 17.647 14.925 1.297 1.00 15.19 29 ALA B O 1
ATOM 2509 N N . ALA B 1 52 ? 16.384 13.269 2.125 1.00 14.66 30 ALA B N 1
ATOM 2510 C CA . ALA B 1 52 ? 17.321 12.923 3.187 1.00 14.24 30 ALA B CA 1
ATOM 2511 C C . ALA B 1 52 ? 18.633 12.395 2.629 1.00 13.35 30 ALA B C 1
ATOM 2512 O O . ALA B 1 52 ? 19.705 12.760 3.101 1.00 12.31 30 ALA B O 1
ATOM 2514 N N . LEU B 1 53 ? 18.556 11.524 1.626 1.00 12.57 31 LEU B N 1
ATOM 2515 C CA . LEU B 1 53 ? 19.764 11.002 1.014 1.00 13.10 31 LEU B CA 1
ATOM 2516 C C . LEU B 1 53 ? 20.588 12.145 0.433 1.00 13.20 31 LEU B C 1
ATOM 2517 O O . LEU B 1 53 ? 21.799 12.210 0.641 1.00 12.88 31 LEU B O 1
ATOM 2522 N N . ALA B 1 54 ? 19.916 13.037 -0.297 1.00 13.69 32 ALA B N 1
ATOM 2523 C CA . ALA B 1 54 ? 20.568 14.178 -0.910 1.00 14.68 32 ALA B CA 1
ATOM 2524 C C . ALA B 1 54 ? 21.230 15.057 0.154 1.00 15.32 32 ALA B C 1
ATOM 2525 O O . ALA B 1 54 ? 22.413 15.384 0.060 1.00 15.97 32 ALA B O 1
ATOM 2527 N N . ASN B 1 55 ? 20.466 15.402 1.183 1.00 16.23 33 ASN B N 1
ATOM 2528 C CA . ASN B 1 55 ? 20.981 16.258 2.254 1.00 16.08 33 ASN B CA 1
ATOM 2529 C C . ASN B 1 55 ? 22.158 15.592 2.997 1.00 15.10 33 ASN B C 1
ATOM 2530 O O . ASN B 1 55 ? 23.192 16.218 3.241 1.00 15.34 33 ASN B O 1
ATOM 2535 N N . PHE B 1 56 ? 22.022 14.306 3.308 1.00 14.41 34 PHE B N 1
ATOM 2536 C CA . PHE B 1 56 ? 23.121 13.544 3.912 1.00 14.03 34 PHE B CA 1
ATOM 2537 C C . PHE B 1 56 ? 24.411 13.581 3.083 1.00 13.28 34 PHE B C 1
ATOM 2538 O O . PHE B 1 56 ? 25.494 13.785 3.621 1.00 12.72 34 PHE B O 1
ATOM 2546 N N . SER B 1 57 ? 24.290 13.365 1.775 1.00 12.77 35 SER B N 1
ATOM 2547 C CA . SER B 1 57 ? 25.446 13.306 0.892 1.00 14.10 35 SER B CA 1
ATOM 2548 C C . SER B 1 57 ? 26.118 14.676 0.722 1.00 15.53 35 SER B C 1
ATOM 2549 O O . SER B 1 57 ? 27.268 14.749 0.283 1.00 15.92 35 SER B O 1
ATOM 2552 N N . LYS B 1 58 ? 25.409 15.753 1.067 1.00 15.20 36 LYS B N 1
ATOM 2553 C CA . LYS B 1 58 ? 26.016 17.091 1.119 1.00 16.97 36 LYS B CA 1
ATOM 2554 C C . LYS B 1 58 ? 27.009 17.249 2.277 1.00 15.82 36 LYS B C 1
ATOM 2555 O O . LYS B 1 58 ? 27.823 18.180 2.286 1.00 15.52 36 LYS B O 1
ATOM 2561 N N . GLY B 1 59 ? 26.970 16.327 3.237 1.00 15.29 37 GLY B N 1
ATOM 2562 C CA . GLY B 1 59 ? 27.934 16.314 4.314 1.00 15.97 37 GLY B CA 1
ATOM 2563 C C . GLY B 1 59 ? 27.878 17.616 5.090 1.00 15.87 37 GLY B C 1
ATOM 2564 O O . GLY B 1 59 ? 26.815 18.005 5.539 1.00 15.31 37 GLY B O 1
ATOM 2565 N N . PRO B 1 60 ? 29.016 18.307 5.230 1.00 17.62 38 PRO B N 1
ATOM 2566 C CA . PRO B 1 60 ? 28.992 19.569 5.988 1.00 19.09 38 PRO B CA 1
ATOM 2567 C C . PRO B 1 60 ? 28.167 20.660 5.321 1.00 18.60 38 PRO B C 1
ATOM 2568 O O . PRO B 1 60 ? 27.859 21.669 5.960 1.00 18.25 38 PRO B O 1
ATOM 2572 N N . ASP B 1 61 ? 27.821 20.476 4.046 1.00 17.33 39 ASP B N 1
ATOM 2573 C CA . ASP B 1 61 ? 27.006 21.464 3.341 1.00 17.55 39 ASP B CA 1
ATOM 2574 C C . ASP B 1 61 ? 25.511 21.178 3.499 1.00 16.65 39 ASP B C 1
ATOM 2575 O O . ASP B 1 61 ? 24.685 21.924 2.995 1.00 16.86 39 ASP B O 1
ATOM 2580 N N . GLY B 1 62 ? 25.171 20.096 4.210 1.00 16.46 40 GLY B N 1
ATOM 2581 C CA . GLY B 1 62 ? 23.797 19.809 4.586 1.00 17.05 40 GLY B CA 1
ATOM 2582 C C . GLY B 1 62 ? 23.597 19.984 6.088 1.00 17.59 40 GLY B C 1
ATOM 2583 O O . GLY B 1 62 ? 24.417 20.616 6.776 1.00 19.11 40 GLY B O 1
ATOM 2584 N N . GLY B 1 63 ? 22.514 19.416 6.607 1.00 15.46 41 GLY B N 1
ATOM 2585 C CA . GLY B 1 63 ? 22.185 19.581 8.031 1.00 15.55 41 GLY B CA 1
ATOM 2586 C C . GLY B 1 63 ? 22.081 18.271 8.791 1.00 15.33 41 GLY B C 1
ATOM 2587 O O . GLY B 1 63 ? 21.599 18.251 9.920 1.00 14.44 41 GLY B O 1
ATOM 2588 N N . VAL B 1 64 ? 22.531 17.177 8.178 1.00 13.86 42 VAL B N 1
ATOM 2589 C CA . VAL B 1 64 ? 22.480 15.867 8.831 1.00 13.49 42 VAL B CA 1
ATOM 2590 C C . VAL B 1 64 ? 23.708 15.591 9.692 1.00 13.91 42 VAL B C 1
ATOM 2591 O O . VAL B 1 64 ? 24.845 15.780 9.260 1.00 15.73 42 VAL B O 1
ATOM 2595 N N . MET B 1 65 ? 23.468 15.125 10.913 1.00 13.12 43 MET B N 1
ATOM 2596 C CA . MET B 1 65 ? 24.524 14.612 11.783 1.00 14.67 43 MET B CA 1
ATOM 2597 C C . MET B 1 65 ? 24.224 13.134 11.952 1.00 13.98 43 MET B C 1
ATOM 2598 O O . MET B 1 65 ? 23.199 12.770 12.510 1.00 13.76 43 MET B O 1
ATOM 2603 N N . GLN B 1 66 ? 25.101 12.292 11.419 1.00 14.25 44 GLN B N 1
ATOM 2604 C CA . GLN B 1 66 ? 24.934 10.845 11.477 1.00 14.20 44 GLN B CA 1
ATOM 2605 C C . GLN B 1 66 ? 26.307 10.195 11.638 1.00 14.65 44 GLN B C 1
ATOM 2606 O O . GLN B 1 66 ? 27.040 10.036 10.649 1.00 17.52 44 GLN B O 1
ATOM 2612 N N . PRO B 1 67 ? 26.671 9.824 12.875 1.00 14.79 45 PRO B N 1
ATOM 2613 C CA . PRO B 1 67 ? 27.875 9.005 13.032 1.00 15.74 45 PRO B CA 1
ATOM 2614 C C . PRO B 1 67 ? 27.642 7.656 12.356 1.00 15.96 45 PRO B C 1
ATOM 2615 O O . PRO B 1 67 ? 26.502 7.216 12.258 1.00 15.67 45 PRO B O 1
ATOM 2619 N N . VAL B 1 68 ? 28.692 7.018 11.865 1.00 18.43 46 VAL B N 1
ATOM 2620 C CA . VAL B 1 68 ? 28.539 5.670 11.319 1.00 17.00 46 VAL B CA 1
ATOM 2621 C C . VAL B 1 68 ? 28.006 4.758 12.441 1.00 17.75 46 VAL B C 1
ATOM 2622 O O . VAL B 1 68 ? 28.322 4.959 13.611 1.00 16.16 46 VAL B O 1
ATOM 2626 N N . ARG B 1 69 ? 27.163 3.797 12.074 1.00 18.20 47 ARG B N 1
ATOM 2627 C CA . ARG B 1 69 ? 26.545 2.859 13.031 1.00 18.84 47 ARG B CA 1
ATOM 2628 C C . ARG B 1 69 ? 27.586 2.231 13.968 1.00 18.74 47 ARG B C 1
ATOM 2629 O O . ARG B 1 69 ? 28.677 1.882 13.535 1.00 21.87 47 ARG B O 1
ATOM 2637 N N . THR B 1 70 ? 27.250 2.133 15.248 1.00 19.34 48 THR B N 1
ATOM 2638 C CA . THR B 1 70 ? 28.075 1.437 16.249 1.00 19.59 48 THR B CA 1
ATOM 2639 C C . THR B 1 70 ? 27.482 0.048 16.431 1.00 18.24 48 THR B C 1
ATOM 2640 O O . THR B 1 70 ? 26.261 -0.075 16.518 1.00 18.52 48 THR B O 1
ATOM 2644 N N . VAL B 1 71 ? 28.327 -0.984 16.495 1.00 15.62 49 VAL B N 1
ATOM 2645 C CA . VAL B 1 71 ? 27.873 -2.361 16.768 1.00 13.78 49 VAL B CA 1
ATOM 2646 C C . VAL B 1 71 ? 28.553 -2.846 18.045 1.00 13.90 49 VAL B C 1
ATOM 2647 O O . VAL B 1 71 ? 29.785 -2.807 18.147 1.00 14.85 49 VAL B O 1
ATOM 2651 N N . VAL B 1 72 ? 27.752 -3.307 19.006 1.00 12.18 50 VAL B N 1
ATOM 2652 C CA . VAL B 1 72 ? 28.252 -3.905 20.242 1.00 13.15 50 VAL B CA 1
ATOM 2653 C C . VAL B 1 72 ? 28.037 -5.418 20.153 1.00 13.54 50 VAL B C 1
ATOM 2654 O O . VAL B 1 72 ? 26.901 -5.866 20.091 1.00 13.67 50 VAL B O 1
ATOM 2658 N N . PRO B 1 73 ? 29.125 -6.210 20.133 1.00 13.73 51 PRO B N 1
ATOM 2659 C CA . PRO B 1 73 ? 28.941 -7.666 20.095 1.00 14.25 51 PRO B CA 1
ATOM 2660 C C . PRO B 1 73 ? 28.479 -8.241 21.436 1.00 13.28 51 PRO B C 1
ATOM 2661 O O . PRO B 1 73 ? 28.884 -7.757 22.489 1.00 13.55 51 PRO B O 1
ATOM 2665 N N . VAL B 1 74 ? 27.602 -9.246 21.371 1.00 12.91 52 VAL B N 1
ATOM 2666 C CA . VAL B 1 74 ? 27.137 -9.983 22.542 1.00 12.84 52 VAL B CA 1
ATOM 2667 C C . VAL B 1 74 ? 27.618 -11.423 22.345 1.00 14.05 52 VAL B C 1
ATOM 2668 O O . VAL B 1 74 ? 26.849 -12.319 21.976 1.00 13.15 52 VAL B O 1
ATOM 2672 N N . ALA B 1 75 ? 28.912 -11.620 22.582 1.00 14.99 53 ALA B N 1
ATOM 2673 C CA . ALA B 1 75 ? 29.610 -12.817 22.120 1.00 16.15 53 ALA B CA 1
ATOM 2674 C C . ALA B 1 75 ? 29.001 -14.082 22.707 1.00 15.90 53 ALA B C 1
ATOM 2675 O O . ALA B 1 75 ? 28.777 -15.057 21.998 1.00 16.41 53 ALA B O 1
ATOM 2677 N N . LYS B 1 76 ? 28.725 -14.051 24.004 1.00 15.24 54 LYS B N 1
ATOM 2678 C CA . LYS B 1 76 ? 28.165 -15.211 24.724 1.00 16.28 54 LYS B CA 1
ATOM 2679 C C . LYS B 1 76 ? 26.928 -15.819 24.049 1.00 15.71 54 LYS B C 1
ATOM 2680 O O . LYS B 1 76 ? 26.752 -17.049 24.053 1.00 17.45 54 LYS B O 1
ATOM 2686 N N . HIS B 1 77 ? 26.095 -14.971 23.453 1.00 14.98 55 HIS B N 1
ATOM 2687 C CA . HIS B 1 77 ? 24.844 -15.392 22.838 1.00 15.64 55 HIS B CA 1
ATOM 2688 C C . HIS B 1 77 ? 24.839 -15.281 21.316 1.00 14.78 55 HIS B C 1
ATOM 2689 O O . HIS B 1 77 ? 23.776 -15.380 20.691 1.00 15.83 55 HIS B O 1
ATOM 2696 N N . ARG B 1 78 ? 26.011 -15.066 20.729 1.00 14.44 56 ARG B N 1
ATOM 2697 C CA . ARG B 1 78 ? 26.156 -14.917 19.277 1.00 16.13 56 ARG B CA 1
ATOM 2698 C C . ARG B 1 78 ? 25.229 -13.834 18.743 1.00 15.66 56 ARG B C 1
ATOM 2699 O O . ARG B 1 78 ? 24.540 -14.014 17.744 1.00 17.47 56 ARG B O 1
ATOM 2707 N N . GLY B 1 79 ? 25.191 -12.711 19.449 1.00 14.76 57 GLY B N 1
ATOM 2708 C CA . GLY B 1 79 ? 24.341 -11.604 19.060 1.00 13.40 57 GLY B CA 1
ATOM 2709 C C . GLY B 1 79 ? 25.119 -10.316 18.886 1.00 12.88 57 GLY B C 1
ATOM 2710 O O . GLY B 1 79 ? 26.315 -10.238 19.171 1.00 11.73 57 GLY B O 1
ATOM 2711 N N . PHE B 1 80 ? 24.417 -9.298 18.414 1.00 11.79 58 PHE B N 1
ATOM 2712 C CA . PHE B 1 80 ? 25.006 -7.991 18.126 1.00 11.59 58 PHE B CA 1
ATOM 2713 C C . PHE B 1 80 ? 23.934 -6.941 18.361 1.00 12.02 58 PHE B C 1
ATOM 2714 O O . PHE B 1 80 ? 22.766 -7.189 18.073 1.00 11.69 58 PHE B O 1
ATOM 2722 N N . LEU B 1 81 ? 24.332 -5.784 18.886 1.00 11.35 59 LEU B N 1
ATOM 2723 C CA . LEU B 1 81 ? 23.428 -4.627 19.014 1.00 10.82 59 LEU B CA 1
ATOM 2724 C C . LEU B 1 81 ? 23.960 -3.479 18.163 1.00 11.04 59 LEU B C 1
ATOM 2725 O O . LEU B 1 81 ? 25.086 -3.031 18.378 1.00 12.00 59 LEU B O 1
ATOM 2730 N N . GLY B 1 82 ? 23.159 -3.029 17.192 1.00 11.20 60 GLY B N 1
ATOM 2731 C CA . GLY B 1 82 ? 23.485 -1.883 16.344 1.00 11.05 60 GLY B CA 1
ATOM 2732 C C . GLY B 1 82 ? 22.834 -0.635 16.907 1.00 12.01 60 GLY B C 1
ATOM 2733 O O . GLY B 1 82 ? 21.689 -0.674 17.340 1.00 10.81 60 GLY B O 1
ATOM 2734 N N . VAL B 1 83 ? 23.572 0.467 16.910 1.00 12.21 61 VAL B N 1
ATOM 2735 C CA . VAL B 1 83 ? 23.096 1.722 17.459 1.00 12.99 61 VAL B CA 1
ATOM 2736 C C . VAL B 1 83 ? 23.230 2.811 16.388 1.00 12.04 61 VAL B C 1
ATOM 2737 O O . VAL B 1 83 ? 24.319 3.047 15.862 1.00 11.91 61 VAL B O 1
ATOM 2741 N N . MET B 1 84 ? 22.104 3.438 16.044 1.00 10.56 62 MET B N 1
ATOM 2742 C CA . MET B 1 84 ? 22.012 4.263 14.841 1.00 10.58 62 MET B CA 1
ATOM 2743 C C . MET B 1 84 ? 21.297 5.581 15.129 1.00 9.53 62 MET B C 1
ATOM 2744 O O . MET B 1 84 ? 20.113 5.731 14.796 1.00 8.94 62 MET B O 1
ATOM 2749 N N . PRO B 1 85 ? 22.007 6.539 15.768 1.00 9.52 63 PRO B N 1
ATOM 2750 C CA . PRO B 1 85 ? 21.416 7.854 15.979 1.00 9.46 63 PRO B CA 1
ATOM 2751 C C . PRO B 1 85 ? 21.551 8.786 14.781 1.00 10.07 63 PRO B C 1
ATOM 2752 O O . PRO B 1 85 ? 22.483 8.657 13.994 1.00 10.16 63 PRO B O 1
ATOM 2756 N N . ALA B 1 86 ? 20.644 9.753 14.694 1.00 10.23 64 ALA B N 1
ATOM 2757 C CA . ALA B 1 86 ? 20.754 10.807 13.699 1.00 10.52 64 ALA B CA 1
ATOM 2758 C C . ALA B 1 86 ? 19.990 12.043 14.129 1.00 11.77 64 ALA B C 1
ATOM 2759 O O . ALA B 1 86 ? 18.962 11.942 14.807 1.00 10.45 64 ALA B O 1
ATOM 2761 N N . TYR B 1 87 ? 20.527 13.204 13.736 1.00 12.89 65 TYR B N 1
ATOM 2762 C CA . TYR B 1 87 ? 19.793 14.453 13.751 1.00 12.64 65 TYR B CA 1
ATOM 2763 C C . TYR B 1 87 ? 19.722 14.981 12.320 1.00 12.79 65 TYR B C 1
ATOM 2764 O O . TYR B 1 87 ? 20.712 14.945 11.578 1.00 12.91 65 TYR B O 1
ATOM 2773 N N . SER B 1 88 ? 18.541 15.443 11.941 1.00 13.08 66 SER B N 1
ATOM 2774 C CA . SER B 1 88 ? 18.325 16.132 10.682 1.00 13.84 66 SER B CA 1
ATOM 2775 C C . SER B 1 88 ? 17.853 17.550 10.965 1.00 14.91 66 SER B C 1
ATOM 2776 O O . SER B 1 88 ? 16.760 17.732 11.485 1.00 14.07 66 SER B O 1
ATOM 2779 N N . ALA B 1 89 ? 18.665 18.547 10.618 1.00 14.90 67 ALA B N 1
ATOM 2780 C CA . ALA B 1 89 ? 18.226 19.943 10.761 1.00 16.27 67 ALA B CA 1
ATOM 2781 C C . ALA B 1 89 ? 17.064 20.286 9.830 1.00 16.83 67 ALA B C 1
ATOM 2782 O O . ALA B 1 89 ? 16.180 21.065 10.198 1.00 17.87 67 ALA B O 1
ATOM 2784 N N . ALA B 1 90 ? 17.052 19.702 8.633 1.00 16.93 68 ALA B N 1
ATOM 2785 C CA . ALA B 1 90 ? 16.052 20.054 7.623 1.00 18.75 68 ALA B CA 1
ATOM 2786 C C . ALA B 1 90 ? 14.657 19.539 7.992 1.00 19.27 68 ALA B C 1
ATOM 2787 O O . ALA B 1 90 ? 13.668 20.246 7.830 1.00 21.07 68 ALA B O 1
ATOM 2789 N N . GLU B 1 91 ? 14.580 18.308 8.491 1.00 18.90 69 GLU B N 1
ATOM 2790 C CA . GLU B 1 91 ? 13.310 17.768 8.985 1.00 20.22 69 GLU B CA 1
ATOM 2791 C C . GLU B 1 91 ? 13.079 18.180 10.453 1.00 18.63 69 GLU B C 1
ATOM 2792 O O . GLU B 1 91 ? 11.990 17.990 10.976 1.00 20.70 69 GLU B O 1
ATOM 2798 N N . ASP B 1 92 ? 14.106 18.739 11.093 1.00 16.86 70 ASP B N 1
ATOM 2799 C CA . ASP B 1 92 ? 14.131 19.006 12.538 1.00 16.74 70 ASP B CA 1
ATOM 2800 C C . ASP B 1 92 ? 13.597 17.809 13.311 1.00 15.36 70 ASP B C 1
ATOM 2801 O O . ASP B 1 92 ? 12.526 17.843 13.925 1.00 14.53 70 ASP B O 1
ATOM 2806 N N . ALA B 1 93 ? 14.364 16.730 13.220 1.00 13.73 71 ALA B N 1
ATOM 2807 C CA . ALA B 1 93 ? 13.994 15.452 13.813 1.00 13.48 71 ALA B CA 1
ATOM 2808 C C . ALA B 1 93 ? 15.235 14.818 14.413 1.00 13.18 71 ALA B C 1
ATOM 2809 O O . ALA B 1 93 ? 16.329 14.934 13.858 1.00 12.31 71 ALA B O 1
ATOM 2811 N N . LEU B 1 94 ? 15.040 14.154 15.548 1.00 12.57 72 LEU B N 1
ATOM 2812 C CA . LEU B 1 94 ? 16.114 13.540 16.314 1.00 11.54 72 LEU B CA 1
ATOM 2813 C C . LEU B 1 94 ? 15.664 12.138 16.706 1.00 11.52 72 LEU B C 1
ATOM 2814 O O . LEU B 1 94 ? 14.661 11.986 17.411 1.00 11.46 72 LEU B O 1
ATOM 2819 N N . THR B 1 95 ? 16.386 11.130 16.215 1.00 10.74 73 THR B N 1
ATOM 2820 C CA . THR B 1 95 ? 16.044 9.736 16.447 1.00 11.39 73 THR B CA 1
ATOM 2821 C C . THR B 1 95 ? 17.241 8.851 16.765 1.00 11.43 73 THR B C 1
ATOM 2822 O O . THR B 1 95 ? 18.399 9.217 16.549 1.00 10.36 73 THR B O 1
ATOM 2826 N N . THR B 1 96 ? 16.946 7.671 17.300 1.00 11.14 74 THR B N 1
ATOM 2827 C CA . THR B 1 96 ? 17.929 6.619 17.406 1.00 10.46 74 THR B CA 1
ATOM 2828 C C . THR B 1 96 ? 17.258 5.285 17.173 1.00 10.51 74 THR B C 1
ATOM 2829 O O . THR B 1 96 ? 16.252 4.957 17.809 1.00 10.85 74 THR B O 1
ATOM 2833 N N . LYS B 1 97 ? 17.818 4.518 16.247 1.00 10.34 75 LYS B N 1
ATOM 2834 C CA . LYS B 1 97 ? 17.383 3.155 16.055 1.00 10.88 75 LYS B CA 1
ATOM 2835 C C . LYS B 1 97 ? 18.352 2.216 16.755 1.00 10.68 75 LYS B C 1
ATOM 2836 O O . LYS B 1 97 ? 19.567 2.394 16.681 1.00 9.71 75 LYS B O 1
ATOM 2842 N N . LEU B 1 98 ? 17.794 1.237 17.455 1.00 11.03 76 LEU B N 1
ATOM 2843 C CA . LEU B 1 98 ? 18.565 0.188 18.116 1.00 10.86 76 LEU B CA 1
ATOM 2844 C C . LEU B 1 98 ? 18.105 -1.120 17.505 1.00 11.11 76 LEU B C 1
ATOM 2845 O O . LEU B 1 98 ? 16.912 -1.437 17.520 1.00 12.57 76 LEU B O 1
ATOM 2850 N N . VAL B 1 99 ? 19.039 -1.863 16.924 1.00 10.67 77 VAL B N 1
ATOM 2851 C CA . VAL B 1 99 ? 18.694 -3.070 16.199 1.00 11.48 77 VAL B CA 1
ATOM 2852 C C . VAL B 1 99 ? 19.536 -4.214 16.738 1.00 12.09 77 VAL B C 1
ATOM 2853 O O . VAL B 1 99 ? 20.709 -4.022 17.080 1.00 11.17 77 VAL B O 1
ATOM 2857 N N . THR B 1 100 ? 18.932 -5.398 16.827 1.00 11.91 78 THR B N 1
ATOM 2858 C CA . THR B 1 100 ? 19.668 -6.577 17.252 1.00 12.31 78 THR B CA 1
ATOM 2859 C C . THR B 1 100 ? 19.621 -7.654 16.180 1.00 12.08 78 THR B C 1
ATOM 2860 O O . THR B 1 100 ? 18.647 -7.756 15.422 1.00 12.30 78 THR B O 1
ATOM 2864 N N . PHE B 1 101 ? 20.703 -8.415 16.099 1.00 12.17 79 PHE B N 1
ATOM 2865 C CA . PHE B 1 101 ? 20.762 -9.625 15.281 1.00 14.01 79 PHE B CA 1
ATOM 2866 C C . PHE B 1 101 ? 21.429 -10.754 16.058 1.00 14.61 79 PHE B C 1
ATOM 2867 O O . PHE B 1 101 ? 22.506 -10.579 16.617 1.00 12.96 79 PHE B O 1
ATOM 2875 N N . TYR B 1 102 ? 20.778 -11.913 16.073 1.00 16.32 80 TYR B N 1
ATOM 2876 C CA . TYR B 1 102 ? 21.299 -13.092 16.757 1.00 17.61 80 TYR B CA 1
ATOM 2877 C C . TYR B 1 102 ? 21.448 -14.239 15.765 1.00 21.27 80 TYR B C 1
ATOM 2878 O O . TYR B 1 102 ? 20.500 -14.551 15.046 1.00 24.39 80 TYR B O 1
ATOM 2887 N N . GLU B 1 103 ? 22.641 -14.833 15.710 1.00 23.86 81 GLU B N 1
ATOM 2888 C CA . GLU B 1 103 ? 22.906 -15.987 14.826 1.00 27.06 81 GLU B CA 1
ATOM 2889 C C . GLU B 1 103 ? 22.631 -17.281 15.553 1.00 28.12 81 GLU B C 1
ATOM 2890 O O . GLU B 1 103 ? 21.500 -17.754 15.527 1.00 39.48 81 GLU B O 1
ATOM 2896 N N . PRO B 1 111 ? 12.294 -14.819 15.929 1.00 35.44 89 PRO B N 1
ATOM 2897 C CA . PRO B 1 111 ? 12.320 -13.394 15.638 1.00 30.50 89 PRO B CA 1
ATOM 2898 C C . PRO B 1 111 ? 13.762 -12.903 15.766 1.00 28.38 89 PRO B C 1
ATOM 2899 O O . PRO B 1 111 ? 14.125 -12.235 16.742 1.00 27.72 89 PRO B O 1
ATOM 2903 N N . SER B 1 112 ? 14.575 -13.284 14.783 1.00 24.45 90 SER B N 1
ATOM 2904 C CA . SER B 1 112 ? 16.031 -13.140 14.833 1.00 28.02 90 SER B CA 1
ATOM 2905 C C . SER B 1 112 ? 16.512 -11.688 14.660 1.00 26.18 90 SER B C 1
ATOM 2906 O O . SER B 1 112 ? 17.548 -11.294 15.205 1.00 24.54 90 SER B O 1
ATOM 2909 N N . HIS B 1 113 ? 15.778 -10.922 13.866 1.00 26.32 91 HIS B N 1
ATOM 2910 C CA . HIS B 1 113 ? 16.078 -9.507 13.629 1.00 26.02 91 HIS B CA 1
ATOM 2911 C C . HIS B 1 113 ? 14.997 -8.711 14.320 1.00 22.44 91 HIS B C 1
ATOM 2912 O O . HIS B 1 113 ? 13.820 -8.932 14.051 1.00 25.29 91 HIS B O 1
ATOM 2919 N N . GLN B 1 114 ? 15.392 -7.808 15.218 1.00 20.57 92 GLN B N 1
ATOM 2920 C CA . GLN B 1 114 ? 14.447 -6.985 15.971 1.00 18.38 92 GLN B CA 1
ATOM 2921 C C . GLN B 1 114 ? 14.981 -5.584 16.067 1.00 16.07 92 GLN B C 1
ATOM 2922 O O . GLN B 1 114 ? 16.170 -5.409 16.199 1.00 14.83 92 GLN B O 1
ATOM 2928 N N . ALA B 1 115 ? 14.100 -4.592 16.014 1.00 14.83 93 ALA B N 1
ATOM 2929 C CA . ALA B 1 115 ? 14.528 -3.210 16.086 1.00 13.05 93 ALA B CA 1
ATOM 2930 C C . ALA B 1 115 ? 13.489 -2.353 16.788 1.00 12.70 93 ALA B C 1
ATOM 2931 O O . ALA B 1 115 ? 12.305 -2.704 16.835 1.00 11.85 93 ALA B O 1
ATOM 2933 N N . SER B 1 116 ? 13.972 -1.246 17.342 1.00 11.50 94 SER B N 1
ATOM 2934 C CA . SER B 1 116 ? 13.154 -0.224 17.986 1.00 11.91 94 SER B CA 1
ATOM 2935 C C . SER B 1 116 ? 13.671 1.122 17.524 1.00 11.30 94 SER B C 1
ATOM 2936 O O . SER B 1 116 ? 14.882 1.264 17.305 1.00 11.35 94 SER B O 1
ATOM 2939 N N . VAL B 1 117 ? 12.772 2.096 17.365 1.00 10.72 95 VAL B N 1
ATOM 2940 C CA . VAL B 1 117 ? 13.189 3.463 17.041 1.00 10.78 95 VAL B CA 1
ATOM 2941 C C . VAL B 1 117 ? 12.682 4.404 18.118 1.00 11.13 95 VAL B C 1
ATOM 2942 O O . VAL B 1 117 ? 11.522 4.343 18.513 1.00 11.76 95 VAL B O 1
ATOM 2946 N N . LEU B 1 118 ? 13.584 5.248 18.604 1.00 11.13 96 LEU B N 1
ATOM 2947 C CA . LEU B 1 118 ? 13.265 6.274 19.566 1.00 11.30 96 LEU B CA 1
ATOM 2948 C C . LEU B 1 118 ? 13.218 7.613 18.858 1.00 10.65 96 LEU B C 1
ATOM 2949 O O . LEU B 1 118 ? 14.125 7.946 18.090 1.00 10.84 96 LEU B O 1
ATOM 2954 N N . LEU B 1 119 ? 12.168 8.377 19.128 1.00 10.10 97 LEU B N 1
ATOM 2955 C CA . LEU B 1 119 ? 11.996 9.704 18.553 1.00 10.27 97 LEU B CA 1
ATOM 2956 C C . LEU B 1 119 ? 11.908 10.736 19.689 1.00 10.71 97 LEU B C 1
ATOM 2957 O O . LEU B 1 119 ? 11.111 10.589 20.616 1.00 10.72 97 LEU B O 1
ATOM 2962 N N . PHE B 1 120 ? 12.767 11.748 19.596 1.00 10.99 98 PHE B N 1
ATOM 2963 C CA . PHE B 1 120 ? 12.940 12.780 20.610 1.00 11.54 98 PHE B CA 1
ATOM 2964 C C . PHE B 1 120 ? 12.391 14.122 20.123 1.00 12.66 98 PHE B C 1
ATOM 2965 O O . PHE B 1 120 ? 12.346 14.390 18.922 1.00 13.26 98 PHE B O 1
ATOM 2973 N N . ASP B 1 121 ? 11.998 14.980 21.057 1.00 13.39 99 ASP B N 1
ATOM 2974 C CA . ASP B 1 121 ? 11.706 16.362 20.719 1.00 14.53 99 ASP B CA 1
ATOM 2975 C C . ASP B 1 121 ? 13.065 17.041 20.530 1.00 14.76 99 ASP B C 1
ATOM 2976 O O . ASP B 1 121 ? 13.860 17.120 21.469 1.00 13.86 99 ASP B O 1
ATOM 2981 N N . PRO B 1 122 ? 13.354 17.513 19.312 1.00 14.79 100 PRO B N 1
ATOM 2982 C CA . PRO B 1 122 ? 14.673 18.084 19.060 1.00 15.88 100 PRO B CA 1
ATOM 2983 C C . PRO B 1 122 ? 14.940 19.422 19.773 1.00 16.82 100 PRO B C 1
ATOM 2984 O O . PRO B 1 122 ? 16.091 19.807 19.904 1.00 17.61 100 PRO B O 1
ATOM 2988 N N A SER B 1 123 ? 13.883 20.096 20.227 0.50 17.97 101 SER B N 1
ATOM 2989 N N B SER B 1 123 ? 13.888 20.108 20.217 0.50 17.88 101 SER B N 1
ATOM 2990 C CA A SER B 1 123 ? 14.004 21.396 20.891 0.50 19.62 101 SER B CA 1
ATOM 2991 C CA B SER B 1 123 ? 14.035 21.401 20.890 0.50 19.48 101 SER B CA 1
ATOM 2992 C C A SER B 1 123 ? 14.374 21.306 22.378 0.50 20.41 101 SER B C 1
ATOM 2993 C C B SER B 1 123 ? 14.429 21.289 22.369 0.50 20.33 101 SER B C 1
ATOM 2994 O O A SER B 1 123 ? 14.860 22.278 22.953 0.50 21.30 101 SER B O 1
ATOM 2995 O O B SER B 1 123 ? 15.000 22.225 22.926 0.50 21.23 101 SER B O 1
ATOM 3000 N N . ASN B 1 124 ? 14.131 20.157 23.006 1.00 20.39 102 ASN B N 1
ATOM 3001 C CA . ASN B 1 124 ? 14.443 19.987 24.439 1.00 20.99 102 ASN B CA 1
ATOM 3002 C C . ASN B 1 124 ? 14.935 18.604 24.876 1.00 19.94 102 ASN B C 1
ATOM 3003 O O . ASN B 1 124 ? 15.211 18.389 26.059 1.00 20.64 102 ASN B O 1
ATOM 3008 N N . GLY B 1 125 ? 15.028 17.669 23.936 1.00 18.80 103 GLY B N 1
ATOM 3009 C CA . GLY B 1 125 ? 15.580 16.345 24.214 1.00 19.04 103 GLY B CA 1
ATOM 3010 C C . GLY B 1 125 ? 14.603 15.345 24.813 1.00 17.56 103 GLY B C 1
ATOM 3011 O O . GLY B 1 125 ? 14.979 14.198 25.086 1.00 18.95 103 GLY B O 1
ATOM 3012 N N . SER B 1 126 ? 13.350 15.739 25.028 1.00 16.05 104 SER B N 1
ATOM 3013 C CA . SER B 1 126 ? 12.408 14.808 25.648 1.00 16.58 104 SER B CA 1
ATOM 3014 C C . SER B 1 126 ? 12.177 13.632 24.713 1.00 15.15 104 SER B C 1
ATOM 3015 O O . SER B 1 126 ? 12.071 13.816 23.505 1.00 14.30 104 SER B O 1
ATOM 3018 N N . LEU B 1 127 ? 12.129 12.429 25.277 1.00 14.28 105 LEU B N 1
ATOM 3019 C CA . LEU B 1 127 ? 11.779 11.236 24.516 1.00 13.64 105 LEU B CA 1
ATOM 3020 C C . LEU B 1 127 ? 10.269 11.215 24.291 1.00 14.00 105 LEU B C 1
ATOM 3021 O O . LEU B 1 127 ? 9.491 11.068 25.248 1.00 16.40 105 LEU B O 1
ATOM 3026 N N . LEU B 1 128 ? 9.858 11.379 23.035 1.00 14.05 106 LEU B N 1
ATOM 3027 C CA . LEU B 1 128 ? 8.434 11.419 22.690 1.00 14.11 106 LEU B CA 1
ATOM 3028 C C . LEU B 1 128 ? 7.825 10.058 22.388 1.00 14.12 106 LEU B C 1
ATOM 3029 O O . LEU B 1 128 ? 6.654 9.809 22.712 1.00 14.49 106 LEU B O 1
ATOM 3034 N N . ALA B 1 129 ? 8.591 9.187 21.744 1.00 13.49 107 ALA B N 1
ATOM 3035 C CA . ALA B 1 129 ? 8.050 7.910 21.285 1.00 13.02 107 ALA B CA 1
ATOM 3036 C C . ALA B 1 129 ? 9.103 6.802 21.217 1.00 12.05 107 ALA B C 1
ATOM 3037 O O . ALA B 1 129 ? 10.267 7.039 20.870 1.00 11.38 107 ALA B O 1
ATOM 3039 N N . VAL B 1 130 ? 8.668 5.601 21.584 1.00 11.27 108 VAL B N 1
ATOM 3040 C CA . VAL B 1 130 ? 9.389 4.374 21.324 1.00 11.17 108 VAL B CA 1
ATOM 3041 C C . VAL B 1 130 ? 8.482 3.581 20.398 1.00 11.91 108 VAL B C 1
ATOM 3042 O O . VAL B 1 130 ? 7.322 3.335 20.714 1.00 12.72 108 VAL B O 1
ATOM 3046 N N . MET B 1 131 ? 9.004 3.189 19.249 1.00 11.96 109 MET B N 1
ATOM 3047 C CA . MET B 1 131 ? 8.189 2.471 18.294 1.00 13.36 109 MET B CA 1
ATOM 3048 C C . MET B 1 131 ? 8.912 1.245 17.773 1.00 13.39 109 MET B C 1
ATOM 3049 O O . MET B 1 131 ? 10.140 1.166 17.798 1.00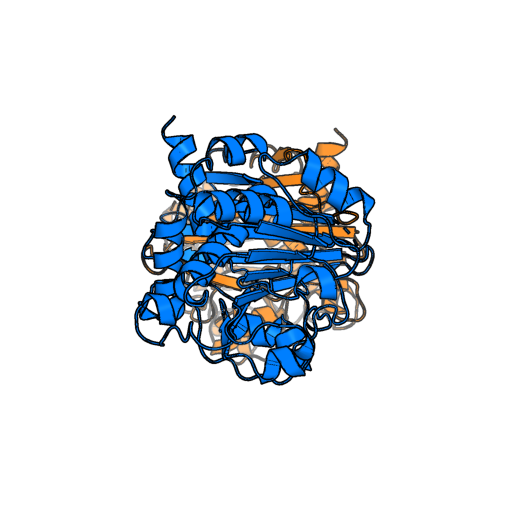 12.91 109 MET B O 1
ATOM 3054 N N . ASP B 1 132 ? 8.131 0.275 17.323 1.00 13.84 110 ASP B N 1
ATOM 3055 C CA . ASP B 1 132 ? 8.667 -0.854 16.603 1.00 14.62 110 ASP B CA 1
ATOM 3056 C C . ASP B 1 132 ? 9.572 -0.334 15.504 1.00 13.74 110 ASP B C 1
ATOM 3057 O O . ASP B 1 132 ? 9.322 0.740 14.923 1.00 14.79 110 ASP B O 1
ATOM 3062 N N . GLY B 1 133 ? 10.640 -1.072 15.252 1.00 11.95 111 GLY B N 1
ATOM 3063 C CA . GLY B 1 133 ? 11.586 -0.752 14.190 1.00 11.84 111 GLY B CA 1
ATOM 3064 C C . GLY B 1 133 ? 11.574 -1.743 13.044 1.00 12.25 111 GLY B C 1
ATOM 3065 O O . GLY B 1 133 ? 12.182 -1.482 11.992 1.00 11.79 111 GLY B O 1
ATOM 3066 N N . ASN B 1 134 ? 10.935 -2.897 13.246 1.00 12.62 112 ASN B N 1
ATOM 3067 C CA . ASN B 1 134 ? 10.922 -3.942 12.222 1.00 13.32 112 ASN B CA 1
ATOM 3068 C C . ASN B 1 134 ? 10.203 -3.522 10.950 1.00 13.48 112 ASN B C 1
ATOM 3069 O O . ASN B 1 134 ? 10.740 -3.690 9.848 1.00 13.67 112 ASN B O 1
ATOM 3074 N N . VAL B 1 135 ? 9.001 -2.979 11.107 1.00 13.20 113 VAL B N 1
ATOM 3075 C CA . VAL B 1 135 ? 8.193 -2.568 9.954 1.00 14.44 113 VAL B CA 1
ATOM 3076 C C . VAL B 1 135 ? 8.918 -1.459 9.213 1.00 14.13 113 VAL B C 1
ATOM 3077 O O . VAL B 1 135 ? 9.003 -1.478 7.981 1.00 14.30 113 VAL B O 1
ATOM 3081 N N . ILE B 1 136 ? 9.461 -0.513 9.974 1.00 13.49 114 ILE B N 1
ATOM 3082 C CA . ILE B 1 136 ? 10.243 0.593 9.409 1.00 13.16 114 ILE B CA 1
ATOM 3083 C C . ILE B 1 136 ? 11.429 0.060 8.612 1.00 12.45 114 ILE B C 1
ATOM 3084 O O . ILE B 1 136 ? 11.687 0.525 7.508 1.00 13.15 114 ILE B O 1
ATOM 3089 N N . THR B 1 137 ? 12.134 -0.929 9.155 1.00 11.88 115 THR B N 1
ATOM 3090 C CA . THR B 1 137 ? 13.286 -1.491 8.447 1.00 12.36 115 THR B CA 1
ATOM 3091 C C . THR B 1 137 ? 12.852 -2.101 7.111 1.00 12.99 115 THR B C 1
ATOM 3092 O O . THR B 1 137 ? 13.484 -1.870 6.072 1.00 12.72 115 THR B O 1
ATOM 3096 N N . ALA B 1 138 ? 11.753 -2.847 7.141 1.00 13.41 116 ALA B N 1
ATOM 3097 C CA . ALA B 1 138 ? 11.218 -3.483 5.935 1.00 13.58 116 ALA B CA 1
ATOM 3098 C C . ALA B 1 138 ? 10.890 -2.441 4.865 1.00 13.88 116 ALA B C 1
ATOM 3099 O O . ALA B 1 138 ? 11.281 -2.581 3.694 1.00 14.00 116 ALA B O 1
ATOM 3101 N N . LYS B 1 139 ? 10.197 -1.388 5.285 1.00 13.96 117 LYS B N 1
ATOM 3102 C CA . LYS B 1 139 ? 9.686 -0.375 4.366 1.00 13.94 117 LYS B CA 1
ATOM 3103 C C . LYS B 1 139 ? 10.759 0.597 3.853 1.00 12.52 117 LYS B C 1
ATOM 3104 O O . LYS B 1 139 ? 10.829 0.845 2.639 1.00 12.63 117 LYS B O 1
ATOM 3110 N N . ARG B 1 140 ? 11.591 1.160 4.734 1.00 11.93 118 ARG B N 1
ATOM 3111 C CA . ARG B 1 140 ? 12.590 2.132 4.260 1.00 11.31 118 ARG B CA 1
ATOM 3112 C C . ARG B 1 140 ? 13.668 1.490 3.406 1.00 10.51 118 ARG B C 1
ATOM 3113 O O . ARG B 1 140 ? 14.137 2.113 2.467 1.00 10.21 118 ARG B O 1
ATOM 3121 N N . THR B 1 141 ? 14.014 0.234 3.681 1.00 9.99 119 THR B N 1
ATOM 3122 C CA . THR B 1 141 ? 15.037 -0.444 2.891 1.00 9.56 119 THR B CA 1
ATOM 3123 C C . THR B 1 141 ? 14.522 -0.654 1.468 1.00 9.22 119 THR B C 1
ATOM 3124 O O . THR B 1 141 ? 15.193 -0.307 0.512 1.00 9.90 119 THR B O 1
ATOM 3128 N N . ALA B 1 142 ? 13.312 -1.181 1.347 1.00 9.41 120 ALA B N 1
ATOM 3129 C CA . ALA B 1 142 ? 12.690 -1.405 0.042 1.00 9.75 120 ALA B CA 1
ATOM 3130 C C . ALA B 1 142 ? 12.548 -0.088 -0.736 1.00 9.97 120 ALA B C 1
ATOM 3131 O O . ALA B 1 142 ? 12.813 -0.032 -1.957 1.00 10.21 120 ALA B O 1
ATOM 3133 N N . ALA B 1 143 ? 12.169 0.978 -0.031 1.00 10.00 121 ALA B N 1
ATOM 3134 C CA . ALA B 1 143 ? 12.002 2.298 -0.653 1.00 10.29 121 ALA B CA 1
ATOM 3135 C C . ALA B 1 143 ? 13.313 2.858 -1.197 1.00 10.22 121 ALA B C 1
ATOM 3136 O O . ALA B 1 143 ? 13.346 3.406 -2.308 1.00 11.21 121 ALA B O 1
ATOM 3138 N N . VAL B 1 144 ? 14.392 2.728 -0.430 1.00 9.66 122 VAL B N 1
ATOM 3139 C CA . VAL B 1 144 ? 15.692 3.197 -0.901 1.00 10.56 122 VAL B CA 1
ATOM 3140 C C . VAL B 1 144 ? 16.103 2.386 -2.128 1.00 10.51 122 VAL B C 1
ATOM 3141 O O . VAL B 1 144 ? 16.578 2.963 -3.114 1.00 9.71 122 VAL B O 1
ATOM 3145 N N . SER B 1 145 ? 15.886 1.068 -2.109 1.00 10.60 123 SER B N 1
ATOM 3146 C CA . SER B 1 145 ? 16.192 0.272 -3.304 1.00 10.04 123 SER B CA 1
ATOM 3147 C C . SER B 1 145 ? 15.386 0.741 -4.511 1.00 10.20 123 SER B C 1
ATOM 3148 O O . SER B 1 145 ? 15.911 0.798 -5.630 1.00 10.45 123 SER B O 1
ATOM 3151 N N . ALA B 1 146 ? 14.108 1.041 -4.295 1.00 10.94 124 ALA B N 1
ATOM 3152 C CA . ALA B 1 146 ? 13.250 1.526 -5.382 1.00 11.73 124 ALA B CA 1
ATOM 3153 C C . ALA B 1 146 ? 13.765 2.857 -5.928 1.00 11.79 124 ALA B C 1
ATOM 3154 O O . ALA B 1 146 ? 13.757 3.067 -7.138 1.00 11.19 124 ALA B O 1
ATOM 3156 N N . ILE B 1 147 ? 14.220 3.746 -5.041 1.00 12.11 125 ILE B N 1
ATOM 3157 C CA . ILE B 1 147 ? 14.792 5.037 -5.463 1.00 12.38 125 ILE B CA 1
ATOM 3158 C C . ILE B 1 147 ? 16.027 4.794 -6.345 1.00 11.94 125 ILE B C 1
ATOM 3159 O O . ILE B 1 147 ? 16.160 5.395 -7.415 1.00 13.09 125 ILE B O 1
ATOM 3164 N N . ALA B 1 148 ? 16.908 3.889 -5.909 1.00 10.99 126 ALA B N 1
ATOM 3165 C CA . ALA B 1 148 ? 18.114 3.571 -6.678 1.00 11.26 126 ALA B CA 1
ATOM 3166 C C . ALA B 1 148 ? 17.762 2.991 -8.047 1.00 10.52 126 ALA B C 1
ATOM 3167 O O . ALA B 1 148 ? 18.415 3.297 -9.042 1.00 10.16 126 ALA B O 1
ATOM 3169 N N . THR B 1 149 ? 16.714 2.176 -8.081 1.00 10.16 127 THR B N 1
ATOM 3170 C CA . THR B 1 149 ? 16.301 1.476 -9.292 1.00 10.51 127 THR B CA 1
ATOM 3171 C C . THR B 1 149 ? 15.663 2.450 -10.278 1.00 10.88 127 THR B C 1
ATOM 3172 O O . THR B 1 149 ? 15.916 2.367 -11.464 1.00 11.85 127 THR B O 1
ATOM 3176 N N . LYS B 1 150 ? 14.856 3.380 -9.786 1.00 12.11 128 LYS B N 1
ATOM 3177 C CA . LYS B 1 150 ? 14.320 4.439 -10.634 1.00 13.32 128 LYS B CA 1
ATOM 3178 C C . LYS B 1 150 ? 15.441 5.175 -11.365 1.00 13.03 128 LYS B C 1
ATOM 3179 O O . LYS B 1 150 ? 15.312 5.505 -12.545 1.00 14.96 128 LYS B O 1
ATOM 3183 N N . LEU B 1 151 ? 16.538 5.418 -10.666 1.00 11.66 129 LEU B N 1
ATOM 3184 C CA . LEU B 1 151 ? 17.683 6.125 -11.236 1.00 12.09 129 LEU B CA 1
ATOM 3185 C C . LEU B 1 151 ? 18.623 5.273 -12.084 1.00 11.66 129 LEU B C 1
ATOM 3186 O O . LEU B 1 151 ? 19.278 5.795 -12.992 1.00 12.88 129 LEU B O 1
ATOM 3191 N N . LEU B 1 152 ? 18.693 3.970 -11.812 1.00 10.31 130 LEU B N 1
ATOM 3192 C CA . LEU B 1 152 ? 19.781 3.147 -12.355 1.00 9.64 130 LEU B CA 1
ATOM 3193 C C . LEU B 1 152 ? 19.362 1.968 -13.232 1.00 9.44 130 LEU B C 1
ATOM 3194 O O . LEU B 1 152 ? 20.227 1.359 -13.871 1.00 9.91 130 LEU B O 1
ATOM 3199 N N . LYS B 1 153 ? 18.072 1.650 -13.291 1.00 9.88 131 LYS B N 1
ATOM 3200 C CA . LYS B 1 153 ? 17.600 0.560 -14.155 1.00 10.59 131 LYS B CA 1
ATOM 3201 C C . LYS B 1 153 ? 17.862 0.926 -15.625 1.00 10.99 131 LYS B C 1
ATOM 3202 O O . LYS B 1 153 ? 17.691 2.083 -16.020 1.00 10.87 131 LYS B O 1
ATOM 3208 N N . PRO B 1 154 ? 18.301 -0.055 -16.429 1.00 10.77 132 PRO B N 1
ATOM 3209 C CA . PRO B 1 154 ? 18.579 0.227 -17.830 1.00 10.65 132 PRO B CA 1
ATOM 3210 C C . PRO B 1 154 ? 17.316 0.504 -18.646 1.00 11.33 132 PRO B C 1
ATOM 3211 O O . PRO B 1 154 ? 16.214 0.141 -18.234 1.00 11.14 132 PRO B O 1
ATOM 3215 N N . PRO B 1 155 ? 17.481 1.121 -19.822 1.00 12.29 133 PRO B N 1
ATOM 3216 C CA . PRO B 1 155 ? 16.355 1.114 -20.771 1.00 13.65 133 PRO B CA 1
ATOM 3217 C C . PRO B 1 155 ? 15.905 -0.321 -21.040 1.00 14.88 133 PRO B C 1
ATOM 3218 O O . PRO B 1 155 ? 16.740 -1.240 -21.051 1.00 15.85 133 PRO B O 1
ATOM 3222 N N . GLY B 1 156 ? 14.600 -0.519 -21.218 1.00 15.39 134 GLY B N 1
ATOM 3223 C CA . GLY B 1 156 ? 14.041 -1.856 -21.453 1.00 17.48 134 GLY B CA 1
ATOM 3224 C C . GLY B 1 156 ? 14.100 -2.796 -20.259 1.00 17.08 134 GLY B C 1
ATOM 3225 O O . GLY B 1 156 ? 14.428 -3.981 -20.410 1.00 19.77 134 GLY B O 1
ATOM 3226 N N . SER B 1 157 ? 13.786 -2.280 -19.071 1.00 15.70 135 SER B N 1
ATOM 3227 C CA . SER B 1 157 ? 13.809 -3.095 -17.846 1.00 15.24 135 SER B CA 1
ATOM 3228 C C . SER B 1 157 ? 12.524 -3.917 -17.693 1.00 15.86 135 SER B C 1
ATOM 3229 O O . SER B 1 157 ? 11.591 -3.545 -16.984 1.00 18.32 135 SER B O 1
ATOM 3232 N N . ASP B 1 158 ? 12.513 -5.060 -18.352 1.00 14.43 136 ASP B N 1
ATOM 3233 C CA . ASP B 1 158 ? 11.332 -5.909 -18.415 1.00 14.98 136 ASP B CA 1
ATOM 3234 C C . ASP B 1 158 ? 11.341 -7.033 -17.395 1.00 14.54 136 ASP B C 1
ATOM 3235 O O . ASP B 1 158 ? 10.288 -7.572 -17.059 1.00 14.15 136 ASP B O 1
ATOM 3240 N N . VAL B 1 159 ? 12.528 -7.416 -16.934 1.00 13.74 137 VAL B N 1
ATOM 3241 C CA . VAL B 1 159 ? 12.656 -8.585 -16.067 1.00 12.71 137 VAL B CA 1
ATOM 3242 C C . VAL B 1 159 ? 13.284 -8.221 -14.726 1.00 11.97 137 VAL B C 1
ATOM 3243 O O . VAL B 1 159 ? 14.387 -7.665 -14.678 1.00 11.33 137 VAL B O 1
ATOM 3247 N N . LEU B 1 160 ? 12.565 -8.557 -13.655 1.00 12.30 138 LEU B N 1
ATOM 3248 C CA . LEU B 1 160 ? 13.037 -8.431 -12.267 1.00 11.44 138 LEU B CA 1
ATOM 3249 C C . LEU B 1 160 ? 13.402 -9.803 -11.712 1.00 12.41 138 LEU B C 1
ATOM 3250 O O . LEU B 1 160 ? 12.688 -10.775 -11.942 1.00 13.88 138 LEU B O 1
ATOM 3255 N N . CYS B 1 161 ? 14.486 -9.856 -10.942 1.00 12.93 139 CYS B N 1
ATOM 3256 C CA . CYS B 1 161 ? 14.944 -11.078 -10.281 1.00 12.53 139 CYS B CA 1
ATOM 3257 C C . CYS B 1 161 ? 15.221 -10.785 -8.821 1.00 12.61 139 CYS B C 1
ATOM 3258 O O . CYS B 1 161 ? 15.991 -9.867 -8.505 1.00 12.15 139 CYS B O 1
ATOM 3261 N N . ILE B 1 162 ? 14.595 -11.552 -7.932 1.00 11.99 140 ILE B N 1
ATOM 3262 C CA . ILE B 1 162 ? 14.856 -11.434 -6.496 1.00 12.18 140 ILE B CA 1
ATOM 3263 C C . ILE B 1 162 ? 15.569 -12.709 -6.030 1.00 12.25 140 ILE B C 1
ATOM 3264 O O . ILE B 1 162 ? 15.091 -13.809 -6.292 1.00 13.39 140 ILE B O 1
ATOM 3269 N N . LEU B 1 163 ? 16.715 -12.544 -5.379 1.00 11.79 141 LEU B N 1
ATOM 3270 C CA . LEU B 1 163 ? 17.415 -13.636 -4.705 1.00 11.77 141 LEU B CA 1
ATOM 3271 C C . LEU B 1 163 ? 17.129 -13.490 -3.209 1.00 11.94 141 LEU B C 1
ATOM 3272 O O . LEU B 1 163 ? 17.463 -12.473 -2.602 1.00 11.03 141 LEU B O 1
ATOM 3277 N N . GLY B 1 164 ? 16.459 -14.484 -2.640 1.00 12.66 142 GLY B N 1
ATOM 3278 C CA . GLY B 1 164 ? 15.995 -14.421 -1.265 1.00 13.40 142 GLY B CA 1
ATOM 3279 C C . GLY B 1 164 ? 14.483 -14.437 -1.214 1.00 13.71 142 GLY B C 1
ATOM 3280 O O . GLY B 1 164 ? 13.814 -14.144 -2.195 1.00 13.70 142 GLY B O 1
ATOM 3281 N N . ALA B 1 165 ? 13.940 -14.780 -0.055 1.00 13.24 143 ALA B N 1
ATOM 3282 C CA . ALA B 1 165 ? 12.511 -14.948 0.064 1.00 14.26 143 ALA B CA 1
ATOM 3283 C C . ALA B 1 165 ? 12.014 -14.625 1.458 1.00 14.36 143 ALA B C 1
ATOM 3284 O O . ALA B 1 165 ? 10.983 -15.147 1.875 1.00 15.64 143 ALA B O 1
ATOM 3286 N N . GLY B 1 166 ? 12.732 -13.744 2.155 1.00 13.89 144 GLY B N 1
ATOM 3287 C CA . GLY B 1 166 ? 12.375 -13.327 3.509 1.00 13.73 144 GLY B CA 1
ATOM 3288 C C . GLY B 1 166 ? 11.647 -11.994 3.537 1.00 14.06 144 GLY B C 1
ATOM 3289 O O . GLY B 1 166 ? 11.006 -11.588 2.564 1.00 12.93 144 GLY B O 1
ATOM 3290 N N . VAL B 1 167 ? 11.769 -11.315 4.669 1.00 13.76 145 VAL B N 1
ATOM 3291 C CA . VAL B 1 167 ? 11.063 -10.063 4.921 1.00 13.30 145 VAL B CA 1
ATOM 3292 C C . VAL B 1 167 ? 11.370 -9.009 3.856 1.00 12.98 145 VAL B C 1
ATOM 3293 O O . VAL B 1 167 ? 10.465 -8.363 3.318 1.00 13.26 145 VAL B O 1
ATOM 3297 N N . GLN B 1 168 ? 12.649 -8.853 3.546 1.00 12.86 146 GLN B N 1
ATOM 3298 C CA . GLN B 1 168 ? 13.066 -7.867 2.547 1.00 12.10 146 GLN B CA 1
ATOM 3299 C C . GLN B 1 168 ? 12.633 -8.243 1.139 1.00 12.09 146 GLN B C 1
ATOM 3300 O O . GLN B 1 168 ? 12.365 -7.364 0.316 1.00 11.86 146 GLN B O 1
ATOM 3306 N N . ALA B 1 169 ? 12.582 -9.539 0.850 1.00 11.83 147 ALA B N 1
ATOM 3307 C CA . ALA B 1 169 ? 12.046 -9.985 -0.429 1.00 12.83 147 ALA B CA 1
ATOM 3308 C C . ALA B 1 169 ? 10.601 -9.525 -0.581 1.00 12.41 147 ALA B C 1
ATOM 3309 O O . ALA B 1 169 ? 10.218 -9.030 -1.636 1.00 12.98 147 ALA B O 1
ATOM 3311 N N . TYR B 1 170 ? 9.812 -9.689 0.474 1.00 12.49 148 TYR B N 1
ATOM 3312 C CA . TYR B 1 170 ? 8.417 -9.263 0.473 1.00 14.11 148 TYR B CA 1
ATOM 3313 C C . TYR B 1 170 ? 8.295 -7.749 0.356 1.00 13.52 148 TYR B C 1
ATOM 3314 O O . TYR B 1 170 ? 7.550 -7.261 -0.484 1.00 15.21 148 TYR B O 1
ATOM 3323 N N . SER B 1 171 ? 9.025 -6.999 1.178 1.00 12.50 149 SER B N 1
ATOM 3324 C CA . SER B 1 171 ? 8.880 -5.535 1.140 1.00 13.10 149 SER B CA 1
ATOM 3325 C C . SER B 1 171 ? 9.357 -4.972 -0.203 1.00 12.99 149 SER B C 1
ATOM 3326 O O . SER B 1 171 ? 8.752 -4.037 -0.747 1.00 13.31 149 SER B O 1
ATOM 3329 N N . HIS B 1 172 ? 10.435 -5.531 -0.742 1.00 11.85 150 HIS B N 1
ATOM 3330 C CA . HIS B 1 172 ? 10.895 -5.112 -2.075 1.00 12.61 150 HIS B CA 1
ATOM 3331 C C . HIS B 1 172 ? 9.892 -5.463 -3.181 1.00 13.15 150 HIS B C 1
ATOM 3332 O O . HIS B 1 172 ? 9.591 -4.637 -4.063 1.00 12.82 150 HIS B O 1
ATOM 3339 N N . TYR B 1 173 ? 9.369 -6.682 -3.145 1.00 14.04 151 TYR B N 1
ATOM 3340 C CA . TYR B 1 173 ? 8.410 -7.111 -4.167 1.00 15.42 151 TYR B CA 1
ATOM 3341 C C . TYR B 1 173 ? 7.222 -6.154 -4.196 1.00 15.46 151 TYR B C 1
ATOM 3342 O O . TYR B 1 173 ? 6.783 -5.721 -5.268 1.00 16.07 151 TYR B O 1
ATOM 3351 N N . GLU B 1 174 ? 6.716 -5.839 -3.005 1.00 16.91 152 GLU B N 1
ATOM 3352 C CA . GLU B 1 174 ? 5.568 -4.945 -2.813 1.00 19.43 152 GLU B CA 1
ATOM 3353 C C . GLU B 1 174 ? 5.749 -3.617 -3.537 1.00 19.61 152 GLU B C 1
ATOM 3354 O O . GLU B 1 174 ? 4.937 -3.231 -4.381 1.00 19.09 152 GLU B O 1
ATOM 3360 N N . ILE B 1 175 ? 6.816 -2.906 -3.186 1.00 18.36 153 ILE B N 1
ATOM 3361 C CA . ILE B 1 175 ? 7.027 -1.566 -3.727 1.00 17.10 153 ILE B CA 1
ATOM 3362 C C . ILE B 1 175 ? 7.503 -1.592 -5.185 1.00 17.35 153 ILE B C 1
ATOM 3363 O O . ILE B 1 175 ? 7.125 -0.719 -5.958 1.00 17.05 153 ILE B O 1
ATOM 3368 N N . PHE B 1 176 ? 8.310 -2.587 -5.565 1.00 17.35 154 PHE B N 1
ATOM 3369 C CA . PHE B 1 176 ? 8.781 -2.697 -6.956 1.00 17.99 154 PHE B CA 1
ATOM 3370 C C . PHE B 1 176 ? 7.634 -2.937 -7.951 1.00 19.55 154 PHE B C 1
ATOM 3371 O O . PHE B 1 176 ? 7.593 -2.323 -9.023 1.00 18.44 154 PHE B O 1
ATOM 3379 N N . THR B 1 177 ? 6.693 -3.810 -7.602 1.00 20.13 155 THR B N 1
ATOM 3380 C CA . THR B 1 177 ? 5.552 -4.038 -8.487 1.00 22.34 155 THR B CA 1
ATOM 3381 C C . THR B 1 177 ? 4.568 -2.858 -8.462 1.00 23.69 155 THR B C 1
ATOM 3382 O O . THR B 1 177 ? 3.809 -2.666 -9.406 1.00 25.07 155 THR B O 1
ATOM 3386 N N . GLU B 1 178 ? 4.590 -2.057 -7.399 1.00 23.45 156 GLU B N 1
ATOM 3387 C CA . GLU B 1 178 ? 3.809 -0.824 -7.380 1.00 24.79 156 GLU B CA 1
ATOM 3388 C C . GLU B 1 178 ? 4.426 0.243 -8.278 1.00 24.01 156 GLU B C 1
ATOM 3389 O O . GLU B 1 178 ? 3.731 0.872 -9.085 1.00 23.59 156 GLU B O 1
ATOM 3395 N N . GLN B 1 179 ? 5.731 0.451 -8.125 1.00 22.74 157 GLN B N 1
ATOM 3396 C CA . GLN B 1 179 ? 6.430 1.560 -8.779 1.00 23.01 157 GLN B CA 1
ATOM 3397 C C . GLN B 1 179 ? 6.787 1.308 -10.236 1.00 22.15 157 GLN B C 1
ATOM 3398 O O . GLN B 1 179 ? 6.854 2.244 -11.029 1.00 21.11 157 GLN B O 1
ATOM 3404 N N . PHE B 1 180 ? 7.050 0.053 -10.578 1.00 21.49 158 PHE B N 1
ATOM 3405 C CA . PHE B 1 180 ? 7.576 -0.285 -11.886 1.00 21.24 158 PHE B CA 1
ATOM 3406 C C . PHE B 1 180 ? 6.661 -1.308 -12.528 1.00 22.98 158 PHE B C 1
ATOM 3407 O O . PHE B 1 180 ? 5.841 -1.930 -11.847 1.00 24.78 158 PHE B O 1
ATOM 3415 N N . SER B 1 181 ? 6.799 -1.482 -13.837 1.00 23.48 159 SER B N 1
ATOM 3416 C CA . SER B 1 181 ? 6.073 -2.527 -14.549 1.00 26.25 159 SER B CA 1
ATOM 3417 C C . SER B 1 181 ? 7.077 -3.476 -15.204 1.00 26.16 159 SER B C 1
ATOM 3418 O O . SER B 1 181 ? 7.783 -3.109 -16.145 1.00 25.26 159 SER B O 1
ATOM 3421 N N . PHE B 1 182 ? 7.157 -4.685 -14.661 1.00 24.37 160 PHE B N 1
ATOM 3422 C CA . PHE B 1 182 ? 8.006 -5.732 -15.207 1.00 23.44 160 PHE B CA 1
ATOM 3423 C C . PHE B 1 182 ? 7.125 -6.738 -15.921 1.00 24.41 160 PHE B C 1
ATOM 3424 O O . PHE B 1 182 ? 6.008 -7.003 -15.481 1.00 26.69 160 PHE B O 1
ATOM 3432 N N . LYS B 1 183 ? 7.623 -7.288 -17.027 1.00 22.47 161 LYS B N 1
ATOM 3433 C CA . LYS B 1 183 ? 6.902 -8.323 -17.761 1.00 22.50 161 LYS B CA 1
ATOM 3434 C C . LYS B 1 183 ? 7.057 -9.671 -17.071 1.00 22.21 161 LYS B C 1
ATOM 3435 O O . LYS B 1 183 ? 6.181 -10.539 -17.161 1.00 21.10 161 LYS B O 1
ATOM 3441 N N . GLU B 1 184 ? 8.178 -9.848 -16.384 1.00 20.60 162 GLU B N 1
ATOM 3442 C CA . GLU B 1 184 ? 8.413 -11.065 -15.631 1.00 20.21 162 GLU B CA 1
ATOM 3443 C C . GLU B 1 184 ? 9.097 -10.754 -14.309 1.00 18.92 162 GLU B C 1
ATOM 3444 O O . GLU B 1 184 ? 10.002 -9.936 -14.267 1.00 17.15 162 GLU B O 1
ATOM 3450 N N . VAL B 1 185 ? 8.645 -11.409 -13.242 1.00 19.30 163 VAL B N 1
ATOM 3451 C CA . VAL B 1 185 ? 9.352 -11.407 -11.958 1.00 18.17 163 VAL B CA 1
ATOM 3452 C C . VAL B 1 185 ? 9.794 -12.837 -11.633 1.00 18.85 163 VAL B C 1
ATOM 3453 O O . VAL B 1 185 ? 8.980 -13.773 -11.643 1.00 19.93 163 VAL B O 1
ATOM 3457 N N . ARG B 1 186 ? 11.084 -12.988 -11.349 1.00 18.33 164 ARG B N 1
ATOM 3458 C CA . ARG B 1 186 ? 11.685 -14.268 -11.035 1.00 17.38 164 ARG B CA 1
ATOM 3459 C C . ARG B 1 186 ? 12.239 -14.275 -9.624 1.00 16.65 164 ARG B C 1
ATOM 3460 O O . ARG B 1 186 ? 12.631 -13.225 -9.078 1.00 15.49 164 ARG B O 1
ATOM 3468 N N . MET B 1 187 ? 12.322 -15.467 -9.048 1.00 16.02 165 MET B N 1
ATOM 3469 C CA . MET B 1 187 ? 12.922 -15.618 -7.722 1.00 15.71 165 MET B CA 1
ATOM 3470 C C . MET B 1 187 ? 13.724 -16.905 -7.641 1.00 15.32 165 MET B C 1
ATOM 3471 O O . MET B 1 187 ? 13.300 -17.938 -8.154 1.00 17.51 165 MET B O 1
ATOM 3476 N N . TRP B 1 188 ? 14.888 -16.818 -7.008 1.00 14.56 166 TRP B N 1
ATOM 3477 C CA . TRP B 1 188 ? 15.607 -17.972 -6.505 1.00 14.04 166 TRP B CA 1
ATOM 3478 C C . TRP B 1 188 ? 15.777 -17.793 -5.006 1.00 14.28 166 TRP B C 1
ATOM 3479 O O . TRP B 1 188 ? 15.941 -16.679 -4.520 1.00 13.63 166 TRP B O 1
ATOM 3490 N N . ASN B 1 189 ? 15.739 -18.906 -4.285 1.00 14.69 167 ASN B N 1
ATOM 3491 C CA . ASN B 1 189 ? 16.031 -18.928 -2.860 1.00 14.21 167 ASN B CA 1
ATOM 3492 C C . ASN B 1 189 ? 16.774 -20.224 -2.519 1.00 14.88 167 ASN B C 1
ATOM 3493 O O . ASN B 1 189 ? 16.512 -21.280 -3.125 1.00 13.86 167 ASN B O 1
ATOM 3498 N N . ARG B 1 190 ? 17.684 -20.131 -1.548 1.00 14.89 168 ARG B N 1
ATOM 3499 C CA . ARG B 1 190 ? 18.455 -21.282 -1.063 1.00 16.71 168 ARG B CA 1
ATOM 3500 C C . ARG B 1 190 ? 17.540 -22.472 -0.803 1.00 16.83 168 ARG B C 1
ATOM 3501 O O . ARG B 1 190 ? 17.873 -23.612 -1.148 1.00 16.63 168 ARG B O 1
ATOM 3509 N N . THR B 1 191 ? 16.384 -22.192 -0.203 1.00 16.83 169 THR B N 1
ATOM 3510 C CA . THR B 1 191 ? 15.365 -23.196 0.052 1.00 18.28 169 THR B CA 1
ATOM 3511 C C . THR B 1 191 ? 14.211 -22.961 -0.910 1.00 17.19 169 THR B C 1
ATOM 3512 O O . THR B 1 191 ? 13.397 -22.054 -0.713 1.00 16.55 169 THR B O 1
ATOM 3516 N N . ARG B 1 192 ? 14.142 -23.780 -1.955 1.00 17.37 170 ARG B N 1
ATOM 3517 C CA . ARG B 1 192 ? 13.134 -23.596 -2.991 1.00 19.20 170 ARG B CA 1
ATOM 3518 C C . ARG B 1 192 ? 11.716 -23.563 -2.423 1.00 18.99 170 ARG B C 1
ATOM 3519 O O . ARG B 1 192 ? 10.865 -22.814 -2.911 1.00 17.94 170 ARG B O 1
ATOM 3527 N N . GLU B 1 193 ? 11.458 -24.371 -1.400 1.00 18.98 171 GLU B N 1
ATOM 3528 C CA . GLU B 1 193 ? 10.129 -24.403 -0.792 1.00 21.22 171 GLU B CA 1
ATOM 3529 C C . GLU B 1 193 ? 9.673 -23.010 -0.335 1.00 20.12 171 GLU B C 1
ATOM 3530 O O . GLU B 1 193 ? 8.503 -22.664 -0.467 1.00 20.64 171 GLU B O 1
ATOM 3536 N N . ASN B 1 194 ? 10.596 -22.217 0.198 1.00 18.49 172 ASN B N 1
ATOM 3537 C CA . ASN B 1 194 ? 10.262 -20.875 0.672 1.00 19.22 172 ASN B CA 1
ATOM 3538 C C . ASN B 1 194 ? 10.015 -19.895 -0.468 1.00 18.63 172 ASN B C 1
ATOM 3539 O O . ASN B 1 194 ? 9.200 -18.973 -0.332 1.00 18.03 172 ASN B O 1
ATOM 3544 N N . ALA B 1 195 ? 10.681 -20.118 -1.596 1.00 17.40 173 ALA B N 1
ATOM 3545 C CA . ALA B 1 195 ? 10.386 -19.363 -2.815 1.00 18.74 173 ALA B CA 1
ATOM 3546 C C . ALA B 1 195 ? 9.011 -19.721 -3.363 1.00 19.49 173 ALA B C 1
ATOM 3547 O O . ALA B 1 195 ? 8.279 -18.857 -3.831 1.00 17.60 173 ALA B O 1
ATOM 3549 N N . GLU B 1 196 ? 8.653 -20.997 -3.301 1.00 21.24 174 GLU B N 1
ATOM 3550 C CA . GLU B 1 196 ? 7.332 -21.422 -3.763 1.00 23.28 174 GLU B CA 1
ATOM 3551 C C . GLU B 1 196 ? 6.217 -20.885 -2.854 1.00 22.04 174 GLU B C 1
ATOM 3552 O O . GLU B 1 196 ? 5.171 -20.481 -3.347 1.00 22.64 174 GLU B O 1
ATOM 3558 N N . LYS B 1 197 ? 6.462 -20.837 -1.546 1.00 23.65 175 LYS B N 1
ATOM 3559 C CA . LYS B 1 197 ? 5.519 -20.218 -0.612 1.00 23.70 175 LYS B CA 1
ATOM 3560 C C . LYS B 1 197 ? 5.364 -18.739 -0.948 1.00 23.35 175 LYS B C 1
ATOM 3561 O O . LYS B 1 197 ? 4.247 -18.221 -0.986 1.00 22.65 175 LYS B O 1
ATOM 3567 N N . PHE B 1 198 ? 6.494 -18.078 -1.197 1.00 22.22 176 PHE B N 1
ATOM 3568 C CA . PHE B 1 198 ? 6.506 -16.671 -1.590 1.00 22.87 176 PHE B CA 1
ATOM 3569 C C . PHE B 1 198 ? 5.622 -16.472 -2.811 1.00 23.03 176 PHE B C 1
ATOM 3570 O O . PHE B 1 198 ? 4.710 -15.643 -2.799 1.00 22.86 176 PHE B O 1
ATOM 3578 N N . ALA B 1 199 ? 5.897 -17.249 -3.855 1.00 22.79 177 ALA B N 1
ATOM 3579 C CA . ALA B 1 199 ? 5.175 -17.142 -5.120 1.00 25.68 177 ALA B CA 1
ATOM 3580 C C . ALA B 1 199 ? 3.670 -17.379 -4.949 1.00 27.44 177 ALA B C 1
ATOM 3581 O O . ALA B 1 199 ? 2.860 -16.727 -5.606 1.00 26.36 177 ALA B O 1
ATOM 3583 N N . SER B 1 200 ? 3.301 -18.299 -4.058 1.00 27.26 178 SER B N 1
ATOM 3584 C CA . SER B 1 200 ? 1.890 -18.555 -3.762 1.00 30.95 178 SER B CA 1
ATOM 3585 C C . SER B 1 200 ? 1.228 -17.406 -3.010 1.00 31.07 178 SER B C 1
ATOM 3586 O O . SER B 1 200 ? 0.066 -17.104 -3.236 1.00 33.11 178 SER B O 1
ATOM 3589 N N . THR B 1 201 ? 1.985 -16.771 -2.123 1.00 30.49 179 THR B N 1
ATOM 3590 C CA . THR B 1 201 ? 1.467 -15.746 -1.222 1.00 32.10 179 THR B CA 1
ATOM 3591 C C . THR B 1 201 ? 1.208 -14.399 -1.903 1.00 32.28 179 THR B C 1
ATOM 3592 O O . THR B 1 201 ? 0.169 -13.778 -1.672 1.00 31.04 179 THR B O 1
ATOM 3596 N N . VAL B 1 202 ? 2.155 -13.948 -2.725 1.00 31.99 180 VAL B N 1
ATOM 3597 C CA . VAL B 1 202 ? 2.081 -12.605 -3.315 1.00 33.94 180 VAL B CA 1
ATOM 3598 C C . VAL B 1 202 ? 1.061 -12.550 -4.463 1.00 34.86 180 VAL B C 1
ATOM 3599 O O . VAL B 1 202 ? 0.701 -13.580 -5.033 1.00 32.26 180 VAL B O 1
ATOM 3603 N N . GLN B 1 203 ? 0.610 -11.342 -4.793 1.00 37.69 181 GLN B N 1
ATOM 3604 C CA . GLN B 1 203 ? -0.530 -11.147 -5.705 1.00 40.55 181 GLN B CA 1
ATOM 3605 C C . GLN B 1 203 ? -0.261 -11.558 -7.163 1.00 41.36 181 GLN B C 1
ATOM 3606 O O . GLN B 1 203 ? -1.107 -12.202 -7.791 1.00 49.24 181 GLN B O 1
ATOM 3612 N N . GLY B 1 204 ? 0.895 -11.174 -7.702 1.00 37.48 182 GLY B N 1
ATOM 3613 C CA . GLY B 1 204 ? 1.234 -11.459 -9.101 1.00 35.39 182 GLY B CA 1
ATOM 3614 C C . GLY B 1 204 ? 1.951 -12.784 -9.310 1.00 30.35 182 GLY B C 1
ATOM 3615 O O . GLY B 1 204 ? 2.198 -13.519 -8.365 1.00 29.75 182 GLY B O 1
ATOM 3616 N N . ASP B 1 205 ? 2.282 -13.084 -10.563 1.00 29.94 183 ASP B N 1
ATOM 3617 C CA . ASP B 1 205 ? 3.009 -14.310 -10.910 1.00 29.80 183 ASP B CA 1
ATOM 3618 C C . ASP B 1 205 ? 4.502 -14.152 -10.647 1.00 26.48 183 ASP B C 1
ATOM 3619 O O . ASP B 1 205 ? 5.122 -13.185 -11.080 1.00 24.43 183 ASP B O 1
ATOM 3624 N N . VAL B 1 206 ? 5.080 -15.113 -9.941 1.00 25.82 184 VAL B N 1
ATOM 3625 C CA . VAL B 1 206 ? 6.516 -15.146 -9.724 1.00 24.10 184 VAL B CA 1
ATOM 3626 C C . VAL B 1 206 ? 7.021 -16.478 -10.249 1.00 22.52 184 VAL B C 1
ATOM 3627 O O . VAL B 1 206 ? 6.495 -17.532 -9.885 1.00 24.40 184 VAL B O 1
ATOM 3631 N N . ARG B 1 207 ? 8.029 -16.429 -11.112 1.00 22.46 185 ARG B N 1
ATOM 3632 C CA . ARG B 1 207 ? 8.653 -17.634 -11.649 1.00 23.40 185 ARG B CA 1
ATOM 3633 C C . ARG B 1 207 ? 9.793 -18.086 -10.746 1.00 21.73 185 ARG B C 1
ATOM 3634 O O . ARG B 1 207 ? 10.824 -17.422 -10.637 1.00 21.15 185 ARG B O 1
ATOM 3642 N N . VAL B 1 208 ? 9.614 -19.233 -10.111 1.00 21.15 186 VAL B N 1
ATOM 3643 C CA . VAL B 1 208 ? 10.622 -19.759 -9.208 1.00 20.86 186 VAL B CA 1
ATOM 3644 C C . VAL B 1 208 ? 11.653 -20.485 -10.051 1.00 20.27 186 VAL B C 1
ATOM 3645 O O . VAL B 1 208 ? 11.303 -21.318 -10.896 1.00 21.84 186 VAL B O 1
ATOM 3649 N N . CYS B 1 209 ? 12.917 -20.143 -9.841 1.00 19.45 187 CYS B N 1
ATOM 3650 C CA . CYS B 1 209 ? 14.008 -20.672 -10.639 1.00 20.48 187 CYS B CA 1
ATOM 3651 C C . CYS B 1 209 ? 14.870 -21.616 -9.817 1.00 20.00 187 CYS B C 1
ATOM 3652 O O . CYS B 1 209 ? 14.965 -21.486 -8.591 1.00 18.64 187 CYS B O 1
ATOM 3655 N N . SER B 1 210 ? 15.523 -22.541 -10.515 1.00 20.72 188 SER B N 1
ATOM 3656 C CA . SER B 1 210 ? 16.289 -23.609 -9.886 1.00 22.05 188 SER B CA 1
ATOM 3657 C C . SER B 1 210 ? 17.703 -23.206 -9.470 1.00 20.95 188 SER B C 1
ATOM 3658 O O . SER B 1 210 ? 18.350 -23.921 -8.713 1.00 22.30 188 SER B O 1
ATOM 3661 N N . SER B 1 211 ? 18.193 -22.069 -9.954 1.00 19.17 189 SER B N 1
ATOM 3662 C CA . SER B 1 211 ? 19.525 -21.604 -9.570 1.00 18.26 189 SER B CA 1
ATOM 3663 C C . SER B 1 211 ? 19.569 -20.098 -9.644 1.00 17.23 189 SER B C 1
ATOM 3664 O O . SER B 1 211 ? 18.706 -19.480 -10.273 1.00 17.08 189 SER B O 1
ATOM 3667 N N . VAL B 1 212 ? 20.589 -19.514 -9.028 1.00 15.93 190 VAL B N 1
ATOM 3668 C CA . VAL B 1 212 ? 20.836 -18.083 -9.191 1.00 15.34 190 VAL B CA 1
ATOM 3669 C C . VAL B 1 212 ? 21.071 -17.785 -10.671 1.00 16.01 190 VAL B C 1
ATOM 3670 O O . VAL B 1 212 ? 20.485 -16.850 -11.223 1.00 16.47 190 VAL B O 1
ATOM 3674 N N . GLN B 1 213 ? 21.927 -18.587 -11.297 1.00 16.41 191 GLN B N 1
ATOM 3675 C CA . GLN B 1 213 ? 22.290 -18.394 -12.693 1.00 17.17 191 GLN B CA 1
ATOM 3676 C C . GLN B 1 213 ? 21.061 -18.281 -13.577 1.00 16.57 191 GLN B C 1
ATOM 3677 O O . GLN B 1 213 ? 20.984 -17.369 -14.401 1.00 15.57 191 GLN B O 1
ATOM 3683 N N . GLU B 1 214 ? 20.113 -19.200 -13.413 1.00 17.73 192 GLU B N 1
ATOM 3684 C CA . GLU B 1 214 ? 18.888 -19.179 -14.219 1.00 20.01 192 GLU B CA 1
ATOM 3685 C C . GLU B 1 214 ? 18.065 -17.919 -13.917 1.00 19.39 192 GLU B C 1
ATOM 3686 O O . GLU B 1 214 ? 17.550 -17.278 -14.832 1.00 18.23 192 GLU B O 1
ATOM 3692 N N . ALA B 1 215 ? 17.942 -17.582 -12.635 1.00 17.78 193 ALA B N 1
ATOM 3693 C CA . ALA B 1 215 ? 17.134 -16.444 -12.219 1.00 17.31 193 ALA B CA 1
ATOM 3694 C C . ALA B 1 215 ? 17.667 -15.122 -12.771 1.00 16.65 193 ALA B C 1
ATOM 3695 O O . ALA B 1 215 ? 16.876 -14.261 -13.155 1.00 16.87 193 ALA B O 1
ATOM 3697 N N . VAL B 1 216 ? 18.990 -14.952 -12.804 1.00 15.70 194 VAL B N 1
ATOM 3698 C CA . VAL B 1 216 ? 19.577 -13.655 -13.205 1.00 16.38 194 VAL B CA 1
ATOM 3699 C C . VAL B 1 216 ? 19.904 -13.556 -14.704 1.00 16.86 194 VAL B C 1
ATOM 3700 O O . VAL B 1 216 ? 20.118 -12.460 -15.222 1.00 17.27 194 VAL B O 1
ATOM 3704 N N . THR B 1 217 ? 19.953 -14.683 -15.404 1.00 17.18 195 THR B N 1
ATOM 3705 C CA . THR B 1 217 ? 20.302 -14.641 -16.828 1.00 17.90 195 THR B CA 1
ATOM 3706 C C . THR B 1 217 ? 19.147 -13.963 -17.572 1.00 17.23 195 THR B C 1
ATOM 3707 O O . THR B 1 217 ? 18.007 -14.409 -17.497 1.00 16.85 195 THR B O 1
ATOM 3711 N N . GLY B 1 218 ? 19.443 -12.851 -18.240 1.00 17.46 196 GLY B N 1
ATOM 3712 C CA . GLY B 1 218 ? 18.420 -12.053 -18.903 1.00 16.99 196 GLY B CA 1
ATOM 3713 C C . GLY B 1 218 ? 17.685 -11.043 -18.026 1.00 15.89 196 GLY B C 1
ATOM 3714 O O . GLY B 1 218 ? 16.798 -10.334 -18.510 1.00 15.51 196 GLY B O 1
ATOM 3715 N N . ALA B 1 219 ? 18.043 -10.961 -16.747 1.00 14.78 197 ALA B N 1
ATOM 3716 C CA . ALA B 1 219 ? 17.393 -10.023 -15.827 1.00 13.85 197 ALA B CA 1
ATOM 3717 C C . ALA B 1 219 ? 17.934 -8.593 -15.992 1.00 13.17 197 ALA B C 1
ATOM 3718 O O . ALA B 1 219 ? 19.136 -8.379 -16.137 1.00 13.37 197 ALA B O 1
ATOM 3720 N N . ASP B 1 220 ? 17.025 -7.626 -15.950 1.00 11.59 198 ASP B N 1
ATOM 3721 C CA . ASP B 1 220 ? 17.359 -6.203 -16.050 1.00 12.00 198 ASP B CA 1
ATOM 3722 C C . ASP B 1 220 ? 17.588 -5.527 -14.697 1.00 11.71 198 ASP B C 1
ATOM 3723 O O . ASP B 1 220 ? 18.420 -4.621 -14.588 1.00 11.80 198 ASP B O 1
ATOM 3728 N N . VAL B 1 221 ? 16.822 -5.944 -13.690 1.00 11.08 199 VAL B N 1
ATOM 3729 C CA . VAL B 1 221 ? 16.966 -5.464 -12.310 1.00 9.83 199 VAL B CA 1
ATOM 3730 C C . VAL B 1 221 ? 17.055 -6.689 -11.408 1.00 9.97 199 VAL B C 1
ATOM 3731 O O . VAL B 1 221 ? 16.257 -7.620 -11.528 1.00 10.57 199 VAL B O 1
ATOM 3735 N N . ILE B 1 222 ? 18.039 -6.683 -10.519 1.00 9.24 200 ILE B N 1
ATOM 3736 C CA . ILE B 1 222 ? 18.261 -7.779 -9.590 1.00 9.75 200 ILE B CA 1
ATOM 3737 C C . ILE B 1 222 ? 18.226 -7.202 -8.177 1.00 9.86 200 ILE B C 1
ATOM 3738 O O . ILE B 1 222 ? 18.716 -6.112 -7.937 1.00 10.21 200 ILE B O 1
ATOM 3743 N N . ILE B 1 223 ? 17.636 -7.940 -7.247 1.00 10.28 201 ILE B N 1
ATOM 3744 C CA . ILE B 1 223 ? 17.654 -7.589 -5.833 1.00 10.04 201 ILE B CA 1
ATOM 3745 C C . ILE B 1 223 ? 18.233 -8.771 -5.079 1.00 10.18 201 ILE B C 1
ATOM 3746 O O . ILE B 1 223 ? 17.734 -9.888 -5.205 1.00 11.01 201 ILE B O 1
ATOM 3751 N N . THR B 1 224 ? 19.270 -8.526 -4.290 1.00 10.00 202 THR B N 1
ATOM 3752 C CA . THR B 1 224 ? 19.846 -9.584 -3.476 1.00 10.28 202 THR B CA 1
ATOM 3753 C C . THR B 1 224 ? 19.563 -9.260 -2.019 1.00 10.01 202 THR B C 1
ATOM 3754 O O . THR B 1 224 ? 20.047 -8.263 -1.482 1.00 8.96 202 THR B O 1
ATOM 3758 N N . VAL B 1 225 ? 18.747 -10.114 -1.413 1.00 10.63 203 VAL B N 1
ATOM 3759 C CA . VAL B 1 225 ? 18.244 -9.931 -0.049 1.00 10.50 203 VAL B CA 1
ATOM 3760 C C . VAL B 1 225 ? 18.408 -11.250 0.716 1.00 11.58 203 VAL B C 1
ATOM 3761 O O . VAL B 1 225 ? 17.453 -11.804 1.266 1.00 11.99 203 VAL B O 1
ATOM 3765 N N . THR B 1 226 ? 19.639 -11.751 0.733 1.00 13.08 204 THR B N 1
ATOM 3766 C CA . THR B 1 226 ? 19.937 -13.036 1.378 1.00 14.18 204 THR B CA 1
ATOM 3767 C C . THR B 1 226 ? 20.877 -12.826 2.547 1.00 15.57 204 THR B C 1
ATOM 3768 O O . THR B 1 226 ? 21.424 -11.735 2.722 1.00 15.09 204 THR B O 1
ATOM 3772 N N A MET B 1 227 ? 21.064 -13.881 3.336 0.50 17.08 205 MET B N 1
ATOM 3773 N N B MET B 1 227 ? 21.062 -13.867 3.359 0.50 17.40 205 MET B N 1
ATOM 3774 C CA A MET B 1 227 ? 22.091 -13.902 4.363 0.50 18.49 205 MET B CA 1
ATOM 3775 C CA B MET B 1 227 ? 22.118 -13.863 4.370 0.50 19.28 205 MET B CA 1
ATOM 3776 C C A MET B 1 227 ? 23.289 -14.746 3.923 0.50 19.03 205 MET B C 1
ATOM 3777 C C B MET B 1 227 ? 23.318 -14.705 3.928 0.50 19.38 205 MET B C 1
ATOM 3778 O O A MET B 1 227 ? 23.958 -15.368 4.753 0.50 20.42 205 MET B O 1
ATOM 3779 O O B MET B 1 227 ? 24.021 -15.281 4.764 0.50 20.43 205 MET B O 1
ATOM 3788 N N . ALA B 1 228 ? 23.572 -14.755 2.621 1.00 18.84 206 ALA B N 1
ATOM 3789 C CA . ALA B 1 228 ? 24.736 -15.456 2.102 1.00 18.28 206 ALA B CA 1
ATOM 3790 C C . ALA B 1 228 ? 25.992 -14.823 2.678 1.00 18.05 206 ALA B C 1
ATOM 3791 O O . ALA B 1 228 ? 26.033 -13.605 2.928 1.00 17.64 206 ALA B O 1
ATOM 3793 N N . THR B 1 229 ? 26.999 -15.645 2.936 1.00 17.89 207 THR B N 1
ATOM 3794 C CA . THR B 1 229 ? 28.258 -15.139 3.473 1.00 17.97 207 THR B CA 1
ATOM 3795 C C . THR B 1 229 ? 29.371 -15.157 2.437 1.00 17.02 207 THR B C 1
ATOM 3796 O O . THR B 1 229 ? 30.367 -14.471 2.609 1.00 17.86 207 THR B O 1
ATOM 3800 N N . GLU B 1 230 ? 29.187 -15.924 1.360 1.00 17.30 208 GLU B N 1
ATOM 3801 C CA . GLU B 1 230 ? 30.133 -15.994 0.252 1.00 19.09 208 GLU B CA 1
ATOM 3802 C C . GLU B 1 230 ? 29.359 -15.739 -1.050 1.00 16.77 208 GLU B C 1
ATOM 3803 O O . GLU B 1 230 ? 28.145 -15.964 -1.102 1.00 15.28 208 GLU B O 1
ATOM 3809 N N . PRO B 1 231 ? 30.042 -15.254 -2.098 1.00 16.76 209 PRO B N 1
ATOM 3810 C CA . PRO B 1 231 ? 29.302 -14.868 -3.310 1.00 17.06 209 PRO B CA 1
ATOM 3811 C C . PRO B 1 231 ? 28.339 -15.904 -3.873 1.00 16.74 209 PRO B C 1
ATOM 3812 O O . PRO B 1 231 ? 28.666 -17.091 -3.971 1.00 17.38 209 PRO B O 1
ATOM 3816 N N . ILE B 1 232 ? 27.151 -15.431 -4.229 1.00 16.40 210 ILE B N 1
ATOM 3817 C CA . ILE B 1 232 ? 26.163 -16.224 -4.944 1.00 16.58 210 ILE B CA 1
ATOM 3818 C C . ILE B 1 232 ? 25.867 -15.655 -6.336 1.00 15.09 210 ILE B C 1
ATOM 3819 O O . ILE B 1 232 ? 25.405 -16.376 -7.202 1.00 14.59 210 ILE B O 1
ATOM 3824 N N . LEU B 1 233 ? 26.113 -14.362 -6.532 1.00 15.20 211 LE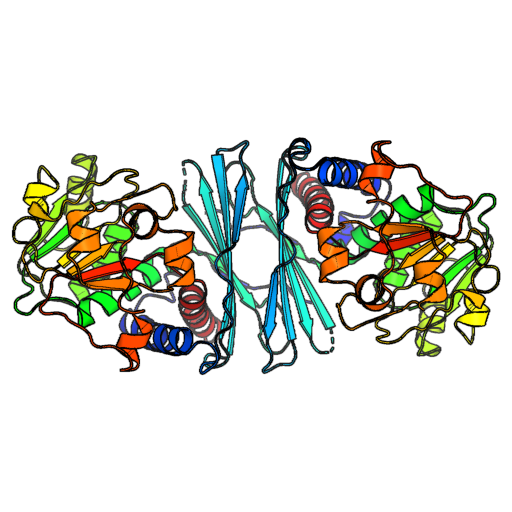U B N 1
ATOM 3825 C CA . LEU B 1 233 ? 25.856 -13.700 -7.806 1.00 14.80 211 LEU B CA 1
ATOM 3826 C C . LEU B 1 233 ? 27.174 -13.378 -8.505 1.00 14.74 211 LEU B C 1
ATOM 3827 O O . LEU B 1 233 ? 27.965 -12.587 -8.003 1.00 15.03 211 LEU B O 1
ATOM 3832 N N . PHE B 1 234 ? 27.385 -13.984 -9.676 1.00 15.09 212 PHE B N 1
ATOM 3833 C CA . PHE B 1 234 ? 28.617 -13.818 -10.431 1.00 15.20 212 PHE B CA 1
ATOM 3834 C C . PHE B 1 234 ? 28.405 -12.953 -11.667 1.00 15.47 212 PHE B C 1
ATOM 3835 O O . PHE B 1 234 ? 27.435 -13.140 -12.404 1.00 15.40 212 PHE B O 1
ATOM 3843 N N . GLY B 1 235 ? 29.314 -11.994 -11.867 1.00 15.83 213 GLY B N 1
ATOM 3844 C CA . GLY B 1 235 ? 29.247 -11.047 -12.989 1.00 17.62 213 GLY B CA 1
ATOM 3845 C C . GLY B 1 235 ? 29.105 -11.653 -14.371 1.00 18.59 213 GLY B C 1
ATOM 3846 O O . GLY B 1 235 ? 28.467 -11.067 -15.250 1.00 17.99 213 GLY B O 1
ATOM 3847 N N . GLU B 1 236 ? 29.702 -12.828 -14.562 1.00 20.37 214 GLU B N 1
ATOM 3848 C CA . GLU B 1 236 ? 29.601 -13.590 -15.822 1.00 21.47 214 GLU B CA 1
ATOM 3849 C C . GLU B 1 236 ? 28.154 -13.789 -16.288 1.00 19.47 214 GLU B C 1
ATOM 3850 O O . GLU B 1 236 ? 27.905 -13.913 -17.483 1.00 21.47 214 GLU B O 1
ATOM 3856 N N . TRP B 1 237 ? 27.203 -13.826 -15.355 1.00 17.81 215 TRP B N 1
ATOM 3857 C CA . TRP B 1 237 ? 25.802 -14.113 -15.685 1.00 17.95 215 TRP B CA 1
ATOM 3858 C C . TRP B 1 237 ? 24.952 -12.870 -15.902 1.00 17.24 215 TRP B C 1
ATOM 3859 O O . TRP B 1 237 ? 23.803 -12.980 -16.324 1.00 17.01 215 TRP B O 1
ATOM 3870 N N . VAL B 1 238 ? 25.507 -11.701 -15.595 1.00 15.92 216 VAL B N 1
ATOM 3871 C CA . VAL B 1 238 ? 24.722 -10.476 -15.517 1.00 14.64 216 VAL B CA 1
ATOM 3872 C C . VAL B 1 238 ? 24.635 -9.778 -16.875 1.00 15.59 216 VAL B C 1
ATOM 3873 O O . VAL B 1 238 ? 25.646 -9.512 -17.518 1.00 17.05 216 VAL B O 1
ATOM 3877 N N . LYS B 1 239 ? 23.412 -9.476 -17.282 1.00 15.63 217 LYS B N 1
ATOM 3878 C CA . LYS B 1 239 ? 23.144 -8.776 -18.531 1.00 15.97 217 LYS B CA 1
ATOM 3879 C C . LYS B 1 239 ? 23.814 -7.397 -18.514 1.00 15.28 217 LYS B C 1
ATOM 3880 O O . LYS B 1 239 ? 23.608 -6.649 -17.563 1.00 14.96 217 LYS B O 1
ATOM 3886 N N . PRO B 1 240 ? 24.608 -7.061 -19.557 1.00 15.94 218 PRO B N 1
ATOM 3887 C CA . PRO B 1 240 ? 25.150 -5.712 -19.685 1.00 15.54 218 PRO B CA 1
ATOM 3888 C C . PRO B 1 240 ? 24.053 -4.652 -19.494 1.00 14.70 218 PRO B C 1
ATOM 3889 O O . PRO B 1 240 ? 23.003 -4.720 -20.135 1.00 14.64 218 PRO B O 1
ATOM 3893 N N . GLY B 1 241 ? 24.284 -3.735 -18.560 1.00 12.88 219 GLY B N 1
ATOM 3894 C CA . GLY B 1 241 ? 23.326 -2.697 -18.236 1.00 12.65 219 GLY B CA 1
ATOM 3895 C C . GLY B 1 241 ? 22.427 -2.999 -17.054 1.00 12.01 219 GLY B C 1
ATOM 3896 O O . GLY B 1 241 ? 21.750 -2.100 -16.560 1.00 11.98 219 GLY B O 1
ATOM 3897 N N . ALA B 1 242 ? 22.409 -4.243 -16.573 1.00 11.59 220 ALA B N 1
ATOM 3898 C CA . ALA B 1 242 ? 21.545 -4.578 -15.452 1.00 9.98 220 ALA B CA 1
ATOM 3899 C C . ALA B 1 242 ? 21.857 -3.721 -14.226 1.00 10.17 220 ALA B C 1
ATOM 3900 O O . ALA B 1 242 ? 22.998 -3.270 -14.022 1.00 10.22 220 ALA B O 1
ATOM 3902 N N . HIS B 1 243 ? 20.817 -3.480 -13.440 1.00 9.25 221 HIS B N 1
ATOM 3903 C CA . HIS B 1 243 ? 20.963 -2.835 -12.153 1.00 9.83 221 HIS B CA 1
ATOM 3904 C C . HIS B 1 243 ? 20.737 -3.830 -11.033 1.00 10.24 221 HIS B C 1
ATOM 3905 O O . HIS B 1 243 ? 19.715 -4.530 -11.008 1.00 9.91 221 HIS B O 1
ATOM 3912 N N . ILE B 1 244 ? 21.669 -3.848 -10.085 1.00 10.32 222 ILE B N 1
ATOM 3913 C CA . ILE B 1 244 ? 21.595 -4.733 -8.943 1.00 10.91 222 ILE B CA 1
ATOM 3914 C C . ILE B 1 244 ? 21.470 -3.932 -7.645 1.00 10.84 222 ILE B C 1
ATOM 3915 O O . ILE B 1 244 ? 22.294 -3.067 -7.361 1.00 11.48 222 ILE B O 1
ATOM 3920 N N . ASN B 1 245 ? 20.431 -4.227 -6.875 1.00 10.02 223 ASN B N 1
ATOM 3921 C CA . ASN B 1 245 ? 20.307 -3.726 -5.516 1.00 9.62 223 ASN B CA 1
ATOM 3922 C C . ASN B 1 245 ? 20.867 -4.781 -4.569 1.00 9.67 223 ASN B C 1
ATOM 3923 O O . ASN B 1 245 ? 20.230 -5.824 -4.337 1.00 9.43 223 ASN B O 1
ATOM 3928 N N . ALA B 1 246 ? 22.065 -4.518 -4.053 1.00 9.59 224 ALA B N 1
ATOM 3929 C CA . ALA B 1 246 ? 22.779 -5.489 -3.216 1.00 10.03 224 ALA B CA 1
ATOM 3930 C C . ALA B 1 246 ? 22.535 -5.148 -1.762 1.00 10.79 224 ALA B C 1
ATOM 3931 O O . ALA B 1 246 ? 23.174 -4.241 -1.212 1.00 11.63 224 ALA B O 1
ATOM 3933 N N . VAL B 1 247 ? 21.600 -5.871 -1.147 1.00 11.19 225 VAL B N 1
ATOM 3934 C CA . VAL B 1 247 ? 21.009 -5.458 0.141 1.00 10.77 225 VAL B CA 1
ATOM 3935 C C . VAL B 1 247 ? 21.475 -6.334 1.307 1.00 11.35 225 VAL B C 1
ATOM 3936 O O . VAL B 1 247 ? 21.462 -5.890 2.460 1.00 10.79 225 VAL B O 1
ATOM 3940 N N . GLY B 1 248 ? 21.893 -7.568 1.016 1.00 12.20 226 GLY B N 1
ATOM 3941 C CA . GLY B 1 248 ? 22.366 -8.496 2.049 1.00 12.05 226 GLY B CA 1
ATOM 3942 C C . GLY B 1 248 ? 23.857 -8.365 2.331 1.00 14.10 226 GLY B C 1
ATOM 3943 O O . GLY B 1 248 ? 24.473 -7.329 2.046 1.00 15.05 226 GLY B O 1
ATOM 3944 N N . ALA B 1 249 ? 24.446 -9.425 2.886 1.00 14.93 227 ALA B N 1
ATOM 3945 C CA . ALA B 1 249 ? 25.864 -9.428 3.235 1.00 16.18 227 ALA B CA 1
ATOM 3946 C C . ALA B 1 249 ? 26.218 -8.177 4.022 1.00 17.58 227 ALA B C 1
ATOM 3947 O O . ALA B 1 249 ? 27.163 -7.462 3.701 1.00 19.32 227 ALA B O 1
ATOM 3949 N N . SER B 1 250 ? 25.457 -7.933 5.079 1.00 18.31 228 SER B N 1
ATOM 3950 C CA . SER B 1 250 ? 25.579 -6.703 5.840 1.00 20.75 228 SER B CA 1
ATOM 3951 C C . SER B 1 250 ? 26.595 -6.832 6.975 1.00 22.02 228 SER B C 1
ATOM 3952 O O . SER B 1 250 ? 26.283 -6.545 8.130 1.00 27.17 228 SER B O 1
ATOM 3955 N N . ARG B 1 251 ? 27.805 -7.260 6.633 1.00 20.53 229 ARG B N 1
ATOM 3956 C CA . ARG B 1 251 ? 28.873 -7.468 7.598 1.00 20.88 229 ARG B CA 1
ATOM 3957 C C . ARG B 1 251 ? 30.177 -7.435 6.807 1.00 19.23 229 ARG B C 1
ATOM 3958 O O . ARG B 1 251 ? 30.190 -7.847 5.651 1.00 19.89 229 ARG B O 1
ATOM 3966 N N . PRO B 1 252 ? 31.274 -6.938 7.402 1.00 18.47 230 PRO B N 1
ATOM 3967 C CA . PRO B 1 252 ? 32.482 -6.747 6.583 1.00 18.79 230 PRO B CA 1
ATOM 3968 C C . PRO B 1 252 ? 33.186 -8.038 6.146 1.00 17.91 230 PRO B C 1
ATOM 3969 O O . PRO B 1 252 ? 34.072 -7.999 5.297 1.00 17.54 230 PRO B O 1
ATOM 3973 N N . ASP B 1 253 ? 32.777 -9.171 6.700 1.00 19.22 231 ASP B N 1
ATOM 3974 C CA . ASP B 1 253 ? 33.358 -10.458 6.323 1.00 20.78 231 ASP B CA 1
ATOM 3975 C C . ASP B 1 253 ? 32.428 -11.268 5.413 1.00 20.37 231 ASP B C 1
ATOM 3976 O O . ASP B 1 253 ? 32.758 -12.397 5.048 1.00 21.86 231 ASP B O 1
ATOM 3981 N N . TRP B 1 254 ? 31.284 -10.686 5.041 1.00 18.14 232 TRP B N 1
ATOM 3982 C CA . TRP B 1 254 ? 30.253 -11.384 4.271 1.00 17.98 232 TRP B CA 1
ATOM 3983 C C . TRP B 1 254 ? 30.073 -10.761 2.884 1.00 17.91 232 TRP B C 1
ATOM 3984 O O . TRP B 1 254 ? 30.224 -9.550 2.716 1.00 16.59 232 TRP B O 1
ATOM 3995 N N . ARG B 1 255 ? 29.718 -11.599 1.912 1.00 17.47 233 ARG B N 1
ATOM 3996 C CA . ARG B 1 255 ? 29.558 -11.175 0.516 1.00 18.21 233 ARG B CA 1
ATOM 3997 C C . ARG B 1 255 ? 28.417 -11.895 -0.176 1.00 16.96 233 ARG B C 1
ATOM 3998 O O . ARG B 1 255 ? 28.236 -13.098 0.028 1.00 17.05 233 ARG B O 1
ATOM 4006 N N . GLU B 1 256 ? 27.698 -11.171 -1.037 1.00 15.65 234 GLU B N 1
ATOM 4007 C CA . GLU B 1 256 ? 26.749 -11.768 -1.991 1.00 15.21 234 GLU B CA 1
ATOM 4008 C C . GLU B 1 256 ? 27.249 -11.747 -3.447 1.00 15.06 234 GLU B C 1
ATOM 4009 O O . GLU B 1 256 ? 26.800 -12.553 -4.265 1.00 14.15 234 GLU B O 1
ATOM 4015 N N . LEU B 1 257 ? 28.158 -10.835 -3.781 1.00 15.15 235 LEU B N 1
ATOM 4016 C CA . LEU B 1 257 ? 28.568 -10.645 -5.183 1.00 15.20 235 LEU B CA 1
ATOM 4017 C C . LEU B 1 257 ? 30.036 -10.997 -5.371 1.00 16.22 235 LEU B C 1
ATOM 4018 O O . LEU B 1 257 ? 30.835 -10.846 -4.445 1.00 15.76 235 LEU B O 1
ATOM 4023 N N . ASP B 1 258 ? 30.391 -11.463 -6.570 1.00 16.42 236 ASP B N 1
ATOM 4024 C CA . ASP B 1 258 ? 31.789 -11.806 -6.860 1.00 18.29 236 ASP B CA 1
ATOM 4025 C C . ASP B 1 258 ? 32.610 -10.579 -7.276 1.00 19.32 236 ASP B C 1
ATOM 4026 O O . ASP B 1 258 ? 32.071 -9.481 -7.449 1.00 18.18 236 ASP B O 1
ATOM 4031 N N . ASP B 1 259 ? 33.920 -10.769 -7.408 1.00 21.64 237 ASP B N 1
ATOM 4032 C CA . ASP B 1 259 ? 34.823 -9.674 -7.761 1.00 21.15 237 ASP B CA 1
ATOM 4033 C C . ASP B 1 259 ? 34.579 -9.123 -9.170 1.00 20.97 237 ASP B C 1
ATOM 4034 O O . ASP B 1 259 ? 34.678 -7.917 -9.378 1.00 20.07 237 ASP B O 1
ATOM 4039 N N . GLU B 1 260 ? 34.258 -9.991 -10.126 1.00 21.43 238 GLU B N 1
ATOM 4040 C CA . GLU B 1 260 ? 33.982 -9.535 -11.489 1.00 23.32 238 GLU B CA 1
ATOM 4041 C C . GLU B 1 260 ? 32.871 -8.490 -11.488 1.00 21.28 238 GLU B C 1
ATOM 4042 O O . GLU B 1 260 ? 33.029 -7.417 -12.070 1.00 19.97 238 GLU B O 1
ATOM 4048 N N . LEU B 1 261 ? 31.764 -8.785 -10.812 1.00 20.11 239 LEU B N 1
ATOM 4049 C CA . LEU B 1 261 ? 30.630 -7.859 -10.778 1.00 19.79 239 LEU B CA 1
ATOM 4050 C C . LEU B 1 261 ? 30.934 -6.583 -9.988 1.00 19.88 239 LEU B C 1
ATOM 4051 O O . LEU B 1 261 ? 30.616 -5.480 -10.440 1.00 19.60 239 LEU B O 1
ATOM 4056 N N . MET B 1 262 ? 31.541 -6.730 -8.813 1.00 20.31 240 MET B N 1
ATOM 4057 C CA . MET B 1 262 ? 31.859 -5.567 -7.982 1.00 21.07 240 MET B CA 1
ATOM 4058 C C . MET B 1 262 ? 32.805 -4.597 -8.675 1.00 22.85 240 MET B C 1
ATOM 4059 O O . MET B 1 262 ? 32.691 -3.381 -8.507 1.00 24.76 240 MET B O 1
ATOM 4064 N N . ARG B 1 263 ? 33.729 -5.138 -9.456 1.00 23.74 241 ARG B N 1
ATOM 4065 C CA . ARG B 1 263 ? 34.743 -4.335 -10.119 1.00 26.52 241 ARG B CA 1
ATOM 4066 C C . ARG B 1 263 ? 34.342 -3.885 -11.543 1.00 25.20 241 ARG B C 1
ATOM 4067 O O . ARG B 1 263 ? 34.820 -2.847 -12.003 1.00 28.95 241 ARG B O 1
ATOM 4075 N N . GLN B 1 264 ? 33.461 -4.636 -12.213 1.00 23.68 242 GLN B N 1
ATOM 4076 C CA . GLN B 1 264 ? 32.962 -4.281 -13.562 1.00 23.96 242 GLN B CA 1
ATOM 4077 C C . GLN B 1 264 ? 31.858 -3.215 -13.495 1.00 22.01 242 GLN B C 1
ATOM 4078 O O . GLN B 1 264 ? 31.801 -2.314 -14.334 1.00 22.05 242 GLN B O 1
ATOM 4084 N N . ALA B 1 265 ? 30.986 -3.327 -12.496 1.00 19.02 243 ALA B N 1
ATOM 4085 C CA . ALA B 1 265 ? 29.829 -2.450 -12.368 1.00 17.58 243 ALA B CA 1
ATOM 4086 C C . ALA B 1 265 ? 30.228 -1.038 -11.950 1.00 16.41 243 ALA B C 1
ATOM 4087 O O . ALA B 1 265 ? 31.288 -0.830 -11.369 1.00 16.10 243 ALA B O 1
ATOM 4089 N N . VAL B 1 266 ? 29.375 -0.071 -12.260 1.00 14.63 244 VAL B N 1
ATOM 4090 C CA . VAL B 1 266 ? 29.497 1.262 -11.676 1.00 14.69 244 VAL B CA 1
ATOM 4091 C C . VAL B 1 266 ? 28.860 1.121 -10.285 1.00 13.72 244 VAL B C 1
ATOM 4092 O O . VAL B 1 266 ? 27.691 0.758 -10.173 1.00 11.47 244 VAL B O 1
ATOM 4096 N N . LEU B 1 267 ? 29.643 1.378 -9.237 1.00 12.90 245 LEU B N 1
ATOM 4097 C CA . LEU B 1 267 ? 29.209 1.129 -7.862 1.00 12.69 245 LEU B CA 1
ATOM 4098 C C . LEU B 1 267 ? 28.691 2.382 -7.169 1.00 12.48 245 LEU B C 1
ATOM 4099 O O . LEU B 1 267 ? 29.416 3.377 -7.005 1.00 13.79 245 LEU B O 1
ATOM 4104 N N . TYR B 1 268 ? 27.437 2.305 -6.743 1.00 11.55 246 TYR B N 1
ATOM 4105 C CA . TYR B 1 268 ? 26.804 3.343 -5.950 1.00 11.68 246 TYR B CA 1
ATOM 4106 C C . TYR B 1 268 ? 26.534 2.802 -4.560 1.00 11.84 246 TYR B C 1
ATOM 4107 O O . TYR B 1 268 ? 26.258 1.609 -4.397 1.00 12.47 246 TYR B O 1
ATOM 4116 N N . VAL B 1 269 ? 26.605 3.685 -3.564 1.00 11.41 247 VAL B N 1
ATOM 4117 C CA . VAL B 1 269 ? 26.352 3.319 -2.184 1.00 11.86 247 VAL B CA 1
ATOM 4118 C C . VAL B 1 269 ? 25.400 4.311 -1.532 1.00 11.99 247 VAL B C 1
ATOM 4119 O O . VAL B 1 269 ? 25.070 5.337 -2.119 1.00 12.53 247 VAL B O 1
ATOM 4123 N N . ASP B 1 270 ? 24.931 3.988 -0.332 1.00 12.54 248 ASP B N 1
ATOM 4124 C CA . ASP B 1 270 ? 24.166 4.942 0.448 1.00 12.26 248 ASP B CA 1
ATOM 4125 C C . ASP B 1 270 ? 25.121 5.875 1.204 1.00 12.77 248 ASP B C 1
ATOM 4126 O O . ASP B 1 270 ? 24.979 7.103 1.141 1.00 12.61 248 ASP B O 1
ATOM 4131 N N . SER B 1 271 ? 26.099 5.285 1.881 1.00 13.51 249 SER B N 1
ATOM 4132 C CA . SER B 1 271 ? 27.107 6.011 2.652 1.00 13.92 249 SER B CA 1
ATOM 4133 C C . SER B 1 271 ? 28.466 5.396 2.380 1.00 13.34 249 SER B C 1
ATOM 4134 O O . SER B 1 271 ? 28.657 4.193 2.608 1.00 13.91 249 SER B O 1
ATOM 4137 N N . ARG B 1 272 ? 29.394 6.207 1.874 1.00 13.37 250 ARG B N 1
ATOM 4138 C CA . ARG B 1 272 ? 30.788 5.783 1.689 1.00 16.25 250 ARG B CA 1
ATOM 4139 C C . ARG B 1 272 ? 31.392 5.228 2.971 1.00 17.64 250 ARG B C 1
ATOM 4140 O O . ARG B 1 272 ? 32.051 4.189 2.951 1.00 17.08 250 ARG B O 1
ATOM 4148 N N . GLU B 1 273 ? 31.181 5.935 4.078 1.00 18.28 251 GLU B N 1
ATOM 4149 C CA . GLU B 1 273 ? 31.800 5.544 5.331 1.00 19.24 251 GLU B CA 1
ATOM 4150 C C . GLU B 1 273 ? 31.252 4.200 5.778 1.00 19.34 251 GLU B C 1
ATOM 4151 O O . GLU B 1 273 ? 32.003 3.334 6.207 1.00 19.83 251 GLU B O 1
ATOM 4157 N N . ALA B 1 274 ? 29.940 4.019 5.669 1.00 17.90 252 ALA B N 1
ATOM 4158 C CA . ALA B 1 274 ? 29.337 2.753 6.051 1.00 17.07 252 ALA B CA 1
ATOM 4159 C C . ALA B 1 274 ? 29.795 1.623 5.115 1.00 16.75 252 ALA B C 1
ATOM 4160 O O . ALA B 1 274 ? 30.113 0.528 5.582 1.00 16.70 252 ALA B O 1
ATOM 4162 N N . ALA B 1 275 ? 29.823 1.876 3.807 1.00 16.53 253 ALA B N 1
ATOM 4163 C CA . ALA B 1 275 ? 30.224 0.842 2.821 1.00 16.58 253 ALA B CA 1
ATOM 4164 C C . ALA B 1 275 ? 31.643 0.343 3.080 1.00 18.73 253 ALA B C 1
ATOM 4165 O O . ALA B 1 275 ? 31.902 -0.860 3.066 1.00 17.43 253 ALA B O 1
ATOM 4167 N N . LEU B 1 276 ? 32.550 1.274 3.350 1.00 20.76 254 LEU B N 1
ATOM 4168 C CA . LEU B 1 276 ? 33.933 0.940 3.691 1.00 22.47 254 LEU B CA 1
ATOM 4169 C C . LEU B 1 276 ? 34.142 0.392 5.118 1.00 23.31 254 LEU B C 1
ATOM 4170 O O . LEU B 1 276 ? 35.238 -0.032 5.444 1.00 30.56 254 LEU B O 1
ATOM 4175 N N . LYS B 1 277 ? 33.119 0.396 5.970 1.00 21.94 255 LYS B N 1
ATOM 4176 C CA . LYS B 1 277 ? 33.236 -0.234 7.302 1.00 23.42 255 LYS B CA 1
ATOM 4177 C C . LYS B 1 277 ? 32.481 -1.561 7.391 1.00 21.31 255 LYS B C 1
ATOM 4178 O O . LYS B 1 277 ? 32.899 -2.469 8.112 1.00 22.87 255 LYS B O 1
ATOM 4184 N N . GLU B 1 278 ? 31.376 -1.671 6.664 1.00 18.16 256 GLU B N 1
ATOM 4185 C CA . GLU B 1 278 ? 30.402 -2.723 6.918 1.00 16.25 256 GLU B CA 1
ATOM 4186 C C . GLU B 1 278 ? 30.193 -3.706 5.787 1.00 14.63 256 GLU B C 1
ATOM 4187 O O . GLU B 1 278 ? 29.719 -4.805 6.046 1.00 15.31 256 GLU B O 1
ATOM 4193 N N . SER B 1 279 ? 30.486 -3.323 4.546 1.00 14.10 257 SER B N 1
ATOM 4194 C CA . SER B 1 279 ? 30.193 -4.197 3.399 1.00 14.06 257 SER B CA 1
ATOM 4195 C C . SER B 1 279 ? 31.379 -5.041 2.973 1.00 14.79 257 SER B C 1
ATOM 4196 O O . SER B 1 279 ? 32.365 -4.520 2.438 1.00 14.42 257 SER B O 1
ATOM 4199 N N . GLY B 1 280 ? 31.264 -6.353 3.168 1.00 14.64 258 GLY B N 1
ATOM 4200 C CA . GLY B 1 280 ? 32.283 -7.268 2.694 1.00 15.79 258 GLY B CA 1
ATOM 4201 C C . GLY B 1 280 ? 32.438 -7.222 1.191 1.00 16.02 258 GLY B C 1
ATOM 4202 O O . GLY B 1 280 ? 33.554 -7.333 0.690 1.00 16.10 258 GLY B O 1
ATOM 4203 N N . ASP B 1 281 ? 31.329 -7.057 0.466 1.00 14.62 259 ASP B N 1
ATOM 4204 C CA . ASP B 1 281 ? 31.400 -6.916 -0.991 1.00 15.66 259 ASP B CA 1
ATOM 4205 C C . ASP B 1 281 ? 32.299 -5.762 -1.404 1.00 16.38 259 ASP B C 1
ATOM 4206 O O . ASP B 1 281 ? 33.091 -5.905 -2.330 1.00 17.70 259 ASP B O 1
ATOM 4211 N N . VAL B 1 282 ? 32.188 -4.627 -0.720 1.00 15.78 260 VAL B N 1
ATOM 4212 C CA . VAL B 1 282 ? 32.987 -3.457 -1.071 1.00 18.14 260 VAL B CA 1
ATOM 4213 C C . VAL B 1 282 ? 34.431 -3.632 -0.608 1.00 19.50 260 VAL B C 1
ATOM 4214 O O . VAL B 1 282 ? 35.356 -3.451 -1.390 1.00 20.70 260 VAL B O 1
ATOM 4218 N N . LEU B 1 283 ? 34.598 -4.012 0.660 1.00 21.67 261 LEU B N 1
ATOM 4219 C CA . LEU B 1 283 ? 35.915 -4.142 1.292 1.00 24.03 261 LEU B CA 1
ATOM 4220 C C . LEU B 1 283 ? 36.788 -5.231 0.695 1.00 25.20 261 LEU B C 1
ATOM 4221 O O . LEU B 1 283 ? 37.972 -5.015 0.438 1.00 27.17 261 LEU B O 1
ATOM 4226 N N . LEU B 1 284 ? 36.203 -6.405 0.497 1.00 24.23 262 LEU B N 1
ATOM 4227 C CA . LEU B 1 284 ? 36.952 -7.555 0.021 1.00 24.79 262 LEU B CA 1
ATOM 4228 C C . LEU B 1 284 ? 37.205 -7.523 -1.492 1.00 24.33 262 LEU B C 1
ATOM 4229 O O . LEU B 1 284 ? 38.192 -8.088 -1.958 1.00 25.72 262 LEU B O 1
ATOM 4234 N N . SER B 1 285 ? 36.324 -6.880 -2.258 1.00 22.38 263 SER B N 1
ATOM 4235 C CA . SER B 1 285 ? 36.543 -6.741 -3.698 1.00 23.16 263 SER B CA 1
ATOM 4236 C C . SER B 1 285 ? 37.543 -5.637 -4.013 1.00 23.57 263 SER B C 1
ATOM 4237 O O . SER B 1 285 ? 38.188 -5.667 -5.055 1.00 24.53 263 SER B O 1
ATOM 4240 N N . GLY B 1 286 ? 37.642 -4.653 -3.123 1.00 23.12 264 GLY B N 1
ATOM 4241 C CA . GLY B 1 286 ? 38.468 -3.477 -3.363 1.00 25.67 264 GLY B CA 1
ATOM 4242 C C . GLY B 1 286 ? 37.898 -2.518 -4.401 1.00 26.32 264 GLY B C 1
ATOM 4243 O O . GLY B 1 286 ? 38.614 -1.650 -4.898 1.00 25.64 264 GLY B O 1
ATOM 4244 N N . ALA B 1 287 ? 36.608 -2.651 -4.714 1.00 25.16 265 ALA B N 1
ATOM 4245 C CA . ALA B 1 287 ? 35.977 -1.826 -5.742 1.00 23.68 265 ALA B CA 1
ATOM 4246 C C . ALA B 1 287 ? 36.053 -0.347 -5.374 1.00 22.00 265 ALA B C 1
ATOM 4247 O O . ALA B 1 287 ? 36.001 0.002 -4.197 1.00 21.61 265 ALA B O 1
ATOM 4249 N N . ASP B 1 288 ? 36.173 0.512 -6.384 1.00 22.15 266 ASP B N 1
ATOM 4250 C CA . ASP B 1 288 ? 36.061 1.956 -6.180 1.00 22.67 266 ASP B CA 1
ATOM 4251 C C . ASP B 1 288 ? 34.591 2.326 -6.121 1.00 19.71 266 ASP B C 1
ATOM 4252 O O . ASP B 1 288 ? 33.806 1.817 -6.904 1.00 21.66 266 ASP B O 1
ATOM 4257 N N . ILE B 1 289 ? 34.219 3.197 -5.188 1.00 16.31 267 ILE B N 1
ATOM 4258 C CA . ILE B 1 289 ? 32.857 3.712 -5.120 1.00 16.92 267 ILE B CA 1
ATOM 4259 C C . ILE B 1 289 ? 32.739 4.914 -6.053 1.00 16.56 267 ILE B C 1
ATOM 4260 O O . ILE B 1 289 ? 33.495 5.884 -5.922 1.00 17.51 267 ILE B O 1
ATOM 4265 N N . PHE B 1 290 ? 31.784 4.859 -6.980 1.00 14.88 268 PHE B N 1
ATOM 4266 C CA . PHE B 1 290 ? 31.567 5.966 -7.905 1.00 15.08 268 PHE B CA 1
ATOM 4267 C C . PHE B 1 290 ? 30.827 7.127 -7.240 1.00 15.11 268 PHE B C 1
ATOM 4268 O O . PHE B 1 290 ? 31.192 8.284 -7.427 1.00 16.37 268 PHE B O 1
ATOM 4276 N N . ALA B 1 291 ? 29.776 6.820 -6.489 1.00 14.08 269 ALA B N 1
ATOM 4277 C CA . ALA B 1 291 ? 28.920 7.859 -5.929 1.00 14.63 269 ALA B CA 1
ATOM 4278 C C . ALA B 1 291 ? 28.013 7.330 -4.836 1.00 14.67 269 ALA B C 1
ATOM 4279 O O . ALA B 1 291 ? 27.686 6.145 -4.800 1.00 14.96 269 ALA B O 1
ATOM 4281 N N . GLU B 1 292 ? 27.611 8.233 -3.950 1.00 14.79 270 GLU B N 1
ATOM 4282 C CA . GLU B 1 292 ? 26.474 8.013 -3.081 1.00 14.05 270 GLU B CA 1
ATOM 4283 C C . GLU B 1 292 ? 25.190 8.325 -3.830 1.00 14.03 270 GLU B C 1
ATOM 4284 O O . GLU B 1 292 ? 25.152 9.221 -4.676 1.00 14.81 270 GLU B O 1
ATOM 4290 N N . LEU B 1 293 ? 24.144 7.566 -3.519 1.00 12.91 271 LEU B N 1
ATOM 4291 C CA . LEU B 1 293 ? 22.828 7.766 -4.092 1.00 13.15 271 LEU B CA 1
ATOM 4292 C C . LEU B 1 293 ? 22.355 9.217 -3.940 1.00 13.81 271 LEU B C 1
ATOM 4293 O O . LEU B 1 293 ? 21.762 9.798 -4.864 1.00 13.35 271 LEU B O 1
ATOM 4298 N N . GLY B 1 294 ? 22.623 9.792 -2.770 1.00 13.78 272 GLY B N 1
ATOM 4299 C CA . GLY B 1 294 ? 22.289 11.183 -2.498 1.00 13.90 272 GLY B CA 1
ATOM 4300 C C . GLY B 1 294 ? 22.930 12.152 -3.484 1.00 14.03 272 GLY B C 1
ATOM 4301 O O . GLY B 1 294 ? 22.322 13.169 -3.845 1.00 15.08 272 GLY B O 1
ATOM 4302 N N . GLU B 1 295 ? 24.139 11.833 -3.948 1.00 13.95 273 GLU B N 1
ATOM 4303 C CA . GLU B 1 295 ? 24.829 12.692 -4.925 1.00 15.15 273 GLU B CA 1
ATOM 4304 C C . GLU B 1 295 ? 24.155 12.630 -6.282 1.00 15.60 273 GLU B C 1
ATOM 4305 O O . GLU B 1 295 ? 24.131 13.611 -7.019 1.00 16.35 273 GLU B O 1
ATOM 4311 N N . VAL B 1 296 ? 23.600 11.471 -6.614 1.00 16.01 274 VAL B N 1
ATOM 4312 C CA . VAL B 1 296 ? 22.855 11.342 -7.864 1.00 15.33 274 VAL B CA 1
ATOM 4313 C C . VAL B 1 296 ? 21.565 12.162 -7.784 1.00 15.41 274 VAL B C 1
ATOM 4314 O O . VAL B 1 296 ? 21.202 12.905 -8.726 1.00 15.95 274 VAL B O 1
ATOM 4318 N N . ILE B 1 297 ? 20.898 12.068 -6.644 1.00 15.28 275 ILE B N 1
ATOM 4319 C CA . ILE B 1 297 ? 19.628 12.747 -6.440 1.00 16.23 275 ILE B CA 1
ATOM 4320 C C . ILE B 1 297 ? 19.828 14.253 -6.510 1.00 17.24 275 ILE B C 1
ATOM 4321 O O . ILE B 1 297 ? 19.030 14.955 -7.123 1.00 19.89 275 ILE B O 1
ATOM 4326 N N . SER B 1 298 ? 20.903 14.748 -5.906 1.00 16.92 276 SER B N 1
ATOM 4327 C CA . SER B 1 298 ? 21.171 16.185 -5.876 1.00 20.29 276 SER B CA 1
ATOM 4328 C C . SER B 1 298 ? 21.783 16.720 -7.181 1.00 21.19 276 SER B C 1
ATOM 4329 O O . SER B 1 298 ? 21.947 17.925 -7.326 1.00 22.81 276 SER B O 1
ATOM 4332 N N . GLY B 1 299 ? 22.117 15.830 -8.117 1.00 22.13 277 GLY B N 1
ATOM 4333 C CA . GLY B 1 299 ? 22.741 16.213 -9.377 1.00 21.30 277 GLY B CA 1
ATOM 4334 C C . GLY B 1 299 ? 24.256 16.328 -9.373 1.00 20.02 277 GLY B C 1
ATOM 4335 O O . GLY B 1 299 ? 24.846 16.687 -10.395 1.00 23.18 277 GLY B O 1
ATOM 4336 N N . ALA B 1 300 ? 24.902 16.016 -8.249 1.00 18.22 278 ALA B N 1
ATOM 4337 C CA . ALA B 1 300 ? 26.367 16.108 -8.145 1.00 19.24 278 ALA B CA 1
ATOM 4338 C C . ALA B 1 300 ? 27.101 15.009 -8.919 1.00 19.12 278 ALA B C 1
ATOM 4339 O O . ALA B 1 300 ? 28.236 15.192 -9.361 1.00 18.97 278 ALA B O 1
ATOM 4341 N N . LYS B 1 301 ? 26.456 13.860 -9.068 1.00 17.72 279 LYS B N 1
ATOM 4342 C CA . LYS B 1 301 ? 27.044 12.740 -9.792 1.00 16.67 279 LYS B CA 1
ATOM 4343 C C . LYS B 1 301 ? 26.007 12.150 -10.721 1.00 15.73 279 LYS B C 1
ATOM 4344 O O . LYS B 1 301 ? 24.814 12.159 -10.393 1.00 14.41 279 LYS B O 1
ATOM 4350 N N . PRO B 1 302 ? 26.447 11.618 -11.878 1.00 14.70 280 PRO B N 1
ATOM 4351 C CA . PRO B 1 302 ? 25.492 11.100 -12.861 1.00 14.37 280 PRO B CA 1
ATOM 4352 C C . PRO B 1 302 ? 24.957 9.692 -12.534 1.00 13.33 280 PRO B C 1
ATOM 4353 O O . PRO B 1 302 ? 25.630 8.913 -11.856 1.00 12.97 280 PRO B O 1
ATOM 4357 N N . ALA B 1 303 ? 23.740 9.418 -12.993 1.00 12.24 281 ALA B N 1
ATOM 4358 C CA . ALA B 1 303 ? 23.133 8.090 -12.944 1.00 12.14 281 ALA B CA 1
ATOM 4359 C C . ALA B 1 303 ? 23.438 7.381 -14.250 1.00 12.11 281 ALA B C 1
ATOM 4360 O O . ALA B 1 303 ? 22.813 7.682 -15.281 1.00 12.75 281 ALA B O 1
ATOM 4362 N N . HIS B 1 304 ? 24.415 6.476 -14.232 1.00 11.90 282 HIS B N 1
ATOM 4363 C CA . HIS B 1 304 ? 24.825 5.767 -15.443 1.00 12.65 282 HIS B CA 1
ATOM 4364 C C . HIS B 1 304 ? 24.000 4.500 -15.633 1.00 11.91 282 HIS B C 1
ATOM 4365 O O . HIS B 1 304 ? 24.525 3.380 -15.619 1.00 12.75 282 HIS B O 1
ATOM 4372 N N . CYS B 1 305 ? 22.700 4.701 -15.834 1.00 11.29 283 CYS B N 1
ATOM 4373 C CA . CYS B 1 305 ? 21.762 3.602 -15.946 1.00 11.49 283 CYS B CA 1
ATOM 4374 C C . CYS B 1 305 ? 22.014 2.674 -17.137 1.00 10.96 283 CYS B C 1
ATOM 4375 O O . CYS B 1 305 ? 21.575 1.524 -17.105 1.00 10.48 283 CYS B O 1
ATOM 4378 N N . GLU B 1 306 ? 22.718 3.140 -18.168 1.00 10.48 284 GLU B N 1
ATOM 4379 C CA . GLU B 1 306 ? 23.004 2.278 -19.331 1.00 10.98 284 GLU B CA 1
ATOM 4380 C 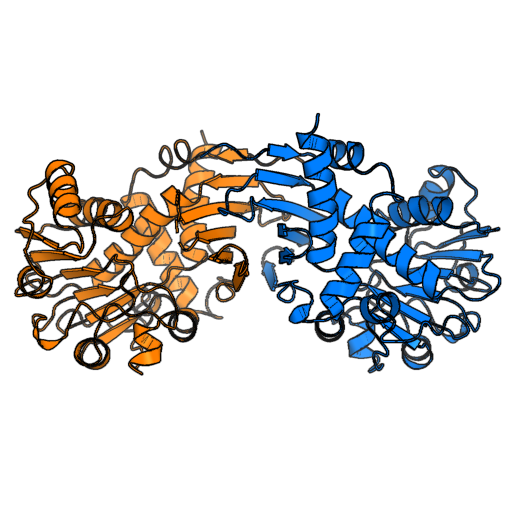C . GLU B 1 306 ? 24.076 1.211 -19.060 1.00 12.17 284 GLU B C 1
ATOM 4381 O O . GLU B 1 306 ? 24.153 0.187 -19.763 1.00 14.66 284 GLU B O 1
ATOM 4387 N N . LYS B 1 307 ? 24.917 1.477 -18.073 1.00 12.86 285 LYS B N 1
ATOM 4388 C CA . LYS B 1 307 ? 25.990 0.572 -17.692 1.00 13.82 285 LYS B CA 1
ATOM 4389 C C . LYS B 1 307 ? 25.483 -0.387 -16.636 1.00 12.72 285 LYS B C 1
ATOM 4390 O O . LYS B 1 307 ? 24.486 -0.121 -15.978 1.00 11.09 285 LYS B O 1
ATOM 4396 N N . THR B 1 308 ? 26.141 -1.528 -16.495 1.00 12.70 286 THR B N 1
ATOM 4397 C CA . THR B 1 308 ? 25.851 -2.396 -15.361 1.00 12.20 286 THR B CA 1
ATOM 4398 C C . THR B 1 308 ? 26.169 -1.625 -14.077 1.00 11.85 286 THR B C 1
ATOM 4399 O O . THR B 1 308 ? 27.259 -1.062 -13.933 1.00 12.09 286 THR B O 1
ATOM 4403 N N . THR B 1 309 ? 25.204 -1.605 -13.164 1.00 11.16 287 THR B N 1
ATOM 4404 C CA . THR B 1 309 ? 25.287 -0.823 -11.945 1.00 11.01 287 THR B CA 1
ATOM 4405 C C . THR B 1 309 ? 24.997 -1.674 -10.731 1.00 10.73 287 THR B C 1
ATOM 4406 O O . THR B 1 309 ? 24.124 -2.544 -10.768 1.00 9.75 287 THR B O 1
ATOM 4410 N N . VAL B 1 310 ? 25.734 -1.409 -9.656 1.00 10.25 288 VAL B N 1
ATOM 4411 C CA . VAL B 1 310 ? 25.423 -1.986 -8.353 1.00 10.68 288 VAL B CA 1
ATOM 4412 C C . VAL B 1 310 ? 25.124 -0.866 -7.384 1.00 10.05 288 VAL B C 1
ATOM 4413 O O . VAL B 1 310 ? 25.915 0.064 -7.267 1.00 11.65 288 VAL B O 1
ATOM 4417 N N . PHE B 1 311 ? 23.983 -0.964 -6.694 1.00 9.29 289 PHE B N 1
ATOM 4418 C CA . PHE B 1 311 ? 23.706 -0.140 -5.533 1.00 9.26 289 PHE B CA 1
ATOM 4419 C C . PHE B 1 311 ? 23.899 -1.013 -4.301 1.00 9.31 289 PHE B C 1
ATOM 4420 O O . PHE B 1 311 ? 23.084 -1.897 -4.031 1.00 8.57 289 PHE B O 1
ATOM 4428 N N . LYS B 1 312 ? 24.987 -0.777 -3.573 1.00 10.05 290 LYS B N 1
ATOM 4429 C CA . LYS B 1 312 ? 25.252 -1.502 -2.334 1.00 10.66 290 LYS B CA 1
ATOM 4430 C C . LYS B 1 312 ? 24.606 -0.751 -1.186 1.00 10.88 290 LYS B C 1
ATOM 4431 O O . LYS B 1 312 ? 24.988 0.375 -0.873 1.00 11.08 290 LYS B O 1
ATOM 4437 N N . SER B 1 313 ? 23.614 -1.392 -0.577 1.00 10.81 291 SER B N 1
ATOM 4438 C CA . SER B 1 313 ? 22.818 -0.802 0.491 1.00 10.87 291 SER B CA 1
ATOM 4439 C C . SER B 1 313 ? 23.197 -1.437 1.818 1.00 11.03 291 SER B C 1
ATOM 4440 O O . SER B 1 313 ? 23.197 -2.657 1.940 1.00 12.56 291 SER B O 1
ATOM 4443 N N . LEU B 1 314 ? 23.471 -0.585 2.797 1.00 10.72 292 LEU B N 1
ATOM 4444 C CA . LEU B 1 314 ? 23.706 -0.975 4.192 1.00 11.43 292 LEU B CA 1
ATOM 4445 C C . LEU B 1 314 ? 22.595 -0.490 5.123 1.00 11.83 292 LEU B C 1
ATOM 4446 O O . LEU B 1 314 ? 22.350 -1.091 6.180 1.00 13.03 292 LEU B O 1
ATOM 4451 N N . GLY B 1 315 ? 21.923 0.595 4.732 1.00 11.74 293 GLY B N 1
ATOM 4452 C CA . GLY B 1 315 ? 20.943 1.256 5.569 1.00 11.07 293 GLY B CA 1
ATOM 4453 C C . GLY B 1 315 ? 21.674 2.243 6.439 1.00 11.71 293 GLY B C 1
ATOM 4454 O O . GLY B 1 315 ? 22.867 2.090 6.684 1.00 12.53 293 GLY B O 1
ATOM 4455 N N . MET B 1 316 ? 20.976 3.280 6.884 1.00 11.05 294 MET B N 1
ATOM 4456 C CA . MET B 1 316 ? 21.587 4.249 7.790 1.00 11.55 294 MET B CA 1
ATOM 4457 C C . MET B 1 316 ? 20.520 5.012 8.563 1.00 10.21 294 MET B C 1
ATOM 4458 O O . MET B 1 316 ? 19.357 5.060 8.177 1.00 9.73 294 MET B O 1
ATOM 4463 N N . ALA B 1 317 ? 20.946 5.573 9.683 1.00 9.85 295 ALA B N 1
ATOM 4464 C CA . ALA B 1 317 ? 20.046 6.133 10.691 1.00 9.43 295 ALA B CA 1
ATOM 4465 C C . ALA B 1 317 ? 19.064 7.170 10.144 1.00 9.90 295 ALA B C 1
ATOM 4466 O O . ALA B 1 317 ? 17.935 7.234 10.584 1.00 9.96 295 ALA B O 1
ATOM 4468 N N . VAL B 1 318 ? 19.498 7.979 9.181 1.00 10.39 296 VAL B N 1
ATOM 4469 C CA . VAL B 1 318 ? 18.655 9.047 8.653 1.00 10.67 296 VAL B CA 1
ATOM 4470 C C . VAL B 1 318 ? 17.468 8.452 7.887 1.00 10.68 296 VAL B C 1
ATOM 4471 O O . VAL B 1 318 ? 16.407 9.049 7.829 1.00 10.37 296 VAL B O 1
ATOM 4475 N N . GLU B 1 319 ? 17.619 7.252 7.335 1.00 11.19 297 GLU B N 1
ATOM 4476 C CA . GLU B 1 319 ? 16.482 6.584 6.676 1.00 11.04 297 GLU B CA 1
ATOM 4477 C C . GLU B 1 319 ? 15.415 6.189 7.709 1.00 10.36 297 GLU B C 1
ATOM 4478 O O . GLU B 1 319 ? 14.211 6.344 7.497 1.00 8.92 297 GLU B O 1
ATOM 4484 N N . ASP B 1 320 ? 15.869 5.671 8.839 1.00 10.13 298 ASP B N 1
ATOM 4485 C CA . ASP B 1 320 ? 14.964 5.363 9.938 1.00 10.36 298 ASP B CA 1
ATOM 4486 C C . ASP B 1 320 ? 14.322 6.603 10.520 1.00 10.62 298 ASP B C 1
ATOM 4487 O O . ASP B 1 320 ? 13.144 6.589 10.868 1.00 11.31 298 ASP B O 1
ATOM 4492 N N . LEU B 1 321 ? 15.098 7.678 10.621 1.00 10.35 299 LEU B N 1
ATOM 4493 C CA . LEU B 1 321 ? 14.576 8.964 11.073 1.00 10.62 299 LEU B CA 1
ATOM 4494 C C . LEU B 1 321 ? 13.393 9.435 10.199 1.00 11.08 299 LEU B C 1
ATOM 4495 O O . LEU B 1 321 ? 12.326 9.805 10.708 1.00 10.99 299 LEU B O 1
ATOM 4500 N N . VAL B 1 322 ? 13.583 9.427 8.883 1.00 11.25 300 VAL B N 1
ATOM 4501 C CA . VAL B 1 322 ? 12.515 9.843 7.959 1.00 12.26 300 VAL B CA 1
ATOM 4502 C C . VAL B 1 322 ? 11.226 9.036 8.195 1.00 11.56 300 VAL B C 1
ATOM 4503 O O . VAL B 1 322 ? 10.123 9.596 8.325 1.00 11.49 300 VAL B O 1
ATOM 4507 N N . ALA B 1 323 ? 11.357 7.713 8.244 1.00 11.19 301 ALA B N 1
ATOM 4508 C CA . ALA B 1 323 ? 10.194 6.857 8.501 1.00 12.06 301 ALA B CA 1
ATOM 4509 C C . ALA B 1 323 ? 9.541 7.085 9.864 1.00 12.14 301 ALA B C 1
ATOM 4510 O O . ALA B 1 323 ? 8.310 7.140 9.965 1.00 12.45 301 ALA B O 1
ATOM 4512 N N . ALA B 1 324 ? 10.358 7.230 10.903 1.00 12.44 302 ALA B N 1
ATOM 4513 C CA . ALA B 1 324 ? 9.841 7.402 12.244 1.00 13.05 302 ALA B CA 1
ATOM 4514 C C . ALA B 1 324 ? 9.088 8.719 12.372 1.00 14.39 302 ALA B C 1
ATOM 4515 O O . ALA B 1 324 ? 8.041 8.771 13.015 1.00 15.28 302 ALA B O 1
ATOM 4517 N N . LYS B 1 325 ? 9.616 9.768 11.738 1.00 15.06 303 LYS B N 1
ATOM 4518 C CA . LYS B 1 325 ? 8.981 11.085 11.757 1.00 16.94 303 LYS B CA 1
ATOM 4519 C C . LYS B 1 325 ? 7.640 11.053 11.046 1.00 16.76 303 LYS B C 1
ATOM 4520 O O . LYS B 1 325 ? 6.665 11.588 11.560 1.00 17.51 303 LYS B O 1
ATOM 4526 N N . LEU B 1 326 ? 7.592 10.443 9.863 1.00 16.53 304 LEU B N 1
ATOM 4527 C CA . LEU B 1 326 ? 6.326 10.237 9.165 1.00 18.34 304 LEU B CA 1
ATOM 4528 C C . LEU B 1 326 ? 5.320 9.529 10.054 1.00 17.85 304 LEU B C 1
ATOM 4529 O O . LEU B 1 326 ? 4.173 9.953 10.144 1.00 17.32 304 LEU B O 1
ATOM 4534 N N . VAL B 1 327 ? 5.746 8.442 10.696 1.00 17.14 305 VAL B N 1
ATOM 4535 C CA . VAL B 1 327 ? 4.842 7.665 11.544 1.00 17.63 305 VAL B CA 1
ATOM 4536 C C . VAL B 1 327 ? 4.332 8.518 12.698 1.00 17.56 305 VAL B C 1
ATOM 4537 O O . VAL B 1 327 ? 3.130 8.568 12.951 1.00 17.06 305 VAL B O 1
ATOM 4541 N N . TYR B 1 328 ? 5.256 9.187 13.382 1.00 17.98 306 TYR B N 1
ATOM 4542 C CA . TYR B 1 328 ? 4.930 9.941 14.583 1.00 18.42 306 TYR B CA 1
ATOM 4543 C C . TYR B 1 328 ? 4.013 11.120 14.259 1.00 19.57 306 TYR B C 1
ATOM 4544 O O . TYR B 1 328 ? 3.032 11.353 14.967 1.00 20.45 306 TYR B O 1
ATOM 4553 N N . ASP B 1 329 ? 4.327 11.852 13.193 1.00 20.36 307 ASP B N 1
ATOM 4554 C CA . ASP B 1 329 ? 3.487 12.986 12.772 1.00 21.78 307 ASP B CA 1
ATOM 4555 C C . ASP B 1 329 ? 2.066 12.543 12.426 1.00 22.89 307 ASP B C 1
ATOM 4556 O O . ASP B 1 329 ? 1.096 13.208 12.806 1.00 25.51 307 ASP B O 1
ATOM 4561 N N . SER B 1 330 ? 1.947 11.415 11.729 1.00 22.49 308 SER B N 1
ATOM 4562 C CA . SER B 1 330 ? 0.640 10.847 11.394 1.00 25.59 308 SER B CA 1
ATOM 4563 C C . SER B 1 330 ? -0.124 10.400 12.652 1.00 26.64 308 SER B C 1
ATOM 4564 O O . SER B 1 330 ? -1.301 10.725 12.818 1.00 26.18 308 SER B O 1
ATOM 4567 N N . TRP B 1 331 ? 0.553 9.669 13.534 1.00 27.30 309 TRP B N 1
ATOM 4568 C CA . TRP B 1 331 ? -0.062 9.184 14.773 1.00 27.27 309 TRP B CA 1
ATOM 4569 C C . TRP B 1 331 ? -0.503 10.335 15.684 1.00 27.52 309 TRP B C 1
ATOM 4570 O O . TRP B 1 331 ? -1.596 10.301 16.243 1.00 24.70 309 TRP B O 1
ATOM 4581 N N . SER B 1 332 ? 0.349 11.346 15.830 1.00 27.48 310 SER B N 1
ATOM 4582 C CA . SER B 1 332 ? 0.090 12.429 16.786 1.00 31.66 310 SER B CA 1
ATOM 4583 C C . SER B 1 332 ? -0.972 13.408 16.296 1.00 34.17 310 SER B C 1
ATOM 4584 O O . SER B 1 332 ? -1.623 14.066 17.106 1.00 37.00 310 SER B O 1
ATOM 4587 N N . SER B 1 333 ? -1.147 13.505 14.982 1.00 35.24 311 SER B N 1
ATOM 4588 C CA . SER B 1 333 ? -2.150 14.400 14.408 1.00 38.76 311 SER B CA 1
ATOM 4589 C C . SER B 1 333 ? -3.536 13.751 14.378 1.00 42.15 311 SER B C 1
ATOM 4590 O O . SER B 1 333 ? -4.524 14.423 14.093 1.00 46.14 311 SER B O 1
ATOM 4593 N N . GLY B 1 334 ? -3.602 12.451 14.661 1.00 44.77 312 GLY B N 1
ATOM 4594 C CA . GLY B 1 334 ? -4.872 11.740 14.818 1.00 43.54 312 GLY B CA 1
ATOM 4595 C C . GLY B 1 334 ? -4.939 10.515 13.931 1.00 45.14 312 GLY B C 1
ATOM 4596 O O . GLY B 1 334 ? -4.619 10.579 12.744 1.00 50.36 312 GLY B O 1
#

InterPro domains:
  IPR003462 Ornithine cyclodeaminase/mu-crystallin [PF02423] (5-312)
  IPR003462 Ornithine cyclodeaminase/mu-crystallin [PIRSF001439] (5-311)
  IPR003462 Ornithine cyclodeaminase/mu-crystallin [PTHR13812] (6-311)
  IPR023401 Ornithine cyclodeaminase, N-terminal [G3DSA:3.30.1780.10] (23-306)
  IPR036291 NAD(P)-binding domain superfamily [SSF51735] (5-309)

Nearest PDB structures (foldseek):
  4bva-assembly1_A  TM=9.999E-01  e=1.208E-64  Mus musculus
  4bv8-assembly1_A-2  TM=9.974E-01  e=1.081E-63  Mus musculus
  4bv8-assembly2_B-3  TM=9.936E-01  e=2.235E-61  Mus musculus
  4bv9-assembly1_A  TM=9.924E-01  e=4.042E-61  Mus musculus
  2i99-assembly1_B  TM=9.914E-01  e=6.261E-58  Homo sapiens

Organism: Mus musculus (NCBI:txid10090)

Secondary structure (DSSP, 8-state):
-PPPEEE-HHHHHHT---HHHHHHHHHHHHHHHHTGGGG-EE----EEEEEGGGTEEEEEEEEEETTTTEEEEEEEEEE--EEEEEEEE-TTT--EEEEEESHHHHHHHHHHHHHHHHHHHSPTT--EEEEE--SHHHHHHHHHHHHH---SEEEEE-SSHHHHHHHHHHSSS-EEE-SSHHHHHTT-SEEEE----SS--B-GGGSPTT-EEEE----STT--SB-HHHHHHSEEEES-HHHHHHH-HHHHHHTPPP-EEHHHHHHTSS---TTS-EEEE----HHHHHHHHHHHHHHHHH-/--PPEEE-HHHHHHT---HHHHHHHHHHHHHHHHTGGGSSEE-PPPEEEEEGGGTEEEEEEEEEETTTTEEEEEEEEEE---EEEEEEEE-TTT--EEEEEESHHHHHHHHHHHHHHHHHHHPPTT--EEEEE--SHHHHHHHHHHHHH---SEEEEE-SSHHHHHHHHHHSSS--EE-SSHHHHHTT-SEEEE----SS--B-GGGSPTT-EEEE----STT--SB-HHHHHHSEEEES-HHHHHHH-HHHHHHTPPP-EEHHHHHTTSS---TTS-EEEE----HHHHHHHHHHHHHHHHH-

CATH classification: 3.30.1780.10 (+1 more: 3.40.50.720)

B-factor: mean 19.53, std 8.79, range [6.58, 60.27]

Radius of gyration: 27.47 Å; Cα contacts (8 Å, |Δi|>4): 1476; chains: 2; bounding box: 54×56×84 Å

Foldseek 3Di:
DDDAAEAELVLLCVLPVDLVVQQPVLLLLLLLVQVPPVSQKDWDAWDWDDPVVQQKIKIKTWMAGPVVRWTKIKIWMDGCDIWIWMWTANSVPGHTHYIYTCPNLCLQLLLSVLVLLCVLAFAPPAAEEEEEAQDSNSVNNVVVDVVSHHHNAYEYEYPDQVSVVVRQVPDDDHYHYDPAPLVRQQVHREYEYDDQAFEARAEPVSHDWLHEYEAEYQFALRGDHYDLVLLAQAQEEESDPVSCCHTHVSCPVSVHDHQYYSSCCSVVVHDRPSNGYHYYYYNDHNSSSRSSVCSSCVSVVVD/DDDAAEAEPVLLCVLPVDLVLQQVVLLVLLLQVQCPVPHFKDWDAWDWDAPPVQQKIKIWFWMAHPVLRWTKIKIWMAGCVRTWIWMWTANSVPGHTHYIYTCPNLVLQLLLSVLVLLCVLAFAPPQAEEEEEAQDSNSVSNVVVCVVPDHHNAYEYEYPDQVSVVVSQVPDDDHYHYDDAPLVRAQVHREYEYDDQAFEERAEPVRHDFLHEYEDEYQFALRGDHYDLCLLAQAQEEESDPVSCCHTHVSCPVSVHDHQYYSSCCSNVNHHRPSRGYHYYYYNDHNSSSRSSVSSSCVSVVVD